Protein AF-A0A376DN26-F1 (afdb_monomer_lite)

Organism: Chryseobacterium carnipullorum (NCBI:txid1124835)

Radius of gyration: 26.76 Å; chains: 1; bounding box: 58×79×80 Å

Structure (mmCIF, N/CA/C/O backbone):
data_AF-A0A376DN26-F1
#
_entry.id   AF-A0A376DN26-F1
#
loop_
_atom_site.group_PDB
_atom_site.id
_atom_site.type_symbol
_atom_site.label_atom_id
_atom_site.label_alt_id
_atom_site.label_comp_id
_atom_site.label_asym_id
_atom_site.label_entity_id
_atom_site.label_seq_id
_atom_site.pdbx_PDB_ins_code
_atom_site.Cartn_x
_atom_site.Cartn_y
_atom_site.Cartn_z
_atom_site.occupancy
_atom_site.B_iso_or_equiv
_atom_site.auth_seq_id
_atom_site.auth_comp_id
_atom_site.auth_asym_id
_atom_site.auth_atom_id
_atom_site.pdbx_PDB_model_num
ATOM 1 N N . MET A 1 1 ? -5.271 2.310 -6.005 1.00 82.31 1 MET A N 1
ATOM 2 C CA . MET A 1 1 ? -4.927 2.704 -4.623 1.00 82.31 1 MET A CA 1
ATOM 3 C C . MET A 1 1 ? -5.065 1.560 -3.636 1.00 82.31 1 MET A C 1
ATOM 5 O O . MET A 1 1 ? -4.024 1.008 -3.362 1.00 82.31 1 MET A O 1
ATOM 9 N N . ILE A 1 2 ? -6.231 1.137 -3.128 1.00 93.06 2 ILE A N 1
ATOM 10 C CA . ILE A 1 2 ? -6.295 -0.056 -2.245 1.00 93.06 2 ILE A CA 1
ATOM 11 C C . ILE A 1 2 ? -6.448 -1.321 -3.086 1.00 93.06 2 ILE A C 1
ATOM 13 O O . ILE A 1 2 ? -7.451 -1.488 -3.771 1.00 93.06 2 ILE A O 1
ATOM 17 N N . ASP A 1 3 ? -5.472 -2.216 -3.025 1.00 90.44 3 ASP A N 1
ATOM 18 C CA . ASP A 1 3 ? -5.519 -3.480 -3.754 1.00 90.44 3 ASP A CA 1
ATOM 19 C C . ASP A 1 3 ? -6.245 -4.558 -2.946 1.00 90.44 3 ASP A C 1
ATOM 21 O O . ASP A 1 3 ? -7.188 -5.188 -3.427 1.00 90.44 3 ASP A O 1
ATOM 25 N N . ASN A 1 4 ? -5.868 -4.698 -1.676 1.00 94.75 4 ASN A N 1
ATOM 26 C CA . ASN A 1 4 ? -6.431 -5.682 -0.763 1.00 94.75 4 ASN A CA 1
ATOM 27 C C . ASN A 1 4 ? -6.571 -5.091 0.641 1.00 94.75 4 ASN A C 1
ATOM 29 O O . ASN A 1 4 ? -5.701 -4.353 1.104 1.00 94.75 4 ASN A O 1
ATOM 33 N N . THR A 1 5 ? -7.627 -5.461 1.358 1.00 96.38 5 THR A N 1
ATOM 34 C CA . THR A 1 5 ? -7.751 -5.169 2.789 1.00 96.38 5 THR A CA 1
ATOM 35 C C . THR A 1 5 ? -8.332 -6.363 3.531 1.00 96.38 5 THR A C 1
ATOM 37 O O . THR A 1 5 ? -9.094 -7.158 2.981 1.00 96.38 5 THR A O 1
ATOM 40 N N . LYS A 1 6 ? -7.932 -6.508 4.792 1.00 97.12 6 LYS A N 1
ATOM 41 C CA . LYS A 1 6 ? -8.454 -7.518 5.705 1.00 97.12 6 LYS A CA 1
ATOM 42 C C . LYS A 1 6 ? -8.988 -6.828 6.948 1.00 97.12 6 LYS A C 1
ATOM 44 O O . LYS A 1 6 ? -8.229 -6.152 7.652 1.00 97.12 6 LYS A O 1
ATOM 49 N N . PHE A 1 7 ? -10.261 -7.058 7.235 1.00 98.06 7 PHE A N 1
ATOM 50 C CA . PHE A 1 7 ? -10.893 -6.638 8.477 1.00 98.06 7 PHE A CA 1
ATOM 51 C C . PHE A 1 7 ? -10.918 -7.784 9.483 1.00 98.06 7 PHE A C 1
ATOM 53 O O . PHE A 1 7 ? -11.068 -8.936 9.095 1.00 98.06 7 PHE A O 1
ATOM 60 N N . LEU A 1 8 ? -10.789 -7.474 10.767 1.00 97.88 8 LEU A N 1
ATOM 61 C CA . LEU A 1 8 ? -10.992 -8.395 11.878 1.00 97.88 8 LEU A CA 1
ATOM 62 C C . LEU A 1 8 ? -12.185 -7.919 12.698 1.00 97.88 8 LEU A C 1
ATOM 64 O O . LEU A 1 8 ? -12.256 -6.745 13.065 1.00 97.88 8 LEU A O 1
ATOM 68 N N . LEU A 1 9 ? -13.086 -8.846 13.005 1.00 97.62 9 LEU A N 1
ATOM 69 C CA . LEU A 1 9 ? -14.333 -8.583 13.707 1.00 97.62 9 LEU A CA 1
ATOM 70 C C . LEU A 1 9 ? -14.577 -9.648 14.781 1.00 97.62 9 LEU A C 1
ATOM 72 O O . LEU A 1 9 ? -14.539 -10.840 14.491 1.00 97.62 9 LEU A O 1
ATOM 76 N N . ASP A 1 10 ? -14.839 -9.218 16.012 1.00 96.94 10 ASP A N 1
ATOM 77 C CA . ASP A 1 10 ? -15.075 -10.065 17.193 1.00 96.94 10 ASP A CA 1
ATOM 78 C C . ASP A 1 10 ? -16.524 -9.983 17.726 1.00 96.94 10 ASP A C 1
ATOM 80 O O . ASP A 1 10 ? -16.862 -10.622 18.723 1.00 96.94 10 ASP A O 1
ATOM 84 N N . ASN A 1 11 ? -17.404 -9.241 17.045 1.00 96.75 11 ASN A N 1
ATOM 85 C CA . ASN A 1 11 ? -18.817 -9.108 17.400 1.00 96.75 11 ASN A CA 1
ATOM 86 C C . ASN A 1 11 ? -19.615 -10.371 17.014 1.00 96.75 11 ASN A C 1
ATOM 88 O O . ASN A 1 11 ? -19.753 -10.681 15.829 1.00 96.75 11 ASN A O 1
ATOM 92 N N . ARG A 1 12 ? -20.159 -11.081 18.013 1.00 93.88 12 ARG A N 1
ATOM 93 C CA . ARG A 1 12 ? -20.841 -12.378 17.829 1.00 93.88 12 ARG A CA 1
ATOM 94 C C . ARG A 1 12 ? -22.064 -12.325 16.897 1.00 93.88 12 ARG A C 1
ATOM 96 O O . ARG A 1 12 ? -22.043 -13.081 15.929 1.00 93.88 12 ARG A O 1
ATOM 103 N N . PRO A 1 13 ? -23.055 -11.429 17.093 1.00 95.44 13 PRO A N 1
ATOM 104 C CA . PRO A 1 13 ? -24.186 -11.317 16.169 1.00 95.44 13 PRO A CA 1
ATOM 105 C C . PRO A 1 13 ? -23.780 -11.166 14.698 1.00 95.44 13 PRO A C 1
ATOM 107 O O . PRO A 1 13 ? -24.377 -11.776 13.816 1.00 95.44 13 PRO A O 1
ATOM 110 N N . ILE A 1 14 ? -22.745 -10.372 14.409 1.00 97.31 14 ILE A N 1
ATOM 111 C CA . ILE A 1 14 ? -22.296 -10.176 13.025 1.00 97.31 14 ILE A CA 1
ATOM 112 C C . ILE A 1 14 ? -21.556 -11.418 12.506 1.00 97.31 14 ILE A C 1
ATOM 114 O O . ILE A 1 14 ? -21.748 -11.803 11.356 1.00 97.31 14 ILE A O 1
ATOM 118 N N . ILE A 1 15 ? -20.743 -12.077 13.341 1.00 96.94 15 ILE A N 1
ATOM 119 C CA . ILE A 1 15 ? -20.076 -13.340 12.984 1.00 96.94 15 ILE A CA 1
ATOM 120 C C . ILE A 1 15 ? -21.100 -14.402 12.568 1.00 96.94 15 ILE A C 1
ATOM 122 O O . ILE A 1 15 ? -20.894 -15.068 11.557 1.00 96.94 15 ILE A O 1
ATOM 126 N N . GLU A 1 16 ? -22.201 -14.539 13.307 1.00 94.31 16 GLU A N 1
ATOM 127 C CA . GLU A 1 16 ? -23.275 -15.490 12.996 1.00 94.31 16 GLU A CA 1
ATOM 128 C C . GLU A 1 16 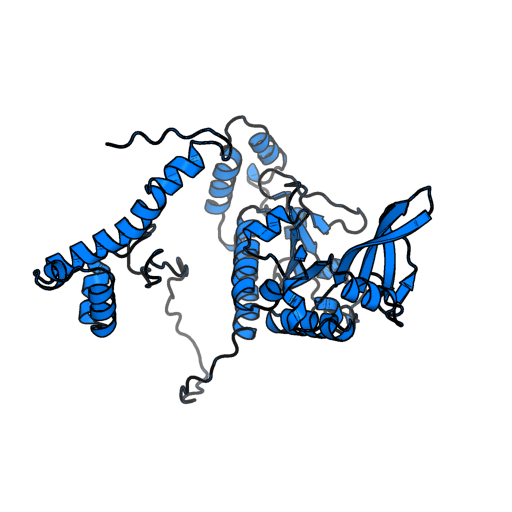? -23.943 -15.169 11.653 1.00 94.31 16 GLU A C 1
ATOM 130 O O . GLU A 1 16 ? -24.083 -16.057 10.812 1.00 94.31 16 GLU A O 1
ATOM 135 N N . ARG A 1 17 ? -24.254 -13.889 11.387 1.00 95.94 17 ARG A N 1
ATOM 136 C CA . ARG A 1 17 ? -24.779 -13.459 10.076 1.00 95.94 17 ARG A CA 1
ATOM 137 C C . ARG A 1 17 ? -23.834 -13.796 8.926 1.00 95.94 17 ARG A C 1
ATOM 139 O O . ARG A 1 17 ? -24.281 -14.258 7.881 1.00 95.94 17 ARG A O 1
ATOM 146 N N . LEU A 1 18 ? -22.535 -13.564 9.115 1.00 97.44 18 LEU A N 1
ATOM 147 C CA . LEU A 1 18 ? -21.516 -13.841 8.102 1.00 97.44 18 LEU A CA 1
ATOM 148 C C . LEU A 1 18 ? -21.331 -15.342 7.866 1.00 97.44 18 LEU A C 1
ATOM 150 O O . LEU A 1 18 ? -21.133 -15.758 6.728 1.00 97.44 18 LEU A O 1
ATOM 154 N N . TYR A 1 19 ? -21.395 -16.153 8.923 1.00 95.25 19 TYR A N 1
ATOM 155 C CA . TYR A 1 19 ? -21.301 -17.610 8.825 1.00 95.25 19 TYR A CA 1
ATOM 156 C C . TYR A 1 19 ? -22.466 -18.201 8.020 1.00 95.25 19 TYR A C 1
ATOM 158 O O . TYR A 1 19 ? -22.255 -19.091 7.200 1.00 95.25 19 TYR A O 1
ATOM 166 N N . CYS A 1 20 ? -23.672 -17.661 8.206 1.00 94.81 20 CYS A N 1
ATOM 167 C CA . CYS A 1 20 ? -24.884 -18.099 7.514 1.00 94.81 20 CYS A CA 1
ATOM 168 C C . CYS A 1 20 ? -25.079 -17.466 6.123 1.00 94.81 20 CYS A C 1
ATOM 170 O O . CYS A 1 20 ? -26.135 -17.649 5.518 1.00 94.81 20 CYS A O 1
ATOM 172 N N . HIS A 1 21 ? -24.110 -16.702 5.603 1.00 96.44 21 HIS A N 1
ATOM 173 C CA . HIS A 1 21 ? -24.278 -16.005 4.329 1.00 96.44 21 HIS A CA 1
ATOM 174 C C . HIS A 1 21 ? -24.379 -17.009 3.156 1.00 96.44 21 HIS A C 1
ATOM 176 O O . HIS A 1 21 ? -23.436 -17.773 2.926 1.00 96.44 21 HIS A O 1
ATOM 182 N N . PRO A 1 22 ? -25.467 -16.997 2.357 1.00 95.94 22 PRO A N 1
ATOM 183 C CA . PRO A 1 22 ? -25.796 -18.086 1.428 1.00 95.94 22 PRO A CA 1
ATOM 184 C C . PRO A 1 22 ? -24.805 -18.237 0.269 1.00 95.94 22 PRO A C 1
ATOM 186 O O . PRO A 1 22 ? -24.649 -19.329 -0.272 1.00 95.94 22 PRO A O 1
ATOM 189 N N . ASP A 1 23 ? -24.111 -17.168 -0.119 1.00 97.25 23 ASP A N 1
ATOM 190 C CA . ASP A 1 23 ? -23.188 -17.170 -1.264 1.00 97.25 23 ASP A CA 1
ATOM 191 C C . ASP A 1 23 ? -21.765 -17.644 -0.962 1.00 97.25 23 ASP A C 1
ATOM 193 O O . ASP A 1 23 ? -20.873 -17.553 -1.810 1.00 97.25 23 ASP A O 1
ATOM 197 N N . PHE A 1 24 ? -21.537 -18.175 0.234 1.00 97.06 24 PHE A N 1
ATOM 198 C CA . PHE A 1 24 ? -20.243 -18.681 0.659 1.00 97.06 24 PHE A CA 1
ATOM 199 C C . PHE A 1 24 ? -20.230 -20.208 0.726 1.00 97.06 24 PHE A C 1
ATOM 201 O O . PHE A 1 24 ? -21.217 -20.849 1.072 1.00 97.06 24 PHE A O 1
ATOM 208 N N . ILE A 1 25 ? -19.090 -20.794 0.365 1.00 96.25 25 ILE A N 1
ATOM 209 C CA . ILE A 1 25 ? -18.834 -22.237 0.440 1.00 96.25 25 ILE A CA 1
ATOM 210 C C . ILE A 1 25 ? -17.539 -22.503 1.192 1.00 96.25 25 ILE A C 1
ATOM 212 O O . ILE A 1 25 ? -16.625 -21.673 1.192 1.00 96.25 25 ILE A O 1
ATOM 216 N N . VAL A 1 26 ? -17.463 -23.674 1.821 1.00 95.75 26 VAL A N 1
ATOM 217 C CA . VAL A 1 26 ? -16.273 -24.122 2.548 1.00 95.75 26 VAL A CA 1
ATOM 218 C C . VAL A 1 26 ? -15.081 -24.207 1.601 1.00 95.75 26 VAL A C 1
ATOM 220 O O . VAL A 1 26 ? -15.184 -24.729 0.493 1.00 95.75 26 VAL A O 1
ATOM 223 N N . CYS A 1 27 ? -13.936 -23.695 2.044 1.00 93.12 27 CYS A N 1
ATOM 224 C CA . CYS A 1 27 ? -12.685 -23.767 1.301 1.00 93.12 27 CYS A CA 1
ATOM 225 C C . CYS A 1 27 ? -11.513 -24.143 2.211 1.00 93.12 27 CYS A C 1
ATOM 227 O O . CYS A 1 27 ? -11.638 -24.210 3.436 1.00 93.12 27 CYS A O 1
ATOM 229 N N . LYS A 1 28 ? -10.347 -24.401 1.604 1.00 92.19 28 LYS A N 1
ATOM 230 C CA . LYS A 1 28 ? -9.147 -24.809 2.343 1.00 92.19 28 LYS A CA 1
ATOM 231 C C . LYS A 1 28 ? -8.785 -23.757 3.405 1.00 92.19 28 LYS A C 1
ATOM 233 O O . LYS A 1 28 ? -8.529 -22.598 3.041 1.00 92.19 28 LYS A O 1
ATOM 238 N N . PRO A 1 29 ? -8.709 -24.134 4.693 1.00 89.00 29 PRO A N 1
ATOM 239 C CA . PRO A 1 29 ? -8.420 -23.186 5.753 1.00 89.00 29 PRO A CA 1
ATOM 240 C C . PRO A 1 29 ? -6.975 -22.691 5.712 1.00 89.00 29 PRO A C 1
ATOM 242 O O . PRO A 1 29 ? -6.093 -23.339 5.149 1.00 89.00 29 PRO A O 1
ATOM 245 N N . GLN A 1 30 ? -6.728 -21.526 6.320 1.00 82.44 30 GLN A N 1
ATOM 246 C CA . GLN A 1 30 ? -5.371 -20.972 6.428 1.00 82.44 30 GLN A CA 1
ATOM 247 C C . GLN A 1 30 ? -4.438 -21.902 7.227 1.00 82.44 30 GLN A C 1
ATOM 249 O O . GLN A 1 30 ? -3.248 -21.993 6.943 1.00 82.44 30 GLN A O 1
ATOM 254 N N . ASN A 1 31 ? -4.980 -22.547 8.261 1.00 90.00 31 ASN A N 1
ATOM 255 C CA . ASN A 1 31 ? -4.342 -23.552 9.110 1.00 90.00 31 ASN A CA 1
ATOM 256 C C . ASN A 1 31 ? -5.425 -24.231 9.970 1.00 90.00 31 ASN A C 1
ATOM 258 O O . ASN A 1 31 ? -6.583 -23.818 9.950 1.00 90.00 31 ASN A O 1
ATOM 262 N N . ASN A 1 32 ? -5.035 -25.206 10.793 1.00 86.94 32 ASN A N 1
ATOM 263 C CA . ASN A 1 32 ? -5.946 -26.025 11.609 1.00 86.94 32 ASN A CA 1
ATOM 264 C C . ASN A 1 32 ? -6.743 -25.247 12.677 1.00 86.94 32 ASN A C 1
ATOM 266 O O . ASN A 1 32 ? -7.573 -25.824 13.369 1.00 86.94 32 ASN A O 1
ATOM 270 N N . ARG A 1 33 ? -6.479 -23.949 12.859 1.00 91.88 33 ARG A N 1
ATOM 271 C CA . ARG A 1 33 ? -7.171 -23.092 13.833 1.00 91.88 33 ARG A CA 1
ATOM 272 C C . ARG A 1 33 ? -8.258 -22.227 13.194 1.00 91.88 33 ARG A C 1
ATOM 274 O O . ARG A 1 33 ? -8.849 -21.397 13.882 1.00 91.88 33 ARG A O 1
ATOM 281 N N . TYR A 1 34 ? -8.464 -22.352 11.888 1.00 94.62 34 TYR A N 1
ATOM 282 C CA . TYR A 1 34 ? -9.451 -21.579 11.150 1.00 94.62 34 TYR A CA 1
ATOM 283 C C . TYR A 1 34 ? -10.419 -22.497 10.420 1.00 94.62 34 TYR A C 1
ATOM 285 O O . TYR A 1 34 ? -10.037 -23.538 9.894 1.00 94.62 34 TYR A O 1
ATOM 293 N N . PHE A 1 35 ? -11.662 -22.047 10.350 1.00 94.06 35 PHE A N 1
ATOM 294 C CA . PHE A 1 35 ? -12.657 -22.507 9.402 1.00 94.06 35 PHE A CA 1
ATOM 295 C C . PHE A 1 35 ? -12.814 -21.419 8.340 1.00 94.06 35 PHE A C 1
ATOM 297 O O . PHE A 1 35 ? -12.941 -20.245 8.683 1.00 94.06 35 PHE A O 1
ATOM 304 N N . SER A 1 36 ? -12.761 -21.774 7.060 1.00 96.69 36 SER A N 1
ATOM 305 C CA . SER A 1 36 ? -12.693 -20.785 5.984 1.00 96.69 36 SER A CA 1
ATOM 306 C C . SER A 1 36 ? -13.808 -20.971 4.977 1.00 96.69 36 SER A C 1
ATOM 308 O O . SER A 1 36 ? -14.072 -22.083 4.521 1.00 96.69 36 SER A O 1
ATOM 310 N N . LEU A 1 37 ? -14.404 -19.850 4.591 1.00 97.00 3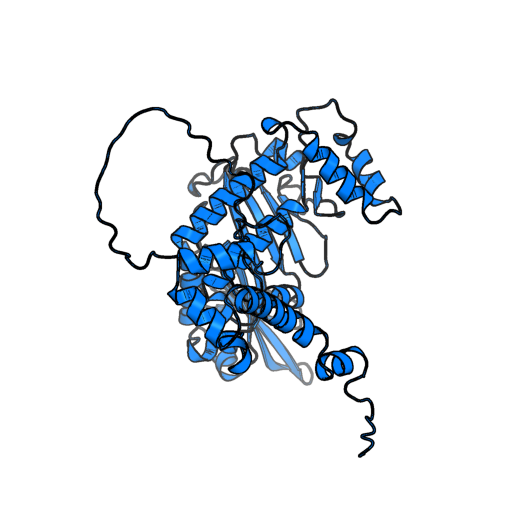7 LEU A N 1
ATOM 311 C CA . LEU A 1 37 ? -15.394 -19.764 3.539 1.00 97.00 37 LEU A CA 1
ATOM 312 C C . LEU A 1 37 ? -14.900 -18.836 2.430 1.00 97.00 37 LEU A C 1
ATOM 314 O O . LEU A 1 37 ? -14.355 -17.765 2.696 1.00 97.00 37 LEU A O 1
ATOM 318 N N . SER A 1 38 ? -15.124 -19.207 1.176 1.00 95.94 38 SER A N 1
ATOM 319 C CA . SER A 1 38 ? -14.914 -18.325 0.024 1.00 95.94 38 SER A CA 1
ATOM 320 C C . SER A 1 38 ? -16.211 -18.115 -0.731 1.00 95.94 38 SER A C 1
ATOM 322 O O . SER A 1 38 ? -17.044 -19.018 -0.802 1.00 95.94 38 SER A O 1
ATOM 324 N N . HIS A 1 39 ? -16.362 -16.940 -1.329 1.00 97.12 39 HIS A N 1
ATOM 325 C CA . HIS A 1 39 ? -17.514 -16.647 -2.165 1.00 97.12 39 HIS A CA 1
ATOM 326 C C . HIS A 1 39 ? -17.603 -17.624 -3.348 1.00 97.12 39 HIS A C 1
ATOM 328 O O . HIS A 1 39 ? -16.618 -17.785 -4.074 1.00 97.12 39 HIS A O 1
ATOM 334 N N . LYS A 1 40 ? -18.779 -18.213 -3.599 1.00 95.38 40 LYS A N 1
ATOM 335 C CA . LYS A 1 40 ? -19.019 -19.225 -4.651 1.00 95.38 40 LYS A CA 1
ATOM 336 C C . LYS A 1 40 ? -18.483 -18.804 -6.021 1.00 95.38 40 LYS A C 1
ATOM 338 O O . LYS A 1 40 ? -17.839 -19.586 -6.706 1.00 95.38 40 LYS A O 1
ATOM 343 N N . ARG A 1 41 ? -18.719 -17.542 -6.397 1.00 94.00 41 ARG A N 1
ATOM 344 C CA . ARG A 1 41 ? -18.317 -16.979 -7.699 1.00 94.00 41 ARG A CA 1
ATOM 345 C C . ARG A 1 41 ? -16.950 -16.288 -7.703 1.00 94.00 41 ARG A C 1
ATOM 347 O O . ARG A 1 41 ? -16.313 -16.206 -8.746 1.00 94.00 41 ARG A O 1
ATOM 354 N N . TYR A 1 42 ? -16.510 -15.743 -6.567 1.00 92.12 42 TYR A N 1
ATOM 355 C CA . TYR A 1 42 ? -15.366 -14.813 -6.521 1.00 92.12 42 TYR A CA 1
ATOM 356 C C . TYR A 1 42 ? -14.143 -15.399 -5.806 1.00 92.12 42 TYR A C 1
ATOM 358 O O . TYR A 1 42 ? -13.060 -14.807 -5.835 1.00 92.12 42 TYR A O 1
ATOM 366 N N . GLY A 1 43 ? -14.294 -16.576 -5.193 1.00 92.06 43 GLY A N 1
ATOM 367 C CA . GLY A 1 43 ? -13.216 -17.322 -4.563 1.00 92.06 43 GLY A CA 1
ATOM 368 C C . GLY A 1 43 ? -12.476 -16.493 -3.517 1.00 92.06 43 GLY A C 1
ATOM 369 O O . GLY A 1 43 ? -13.076 -15.857 -2.654 1.00 92.06 43 GLY A O 1
ATOM 370 N N . VAL A 1 44 ? -11.146 -16.483 -3.605 1.00 89.88 44 VAL A N 1
ATOM 371 C CA . VAL A 1 44 ? -10.264 -15.835 -2.619 1.00 89.88 44 VAL A CA 1
ATOM 372 C C . VAL A 1 44 ? -10.354 -14.305 -2.585 1.00 89.88 44 VAL A C 1
ATOM 374 O O . VAL A 1 44 ? -9.890 -13.711 -1.617 1.00 89.88 44 VAL A O 1
ATOM 377 N N . LYS A 1 45 ? -10.950 -13.670 -3.606 1.00 93.12 45 LYS A N 1
ATOM 378 C CA . LYS A 1 45 ? -11.117 -12.204 -3.694 1.00 93.12 45 LYS A CA 1
ATOM 379 C C . LYS A 1 45 ? -12.157 -11.669 -2.697 1.00 93.12 45 LYS A C 1
ATOM 381 O O . LYS A 1 45 ? -12.202 -10.465 -2.439 1.00 93.12 45 LYS A O 1
ATOM 386 N N . LEU A 1 46 ? -13.001 -12.559 -2.168 1.00 95.81 46 LEU A N 1
ATOM 387 C CA . LEU A 1 46 ? -13.938 -12.305 -1.081 1.00 95.81 46 LEU A CA 1
ATOM 388 C C . LEU A 1 46 ? -14.024 -13.564 -0.206 1.00 95.81 46 LEU A C 1
ATOM 390 O O . LEU A 1 46 ? -14.682 -14.546 -0.557 1.00 95.81 46 LEU A O 1
ATOM 394 N N . ARG A 1 47 ? -13.313 -13.543 0.922 1.00 96.88 47 ARG A N 1
ATOM 395 C CA . ARG A 1 47 ? -13.106 -14.707 1.792 1.00 96.88 47 ARG A CA 1
ATOM 396 C C . ARG A 1 47 ? -13.352 -14.348 3.255 1.00 96.88 47 ARG A C 1
ATOM 398 O O . ARG A 1 47 ? -12.982 -13.263 3.696 1.00 96.88 47 ARG A O 1
ATOM 405 N N . LEU A 1 48 ? -13.934 -15.283 3.996 1.00 98.06 48 LEU A N 1
ATOM 406 C CA . LEU A 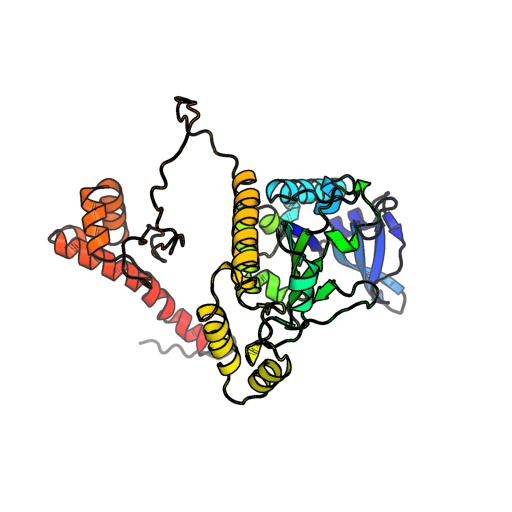1 48 ? -14.184 -15.194 5.431 1.00 98.06 48 LEU A CA 1
ATOM 407 C C . LEU A 1 48 ? -13.379 -16.286 6.139 1.00 98.06 48 LEU A C 1
ATOM 409 O O . LEU A 1 48 ? -13.525 -17.467 5.833 1.00 98.06 48 LEU A O 1
ATOM 413 N N . ASP A 1 49 ? -12.524 -15.904 7.079 1.00 97.69 49 ASP A N 1
ATOM 414 C CA . ASP A 1 49 ? -11.718 -16.834 7.867 1.00 97.69 49 ASP A CA 1
ATOM 415 C C . ASP A 1 49 ? -12.114 -16.740 9.342 1.00 97.69 49 ASP A C 1
ATOM 417 O O . ASP A 1 49 ? -11.770 -15.792 10.046 1.00 97.69 49 ASP A O 1
ATOM 421 N N . PHE A 1 50 ? -12.846 -17.739 9.819 1.00 97.31 50 PHE A N 1
ATOM 422 C CA . PHE A 1 50 ? -13.362 -17.812 11.177 1.00 97.31 50 PHE A CA 1
ATOM 423 C C . PHE A 1 50 ? -12.358 -18.505 12.088 1.00 97.31 50 PHE A C 1
ATOM 425 O O . PHE A 1 50 ? -11.999 -19.666 11.886 1.00 97.31 50 PHE A O 1
ATOM 432 N N . ARG A 1 51 ? -11.911 -17.809 13.130 1.00 96.19 51 ARG A N 1
ATOM 433 C CA . ARG A 1 51 ? -11.008 -18.377 14.127 1.00 96.19 51 ARG A CA 1
ATOM 434 C C . ARG A 1 51 ? -11.787 -19.290 15.070 1.00 96.19 51 ARG A C 1
ATOM 436 O O . ARG A 1 51 ? -12.585 -18.786 15.859 1.00 96.19 51 ARG A O 1
ATOM 443 N N . THR A 1 52 ? -11.525 -20.594 15.044 1.00 93.12 52 THR A N 1
ATOM 444 C CA . THR A 1 52 ? -12.268 -21.568 15.857 1.00 93.12 52 THR A CA 1
ATOM 445 C C . THR A 1 52 ? -11.926 -21.464 17.345 1.00 93.12 52 THR A C 1
ATOM 447 O O . THR A 1 52 ? -10.803 -21.121 17.737 1.00 93.12 52 THR A O 1
ATOM 450 N N . ILE A 1 53 ? -12.921 -21.756 18.184 1.00 90.50 53 ILE A N 1
ATOM 451 C CA . ILE A 1 53 ? -12.774 -22.030 19.614 1.00 90.50 53 ILE A CA 1
ATOM 452 C C . ILE A 1 53 ? -13.012 -23.526 19.800 1.00 90.50 53 ILE A C 1
ATOM 454 O O . ILE A 1 53 ? -14.063 -24.040 19.419 1.00 90.50 53 ILE A O 1
ATOM 458 N N . MET A 1 54 ? -12.026 -24.209 20.378 1.00 88.06 54 MET A N 1
ATOM 459 C CA . MET A 1 54 ? -12.059 -25.652 20.600 1.00 88.06 54 MET A CA 1
ATOM 460 C C . MET A 1 54 ? -12.282 -25.947 22.082 1.00 88.06 54 MET A C 1
ATOM 462 O O . MET A 1 54 ? -11.598 -25.369 22.927 1.00 88.06 54 MET A O 1
ATOM 466 N N . LEU A 1 55 ? -13.174 -26.884 22.392 1.00 86.31 55 LEU A N 1
ATOM 467 C CA . LEU A 1 55 ? -13.342 -27.454 23.727 1.00 86.31 55 LEU A CA 1
ATOM 468 C C . LEU A 1 55 ? -13.412 -28.977 23.602 1.00 86.31 55 LEU A C 1
ATOM 470 O O . LEU A 1 55 ? -14.240 -29.493 22.859 1.00 86.31 55 LEU A O 1
ATOM 474 N N . LYS A 1 56 ? -12.521 -29.693 24.303 1.00 87.94 56 LYS A N 1
ATOM 475 C CA . LYS A 1 56 ? -12.432 -31.170 24.272 1.00 87.94 56 LYS A CA 1
ATOM 476 C C . LYS A 1 56 ? -12.412 -31.764 22.847 1.00 87.94 56 LYS A C 1
ATOM 478 O O . LYS A 1 56 ? -13.028 -32.786 22.585 1.00 87.94 56 LYS A O 1
ATOM 483 N N . GLY A 1 57 ? -11.724 -31.104 21.913 1.00 81.06 57 GLY A N 1
ATOM 484 C CA . GLY A 1 57 ? -11.612 -31.557 20.519 1.00 81.06 57 GLY A CA 1
ATOM 485 C C . GLY A 1 57 ? -12.776 -31.167 19.598 1.00 81.06 57 GLY A C 1
ATOM 486 O O . GLY A 1 57 ? -12.649 -31.344 18.391 1.00 81.06 57 GLY A O 1
ATOM 487 N N . ALA A 1 58 ? -13.851 -30.563 20.112 1.00 82.50 58 ALA A N 1
ATOM 488 C CA . ALA A 1 58 ? -14.974 -30.075 19.312 1.00 82.50 58 ALA A CA 1
ATOM 489 C C . ALA A 1 58 ? -14.907 -28.555 19.087 1.00 82.50 58 ALA A C 1
ATOM 491 O O . ALA A 1 58 ? -14.505 -27.802 19.981 1.00 82.50 58 ALA A O 1
ATOM 492 N N . VAL A 1 59 ? -15.328 -28.094 17.904 1.00 87.12 59 VAL A N 1
ATOM 493 C CA . VAL A 1 59 ? -15.535 -26.664 17.624 1.00 87.12 59 VAL A CA 1
ATOM 494 C C . VAL A 1 59 ? -16.825 -26.228 18.316 1.00 87.12 59 VAL A C 1
ATOM 496 O O . VAL A 1 59 ? -17.897 -26.712 17.973 1.00 87.12 59 VAL A O 1
ATOM 499 N N . ILE A 1 60 ? -16.726 -25.299 19.267 1.00 88.38 60 ILE A N 1
ATOM 500 C CA . ILE A 1 60 ? -17.885 -24.774 20.018 1.00 88.38 60 ILE A CA 1
ATOM 501 C C . ILE A 1 60 ? -18.301 -23.363 19.582 1.00 88.38 60 ILE A C 1
ATOM 503 O O . ILE A 1 60 ? -19.244 -22.794 20.120 1.00 88.38 60 ILE A O 1
ATOM 507 N N . GLY A 1 61 ? -17.571 -22.767 18.639 1.00 90.75 61 GLY A N 1
ATOM 508 C CA . GLY A 1 61 ? -17.868 -21.444 18.102 1.00 90.75 61 GLY A CA 1
ATOM 509 C C . GLY A 1 61 ? -16.640 -20.755 17.524 1.00 90.75 61 GLY A C 1
ATOM 510 O O . GLY A 1 61 ? -15.594 -21.375 17.299 1.00 90.75 61 GLY A O 1
ATOM 511 N N . TYR A 1 62 ? -16.761 -19.444 17.313 1.00 95.19 62 TYR A N 1
ATOM 512 C CA . TYR A 1 62 ? -15.731 -18.628 16.677 1.00 95.19 62 TYR A CA 1
ATOM 513 C C . TYR A 1 62 ? -15.339 -17.434 17.549 1.00 95.19 62 TYR A C 1
ATOM 515 O O . TYR A 1 62 ? -16.187 -16.733 18.096 1.00 95.19 62 TYR A O 1
ATOM 523 N N . ARG A 1 63 ? -14.031 -17.192 17.676 1.00 94.75 63 ARG A N 1
ATOM 524 C CA . ARG A 1 63 ? -13.480 -16.077 18.463 1.00 94.75 63 ARG A CA 1
ATOM 525 C C . ARG A 1 63 ? -13.589 -14.746 17.726 1.00 94.75 63 ARG A C 1
ATOM 527 O O . ARG A 1 63 ? -13.820 -13.719 18.350 1.00 94.75 63 ARG A O 1
ATOM 534 N N . HIS A 1 64 ? -13.313 -14.768 16.430 1.00 97.38 64 HIS A N 1
ATOM 535 C CA . HIS A 1 64 ? -13.411 -13.633 15.520 1.00 97.38 64 HIS A CA 1
ATOM 536 C C . HIS A 1 64 ? -13.483 -14.155 14.085 1.00 97.38 64 HIS A C 1
ATOM 538 O O . HIS A 1 64 ? -13.151 -15.317 13.826 1.00 97.38 64 HIS A O 1
ATOM 544 N N . VAL A 1 65 ? -13.857 -13.283 13.157 1.00 98.06 65 VAL A N 1
ATOM 545 C CA . VAL A 1 65 ? -13.767 -13.515 11.716 1.00 98.06 65 VAL A CA 1
ATOM 546 C C . VAL A 1 65 ? -12.808 -12.510 11.089 1.00 98.06 65 VAL A C 1
ATOM 548 O O . VAL A 1 65 ? -12.800 -11.328 11.442 1.00 98.06 65 VAL A O 1
ATOM 551 N N . GLU A 1 66 ? -11.974 -12.988 10.172 1.00 98.06 66 GLU A N 1
ATOM 552 C CA . GLU A 1 66 ? -11.198 -12.151 9.267 1.00 98.06 66 GLU A CA 1
ATOM 553 C C . GLU A 1 66 ? -11.916 -12.076 7.915 1.00 98.06 66 GLU A C 1
ATOM 555 O O . GLU A 1 66 ? -12.126 -13.093 7.258 1.00 98.06 66 GLU A O 1
ATOM 560 N N . ILE A 1 67 ? -12.284 -10.871 7.492 1.00 98.19 67 ILE A N 1
ATOM 561 C CA . ILE A 1 67 ? -12.966 -10.600 6.225 1.00 98.19 67 ILE A CA 1
ATOM 562 C C . ILE A 1 67 ? -11.915 -10.081 5.249 1.00 98.19 67 ILE A C 1
ATOM 564 O O . ILE A 1 67 ? -11.416 -8.966 5.409 1.00 98.19 67 ILE A O 1
ATOM 568 N N . ASN A 1 68 ? -11.543 -10.894 4.267 1.00 97.38 68 ASN A N 1
ATOM 569 C CA . ASN A 1 68 ? -10.554 -10.549 3.254 1.00 97.38 68 ASN A CA 1
ATOM 570 C C . ASN A 1 68 ? -11.255 -10.134 1.962 1.00 97.38 68 ASN A C 1
ATOM 572 O O . ASN A 1 68 ? -12.029 -10.912 1.398 1.00 97.38 68 ASN A O 1
ATOM 576 N N . ILE A 1 69 ? -10.987 -8.909 1.514 1.00 96.44 69 ILE A N 1
ATOM 577 C CA . ILE A 1 69 ? -11.625 -8.326 0.339 1.00 96.44 69 ILE A CA 1
ATOM 578 C C . ILE A 1 69 ? -10.576 -7.701 -0.578 1.00 96.44 69 ILE A C 1
ATOM 580 O O . ILE A 1 69 ? -9.601 -7.095 -0.121 1.00 96.44 69 ILE A O 1
ATOM 584 N N . SER A 1 70 ? -10.824 -7.787 -1.881 1.00 95.12 70 SER A N 1
ATOM 585 C CA . SER A 1 70 ? -10.034 -7.107 -2.909 1.00 95.12 70 SER A CA 1
ATOM 586 C C . SER A 1 70 ? -10.897 -6.056 -3.627 1.00 95.12 70 SER A C 1
ATOM 588 O O . SER A 1 70 ? -11.536 -6.368 -4.636 1.00 95.12 70 SER A O 1
ATOM 590 N N . PRO A 1 71 ? -10.963 -4.806 -3.121 1.00 94.75 71 PRO A N 1
ATOM 591 C CA . PRO A 1 71 ? -11.905 -3.797 -3.615 1.00 94.75 71 PRO A CA 1
ATOM 592 C C . PRO A 1 71 ? -11.716 -3.454 -5.098 1.00 94.75 71 PRO A C 1
ATOM 594 O O . PRO A 1 71 ? -12.692 -3.218 -5.804 1.00 94.75 71 PRO A O 1
ATOM 597 N N . HIS A 1 72 ? -10.475 -3.476 -5.590 1.00 90.81 72 HIS A N 1
ATOM 598 C CA . HIS A 1 72 ? -10.180 -3.179 -6.993 1.00 90.81 72 HIS A CA 1
ATOM 599 C C . HIS A 1 72 ? -10.795 -4.208 -7.957 1.00 90.81 72 HIS A C 1
ATOM 601 O O . HIS A 1 72 ? -11.264 -3.840 -9.031 1.00 90.81 72 HIS A O 1
ATOM 607 N N . TYR A 1 73 ? -10.852 -5.486 -7.560 1.00 91.75 73 TYR A N 1
ATOM 608 C CA . TYR A 1 73 ? -11.573 -6.508 -8.315 1.00 91.75 73 TYR A CA 1
ATOM 609 C C . TYR A 1 73 ? -13.073 -6.260 -8.259 1.00 91.75 73 TYR A C 1
ATOM 611 O O . TYR A 1 73 ? -13.729 -6.345 -9.290 1.00 91.75 73 TYR A O 1
ATOM 619 N N . HIS A 1 74 ? -13.616 -5.919 -7.088 1.00 93.06 74 HIS A N 1
ATOM 620 C CA . HIS A 1 74 ? -15.050 -5.675 -6.933 1.00 93.06 74 HIS A CA 1
ATOM 621 C C . HIS A 1 74 ? -15.561 -4.581 -7.888 1.00 93.06 74 HIS A C 1
ATOM 623 O O . HIS A 1 74 ? -16.538 -4.811 -8.596 1.00 93.06 74 HIS A O 1
ATOM 629 N N . LYS A 1 75 ? -14.842 -3.453 -8.014 1.00 91.94 75 LYS A N 1
ATOM 630 C CA . LYS A 1 75 ? -15.172 -2.366 -8.964 1.00 91.94 75 LYS A CA 1
ATOM 631 C C . LYS A 1 75 ? -15.300 -2.832 -10.417 1.00 91.94 75 LYS A C 1
ATOM 633 O O . LYS A 1 75 ? -16.037 -2.226 -11.186 1.00 91.94 75 LYS A O 1
ATOM 638 N N . ASN A 1 76 ? -14.584 -3.887 -10.794 1.00 86.12 76 ASN A N 1
ATOM 639 C CA . ASN A 1 76 ? -14.566 -4.440 -12.147 1.00 86.12 76 ASN A CA 1
ATOM 640 C C . ASN A 1 76 ? -15.351 -5.756 -12.252 1.00 86.12 76 ASN A C 1
ATOM 642 O O . ASN A 1 76 ? -14.990 -6.622 -13.047 1.00 86.12 76 ASN A O 1
ATOM 646 N N . ASN A 1 77 ? -16.383 -5.967 -11.426 1.00 85.94 77 ASN A N 1
ATOM 647 C CA . ASN A 1 77 ? -17.163 -7.213 -11.411 1.00 85.94 77 ASN A CA 1
ATOM 648 C C . ASN A 1 77 ? -16.280 -8.468 -11.270 1.00 85.94 77 ASN A C 1
ATOM 650 O O . ASN A 1 77 ? -16.530 -9.516 -11.866 1.00 85.94 77 ASN A O 1
ATOM 654 N N . TYR A 1 78 ? -15.209 -8.340 -10.487 1.00 85.50 78 TYR A N 1
ATOM 655 C CA . TYR A 1 78 ? -14.176 -9.342 -10.232 1.00 85.50 78 TYR A CA 1
ATOM 656 C C . TYR A 1 78 ? -13.347 -9.782 -11.449 1.00 85.50 78 TYR A C 1
ATOM 658 O O . TYR A 1 78 ? -12.561 -10.734 -11.341 1.00 85.50 78 TYR A O 1
ATOM 666 N N . GLN A 1 79 ? -13.440 -9.048 -12.559 1.00 82.25 79 GLN A N 1
ATOM 667 C CA . GLN A 1 79 ? -12.588 -9.196 -13.736 1.00 82.25 79 GLN A CA 1
ATOM 668 C C . GLN A 1 79 ? -11.262 -8.440 -13.560 1.00 82.25 79 GLN A C 1
ATOM 670 O O . GLN A 1 79 ? -11.156 -7.488 -12.784 1.00 82.25 79 GLN A O 1
ATOM 675 N N . HIS A 1 80 ? -10.223 -8.896 -14.260 1.00 77.81 80 HIS A N 1
ATOM 676 C CA . HIS A 1 80 ? -8.936 -8.204 -14.310 1.00 77.81 80 HIS A CA 1
ATOM 677 C C . HIS A 1 80 ? -8.975 -7.104 -15.370 1.00 77.81 80 HIS A C 1
ATOM 679 O O . HIS A 1 80 ? -9.450 -7.341 -16.477 1.00 77.81 80 HIS A O 1
ATOM 685 N N . ASN A 1 81 ? -8.420 -5.934 -15.057 1.00 77.50 81 ASN A N 1
ATOM 686 C CA . ASN A 1 81 ? -8.085 -4.926 -16.057 1.00 77.50 81 ASN A CA 1
ATOM 687 C C . ASN A 1 81 ? -6.914 -4.037 -15.601 1.00 77.50 81 ASN A C 1
ATOM 689 O O . ASN A 1 81 ? -6.423 -4.157 -14.471 1.00 77.50 81 ASN A O 1
ATOM 693 N N . GLY A 1 82 ? -6.438 -3.195 -16.518 1.00 73.88 82 GLY A N 1
ATOM 694 C CA . GLY A 1 82 ? -5.380 -2.211 -16.292 1.00 73.88 82 GLY A CA 1
ATOM 695 C C . GLY A 1 82 ? -5.842 -0.864 -15.755 1.00 73.88 82 GLY A C 1
ATOM 696 O O . GLY A 1 82 ? -4.989 -0.009 -15.513 1.00 73.88 82 GLY A O 1
ATOM 697 N N . ASP A 1 83 ? -7.148 -0.679 -15.560 1.00 82.75 83 ASP A N 1
ATOM 698 C CA . ASP A 1 83 ? -7.726 0.618 -15.231 1.00 82.75 83 ASP A CA 1
ATOM 699 C C . ASP A 1 83 ? -7.194 1.167 -13.909 1.00 82.75 83 ASP A C 1
ATOM 701 O O . ASP A 1 83 ? -6.905 0.447 -12.943 1.00 82.75 83 ASP A O 1
ATOM 705 N N . ASP A 1 84 ? -7.153 2.491 -13.844 1.00 87.62 84 ASP A N 1
ATOM 706 C CA . ASP A 1 84 ? -6.924 3.188 -12.596 1.00 87.62 84 ASP A CA 1
ATOM 707 C C . ASP A 1 84 ? -8.035 2.888 -11.581 1.00 87.62 84 ASP A C 1
ATOM 709 O O . ASP A 1 84 ? -9.223 2.810 -11.903 1.00 87.62 84 ASP A O 1
ATOM 713 N N . PHE A 1 85 ? -7.621 2.747 -10.320 1.00 91.06 85 PHE A N 1
ATOM 714 C CA . PHE A 1 85 ? -8.513 2.529 -9.187 1.00 91.06 85 PHE A CA 1
ATOM 715 C C . PHE A 1 85 ? -8.365 3.668 -8.174 1.00 91.06 85 PHE A C 1
ATOM 717 O O . PHE A 1 85 ? -7.411 3.683 -7.377 1.00 91.06 85 PHE A O 1
ATOM 724 N N . THR A 1 86 ? -9.287 4.632 -8.252 1.00 93.88 86 THR A N 1
ATOM 725 C CA . THR A 1 86 ? -9.270 5.900 -7.499 1.00 93.88 86 THR A CA 1
ATOM 726 C C . THR A 1 86 ? -9.694 5.719 -6.031 1.00 93.88 86 THR A C 1
ATOM 728 O O . THR A 1 86 ? -10.322 4.712 -5.691 1.00 93.88 86 THR A O 1
ATOM 731 N N . PRO A 1 87 ? -9.394 6.679 -5.129 1.00 94.94 87 PRO A N 1
ATOM 732 C CA . PRO A 1 87 ? -9.906 6.670 -3.756 1.00 94.94 87 PRO A CA 1
ATOM 733 C C . PRO A 1 87 ? -11.424 6.518 -3.656 1.00 94.94 87 PRO A C 1
ATOM 735 O O . PRO A 1 87 ? -11.899 5.685 -2.892 1.00 94.94 87 PRO A O 1
ATOM 738 N N . LEU A 1 88 ? -12.198 7.281 -4.438 1.00 94.75 88 LEU A N 1
ATOM 739 C CA . LEU A 1 88 ? -13.663 7.215 -4.385 1.00 94.75 88 LEU A CA 1
ATOM 740 C C . LEU A 1 88 ? -14.183 5.851 -4.836 1.00 94.75 88 LEU A C 1
ATOM 742 O O . LEU A 1 88 ? -15.090 5.302 -4.215 1.00 94.75 88 LEU A O 1
ATOM 746 N N . GLN A 1 89 ? -13.571 5.268 -5.869 1.00 95.12 89 GLN A N 1
ATOM 747 C CA . GLN A 1 89 ? -13.891 3.910 -6.302 1.00 95.12 89 GLN A CA 1
ATOM 748 C C . GLN A 1 89 ? -13.540 2.875 -5.226 1.00 95.12 89 GLN A C 1
ATOM 750 O O . GLN A 1 89 ? -14.307 1.935 -5.020 1.00 95.12 89 GLN A O 1
ATOM 755 N N . ALA A 1 90 ? -12.428 3.054 -4.505 1.00 95.88 90 ALA A N 1
ATOM 756 C CA . ALA A 1 90 ? -12.062 2.204 -3.374 1.00 95.88 90 ALA A CA 1
ATOM 757 C C . ALA A 1 90 ? -13.073 2.300 -2.228 1.00 95.88 90 ALA A C 1
ATOM 759 O O . ALA A 1 90 ? -13.551 1.269 -1.760 1.00 95.88 90 ALA A O 1
ATOM 760 N N . ILE A 1 91 ? -13.455 3.516 -1.833 1.00 96.81 91 ILE A N 1
ATOM 761 C CA . ILE A 1 91 ? -14.465 3.772 -0.799 1.00 96.81 91 ILE A CA 1
ATOM 762 C C . ILE A 1 91 ? -15.799 3.134 -1.191 1.00 96.81 91 ILE A C 1
ATOM 764 O O . ILE A 1 91 ? -16.361 2.376 -0.402 1.00 96.81 91 ILE A O 1
ATOM 768 N N . LYS A 1 92 ? -16.273 3.387 -2.418 1.00 96.88 92 LYS A N 1
ATOM 769 C CA . LYS A 1 92 ? -17.508 2.797 -2.946 1.00 96.88 92 LYS A CA 1
ATOM 770 C C . LYS A 1 92 ? -17.447 1.272 -2.917 1.00 96.88 92 LYS A C 1
ATOM 772 O O . LYS A 1 92 ? -18.326 0.648 -2.349 1.00 96.88 92 LYS A O 1
ATOM 777 N N . SER A 1 93 ? -16.373 0.675 -3.429 1.00 97.06 93 SER A N 1
ATOM 778 C CA . SER A 1 93 ? -16.228 -0.787 -3.470 1.00 97.06 93 SER A CA 1
ATOM 779 C C . SER A 1 93 ? -16.188 -1.418 -2.080 1.00 97.06 93 SER A C 1
ATOM 781 O O . SER A 1 93 ? -16.733 -2.497 -1.879 1.00 97.06 93 SER A O 1
ATOM 783 N N . ILE A 1 94 ? -15.550 -0.764 -1.103 1.00 98.06 94 ILE A N 1
ATOM 784 C CA . ILE A 1 94 ? -15.557 -1.239 0.285 1.00 98.06 94 ILE A CA 1
ATOM 785 C C . ILE A 1 94 ? -16.978 -1.162 0.853 1.00 98.06 94 ILE A C 1
ATOM 787 O O . ILE A 1 94 ? -17.431 -2.143 1.436 1.00 98.06 94 ILE A O 1
ATOM 791 N N . LYS A 1 95 ? -17.696 -0.045 0.663 1.00 98.12 95 LYS A N 1
ATOM 792 C CA . LYS A 1 95 ? -19.096 0.089 1.102 1.00 98.12 95 LYS A CA 1
ATOM 793 C C . LYS A 1 95 ? -20.000 -0.960 0.460 1.00 98.12 95 LYS A C 1
ATOM 795 O O . LYS A 1 95 ? -20.737 -1.622 1.181 1.00 98.12 95 LYS A O 1
ATOM 800 N N . ASP A 1 96 ? -19.893 -1.147 -0.853 1.00 97.94 96 ASP A N 1
ATOM 801 C CA . ASP A 1 96 ? -20.691 -2.107 -1.617 1.00 97.94 96 ASP A CA 1
ATOM 802 C C . ASP A 1 96 ? -20.470 -3.536 -1.085 1.00 97.94 96 ASP A C 1
ATOM 804 O O . ASP A 1 96 ? -21.430 -4.252 -0.807 1.00 97.94 96 ASP A O 1
ATOM 808 N N . VAL A 1 97 ? -19.215 -3.931 -0.830 1.00 98.00 97 VAL A N 1
ATOM 809 C CA . VAL A 1 97 ? -18.897 -5.247 -0.245 1.00 98.00 97 VAL A CA 1
ATOM 810 C C . VAL A 1 97 ? -19.413 -5.385 1.190 1.00 98.00 97 VAL A C 1
ATOM 812 O O . VAL A 1 97 ? -19.936 -6.437 1.545 1.00 98.00 97 VAL A O 1
ATOM 815 N N . LEU A 1 98 ? -19.280 -4.361 2.037 1.00 98.12 98 LEU A N 1
ATOM 816 C CA . LEU A 1 98 ? -19.789 -4.423 3.415 1.00 98.12 98 LEU A CA 1
ATOM 817 C C . LEU A 1 98 ? -21.323 -4.483 3.451 1.00 98.12 98 LEU A C 1
ATOM 819 O O . LEU A 1 98 ? -21.884 -5.246 4.235 1.00 98.12 98 LEU A O 1
ATOM 823 N N . CYS A 1 99 ? -21.990 -3.729 2.576 1.00 97.25 99 CYS A N 1
ATOM 824 C CA . CYS A 1 99 ? -23.437 -3.773 2.398 1.00 97.25 99 CYS A CA 1
ATOM 825 C C . CYS A 1 99 ? -23.892 -5.163 1.940 1.00 97.25 99 CYS A C 1
ATOM 827 O O . CYS A 1 99 ? -24.778 -5.742 2.563 1.00 97.25 99 CYS A O 1
ATOM 829 N N . TYR A 1 100 ? -23.218 -5.736 0.938 1.00 97.31 100 TYR A N 1
ATOM 830 C CA . TYR A 1 100 ? -23.463 -7.100 0.468 1.00 97.31 100 TYR A CA 1
ATOM 831 C C . TYR A 1 100 ? -23.367 -8.136 1.597 1.00 97.31 100 TYR A C 1
ATOM 833 O O . TYR A 1 100 ? -24.209 -9.017 1.708 1.00 97.31 100 TYR A O 1
ATOM 841 N N . LEU A 1 101 ? -22.388 -7.985 2.491 1.00 97.50 101 LEU A N 1
ATOM 842 C CA . LEU A 1 101 ? -22.207 -8.849 3.660 1.00 97.50 101 LEU A CA 1
ATOM 843 C C . LEU A 1 101 ? -23.209 -8.589 4.806 1.00 97.50 101 LEU A C 1
ATOM 845 O O . LEU A 1 101 ? -23.037 -9.140 5.896 1.00 97.50 101 LEU A O 1
ATOM 849 N N . ASN A 1 102 ? -24.235 -7.755 4.601 1.00 96.31 102 ASN A N 1
ATOM 850 C CA . ASN A 1 102 ? -25.209 -7.343 5.619 1.00 96.31 102 ASN A CA 1
ATOM 851 C C . ASN A 1 102 ? -24.561 -6.719 6.873 1.00 96.31 102 ASN A C 1
ATOM 853 O O . ASN A 1 102 ? -24.994 -6.942 8.012 1.00 96.31 102 ASN A O 1
ATOM 857 N N . ILE A 1 103 ? -23.506 -5.928 6.664 1.00 97.88 103 ILE A N 1
ATOM 858 C CA . ILE A 1 103 ? -22.850 -5.125 7.699 1.00 97.88 103 ILE A CA 1
ATOM 859 C C . ILE A 1 103 ? -23.354 -3.687 7.579 1.00 97.88 103 ILE A C 1
ATOM 861 O O . ILE A 1 103 ? -23.150 -3.018 6.564 1.00 97.88 103 ILE A O 1
ATOM 865 N N . LYS A 1 104 ? -24.002 -3.201 8.637 1.00 97.00 104 LYS A N 1
ATOM 866 C CA . LYS A 1 104 ? -24.606 -1.866 8.687 1.00 97.00 104 LYS A CA 1
ATOM 867 C C . LYS A 1 104 ? -23.538 -0.796 8.903 1.00 97.00 104 LYS A C 1
ATOM 869 O O . LYS A 1 104 ? -22.532 -1.046 9.562 1.00 97.00 104 LYS A O 1
ATOM 874 N N . GLU A 1 105 ? -23.783 0.429 8.436 1.00 96.94 105 GLU A N 1
ATOM 875 C CA . GLU A 1 105 ? -22.832 1.539 8.622 1.00 96.94 105 GLU A CA 1
ATOM 876 C C . GLU A 1 105 ? -22.519 1.814 10.103 1.00 96.94 105 GLU A C 1
ATOM 878 O O . GLU A 1 105 ? -21.367 2.059 10.463 1.00 96.94 105 GLU A O 1
ATOM 883 N N . SER A 1 106 ? -23.513 1.670 10.989 1.00 96.75 106 SER A N 1
ATOM 884 C CA . SER A 1 106 ? -23.340 1.785 12.446 1.00 96.75 106 SER A CA 1
ATOM 885 C C . SER A 1 106 ? -22.367 0.753 13.036 1.00 96.75 106 SER A C 1
ATOM 887 O O . SER A 1 106 ? -21.882 0.928 14.149 1.00 96.75 106 SER A O 1
ATOM 889 N N . GLU A 1 107 ? -22.073 -0.325 12.305 1.00 97.94 107 GLU A N 1
ATOM 890 C CA . GLU A 1 107 ? -21.194 -1.420 12.721 1.00 97.94 107 GLU A CA 1
ATOM 891 C C . GLU A 1 107 ? -19.764 -1.267 12.169 1.00 97.94 107 GLU A C 1
ATOM 893 O O . GLU A 1 107 ? -18.871 -2.025 12.550 1.00 97.94 107 GLU A O 1
ATOM 898 N N . TYR A 1 108 ? -19.501 -0.273 11.309 1.00 98.00 108 TYR A N 1
ATOM 899 C CA . TYR A 1 108 ? -18.198 -0.086 10.652 1.00 98.00 108 TYR A CA 1
ATOM 900 C C . TYR A 1 108 ? -17.041 0.164 11.628 1.00 98.00 108 TYR A C 1
ATOM 902 O O . TYR A 1 108 ? -15.892 -0.181 11.339 1.00 98.00 108 TYR A O 1
ATOM 910 N N . SER A 1 109 ? -17.332 0.715 12.806 1.00 97.19 109 SER A N 1
ATOM 911 C CA . SER A 1 109 ? -16.355 0.913 13.882 1.00 97.19 109 SER A CA 1
ATOM 912 C C . SER A 1 109 ? -15.842 -0.404 14.486 1.00 97.19 109 SER A C 1
ATOM 914 O O . SER A 1 109 ? -14.744 -0.428 15.043 1.00 97.19 109 SER A O 1
ATOM 916 N N . TYR A 1 110 ? -16.576 -1.514 14.341 1.00 97.62 110 TYR A N 1
ATOM 917 C CA . TYR A 1 110 ? -16.158 -2.830 14.836 1.00 97.62 110 TYR A CA 1
ATOM 918 C C . TYR A 1 110 ? -15.165 -3.541 13.906 1.00 97.62 110 TYR A C 1
ATOM 920 O O . TYR A 1 110 ? -14.448 -4.442 14.342 1.00 97.62 110 TYR A O 1
ATOM 928 N N . LEU A 1 111 ? -15.087 -3.136 12.634 1.00 98.06 111 LEU A N 1
ATOM 929 C CA . LEU A 1 111 ? -14.210 -3.751 11.637 1.00 98.06 111 LEU A CA 1
ATOM 930 C C . LEU A 1 111 ? -12.791 -3.203 11.737 1.00 98.06 111 LEU A C 1
ATOM 932 O O . LEU A 1 111 ? -12.455 -2.198 11.113 1.00 98.06 111 LEU A O 1
ATOM 936 N N . LYS A 1 112 ? -11.934 -3.885 12.497 1.00 97.56 112 LYS A N 1
ATOM 937 C CA . LYS A 1 112 ? -10.529 -3.499 12.689 1.00 97.56 112 LYS A CA 1
ATOM 938 C C . LYS A 1 112 ? -9.719 -3.808 11.431 1.00 97.56 112 LYS A C 1
ATOM 940 O O . LYS A 1 112 ? -9.706 -4.945 10.977 1.00 97.56 112 LYS A O 1
ATOM 945 N N . VAL A 1 113 ? -8.983 -2.843 10.888 1.00 96.56 113 VAL A N 1
ATOM 946 C CA . VAL A 1 113 ? -8.100 -3.069 9.731 1.00 96.56 113 VAL A CA 1
ATOM 947 C C . VAL A 1 113 ? -6.822 -3.757 10.203 1.00 96.56 113 VAL A C 1
ATOM 949 O O . VAL A 1 113 ? -6.032 -3.180 10.953 1.00 96.56 113 VAL A O 1
ATOM 952 N N . VAL A 1 114 ? -6.606 -4.999 9.770 1.00 95.12 114 VAL A N 1
ATOM 953 C CA . VAL A 1 114 ? -5.460 -5.822 10.200 1.00 95.12 114 VAL A CA 1
ATOM 954 C C . VAL A 1 114 ? -4.472 -6.132 9.082 1.00 95.12 114 VAL A C 1
ATOM 956 O O . VAL A 1 114 ? -3.310 -6.415 9.373 1.00 95.12 114 VAL A O 1
ATOM 959 N N . ASN A 1 115 ? -4.900 -6.031 7.822 1.00 94.75 115 ASN A N 1
ATOM 960 C CA . ASN A 1 115 ? -4.018 -6.036 6.659 1.00 94.75 115 ASN A CA 1
ATOM 961 C C . ASN A 1 115 ? -4.495 -4.992 5.643 1.00 94.75 115 ASN A C 1
ATOM 963 O O . ASN A 1 115 ? -5.695 -4.845 5.434 1.00 94.75 115 ASN A O 1
ATOM 967 N N . LEU A 1 116 ? -3.557 -4.299 5.013 1.00 95.25 116 LEU A N 1
ATOM 968 C CA . LEU A 1 116 ? -3.769 -3.350 3.936 1.00 95.25 116 LEU A CA 1
ATOM 969 C C . LEU A 1 116 ? -2.656 -3.503 2.892 1.00 95.25 116 LEU A C 1
ATOM 971 O O . LEU A 1 116 ? -1.471 -3.542 3.230 1.00 95.25 116 LEU A O 1
ATOM 975 N N . GLU A 1 117 ? -3.042 -3.547 1.626 1.00 95.75 117 GLU A N 1
ATOM 976 C CA . GLU A 1 117 ? -2.156 -3.487 0.470 1.00 95.75 117 GLU A CA 1
ATOM 977 C C . GLU A 1 117 ? -2.636 -2.363 -0.439 1.00 95.75 117 GLU A C 1
ATOM 979 O O . GLU A 1 117 ? -3.820 -2.298 -0.776 1.00 95.75 117 GLU A O 1
ATOM 984 N N . PHE A 1 118 ? -1.733 -1.458 -0.803 1.00 95.50 118 PHE A N 1
ATOM 985 C CA . PHE A 1 118 ? -2.052 -0.333 -1.667 1.00 95.50 118 PHE A CA 1
ATOM 986 C C . PHE A 1 118 ? -0.931 -0.042 -2.657 1.00 95.50 118 PHE A C 1
ATOM 988 O O . PHE A 1 118 ? 0.242 -0.232 -2.356 1.00 95.50 118 PHE A O 1
ATOM 995 N N . GLY A 1 119 ? -1.294 0.429 -3.843 1.00 95.50 119 GLY A N 1
ATOM 996 C CA . GLY A 1 119 ? -0.354 0.697 -4.919 1.00 95.50 119 GLY A CA 1
ATOM 997 C C . GLY A 1 119 ? -0.963 1.435 -6.100 1.00 95.50 119 GLY A C 1
ATOM 998 O O . GLY A 1 119 ? -2.175 1.701 -6.152 1.00 95.50 119 GLY A O 1
ATOM 999 N N . VAL A 1 120 ? -0.085 1.764 -7.042 1.00 95.69 120 VAL A N 1
ATOM 1000 C CA . VAL A 1 120 ? -0.385 2.502 -8.273 1.00 95.69 120 VAL A CA 1
ATOM 1001 C C . VAL A 1 120 ? 0.265 1.826 -9.477 1.00 95.69 120 VAL A C 1
ATOM 1003 O O . VAL A 1 120 ? 1.325 1.206 -9.360 1.00 95.69 120 VAL A O 1
ATOM 1006 N N . ASN A 1 121 ? -0.399 1.942 -10.625 1.00 95.06 121 ASN A N 1
ATOM 1007 C CA . ASN A 1 121 ? 0.140 1.572 -11.931 1.00 95.06 121 ASN A CA 1
ATOM 1008 C C . ASN A 1 121 ? 0.689 2.845 -12.580 1.00 95.06 121 ASN A C 1
ATOM 1010 O O . ASN A 1 121 ? -0.000 3.858 -12.562 1.00 95.06 121 ASN A O 1
ATOM 1014 N N . ILE A 1 122 ? 1.872 2.808 -13.179 1.00 95.75 122 ILE A N 1
ATOM 1015 C CA . ILE A 1 122 ? 2.385 3.895 -14.023 1.00 95.75 122 ILE A CA 1
ATOM 1016 C C . ILE A 1 122 ? 2.843 3.322 -15.357 1.00 95.75 122 ILE A C 1
ATOM 1018 O O . ILE A 1 122 ? 3.314 2.189 -15.403 1.00 95.75 122 ILE A O 1
ATOM 1022 N N . ILE A 1 123 ? 2.716 4.106 -16.422 1.00 94.81 123 ILE A N 1
ATOM 1023 C CA . ILE A 1 123 ? 3.225 3.748 -17.747 1.00 94.81 123 ILE A CA 1
ATOM 1024 C C . ILE A 1 123 ? 4.553 4.474 -17.936 1.00 94.81 123 ILE A C 1
ATOM 1026 O O . ILE A 1 123 ? 4.637 5.692 -17.742 1.00 94.81 123 ILE A O 1
ATOM 1030 N N . LEU A 1 124 ? 5.593 3.711 -18.255 1.00 92.69 124 LEU A N 1
ATOM 1031 C CA . LEU A 1 124 ? 6.950 4.209 -18.448 1.00 92.69 124 LEU A CA 1
ATOM 1032 C C . LEU A 1 124 ? 7.242 4.363 -19.943 1.00 92.69 124 LEU A C 1
ATOM 1034 O O . LEU A 1 124 ? 6.719 3.612 -20.762 1.00 92.69 124 LEU A O 1
ATOM 1038 N N . HIS A 1 125 ? 8.053 5.362 -20.294 1.00 86.25 125 HIS A N 1
ATOM 1039 C CA . HIS A 1 125 ? 8.482 5.566 -21.681 1.00 86.25 125 HIS A CA 1
ATOM 1040 C C . HIS A 1 125 ? 9.594 4.586 -22.068 1.00 86.25 125 HIS A C 1
ATOM 1042 O O . HIS A 1 125 ? 9.560 4.022 -23.158 1.00 86.25 125 HIS A O 1
ATOM 1048 N N . ASP A 1 126 ? 10.540 4.362 -21.156 1.00 82.38 126 ASP A N 1
ATOM 1049 C CA . ASP A 1 126 ? 11.641 3.423 -21.349 1.00 82.38 126 ASP A CA 1
ATOM 1050 C C . ASP A 1 126 ? 11.171 1.967 -21.234 1.00 82.38 126 ASP A C 1
ATOM 1052 O O . ASP A 1 126 ? 10.183 1.670 -20.554 1.00 82.38 126 ASP A O 1
ATOM 1056 N N . ASP A 1 127 ? 11.930 1.046 -21.841 1.00 88.44 127 ASP A N 1
ATOM 1057 C CA . ASP A 1 127 ? 11.704 -0.393 -21.682 1.00 88.44 127 ASP A CA 1
ATOM 1058 C C . ASP A 1 127 ? 11.744 -0.768 -20.195 1.00 88.44 127 ASP A C 1
ATOM 1060 O O . ASP A 1 127 ? 12.781 -0.700 -19.521 1.00 88.44 127 ASP A O 1
ATOM 1064 N N . ILE A 1 128 ? 10.590 -1.207 -19.691 1.00 92.38 128 ILE A N 1
ATOM 1065 C CA . ILE A 1 128 ? 10.411 -1.587 -18.295 1.00 92.38 128 ILE A CA 1
ATOM 1066 C C . ILE A 1 128 ? 11.395 -2.678 -17.860 1.00 92.38 128 ILE A C 1
ATOM 1068 O O . ILE A 1 128 ? 11.775 -2.718 -16.689 1.00 92.38 128 ILE A O 1
ATOM 1072 N N . LYS A 1 129 ? 11.874 -3.534 -18.773 1.00 93.38 129 LYS A N 1
ATOM 1073 C CA . LYS A 1 129 ? 12.871 -4.569 -18.460 1.00 93.38 129 LYS A CA 1
ATOM 1074 C C . LYS A 1 129 ? 14.176 -3.961 -17.958 1.00 93.38 129 LYS A C 1
ATOM 1076 O O . LYS A 1 129 ? 14.739 -4.477 -16.994 1.00 93.38 129 LYS A O 1
ATOM 1081 N N . ASN A 1 130 ? 14.628 -2.850 -18.540 1.00 89.81 130 ASN A N 1
ATOM 1082 C CA . ASN A 1 130 ? 15.856 -2.168 -18.117 1.00 89.81 130 ASN A CA 1
ATOM 1083 C C . ASN A 1 130 ? 15.732 -1.655 -16.680 1.00 89.81 130 ASN A C 1
ATOM 1085 O O . ASN A 1 130 ? 16.622 -1.861 -15.853 1.00 89.81 130 ASN A O 1
ATOM 1089 N N . ILE A 1 131 ? 14.578 -1.073 -16.361 1.00 92.50 131 ILE A N 1
ATOM 1090 C CA . ILE A 1 131 ? 14.258 -0.558 -15.027 1.00 92.50 131 ILE A CA 1
ATOM 1091 C C . ILE A 1 131 ? 14.174 -1.708 -14.022 1.00 92.50 131 ILE A C 1
ATOM 1093 O O . ILE A 1 131 ? 14.767 -1.646 -12.944 1.00 92.50 131 ILE A O 1
ATOM 1097 N N . MET A 1 132 ? 13.481 -2.788 -14.384 1.00 95.00 132 MET A N 1
ATOM 1098 C CA . MET A 1 132 ? 13.342 -3.959 -13.525 1.00 95.00 132 MET A CA 1
ATOM 1099 C C . MET A 1 132 ? 14.680 -4.654 -13.281 1.00 95.00 132 MET A C 1
ATOM 1101 O O . MET A 1 132 ? 14.932 -5.065 -12.150 1.00 95.00 132 MET A O 1
ATOM 1105 N N . ASN A 1 133 ? 15.555 -4.755 -14.283 1.00 92.56 133 ASN A N 1
ATOM 1106 C CA . ASN A 1 133 ? 16.898 -5.318 -14.130 1.00 92.56 133 ASN A CA 1
ATOM 1107 C C . ASN A 1 133 ? 17.767 -4.455 -13.206 1.00 92.56 133 ASN A C 1
ATOM 1109 O O . ASN A 1 133 ? 18.442 -4.994 -12.333 1.00 92.56 133 ASN A O 1
ATOM 1113 N N . GLY A 1 134 ? 17.673 -3.128 -13.326 1.00 92.12 134 GLY A N 1
ATOM 1114 C CA . GLY A 1 134 ? 18.386 -2.172 -12.477 1.00 92.12 134 GLY A CA 1
ATOM 1115 C C . GLY A 1 134 ? 17.862 -2.046 -11.042 1.00 92.12 134 GLY A C 1
ATOM 1116 O O . GLY A 1 134 ? 18.499 -1.394 -10.217 1.00 92.12 134 GLY A O 1
ATOM 1117 N N . LEU A 1 135 ? 16.701 -2.627 -10.723 1.00 94.44 135 LEU A N 1
ATOM 1118 C CA . LEU A 1 135 ? 16.071 -2.536 -9.405 1.00 94.44 135 LEU A CA 1
ATOM 1119 C C . LEU A 1 135 ? 16.725 -3.503 -8.403 1.00 94.44 135 LEU A C 1
ATOM 1121 O O . LEU A 1 135 ? 16.385 -4.691 -8.374 1.00 94.44 135 LEU A O 1
ATOM 1125 N N . TYR A 1 136 ? 17.636 -3.002 -7.566 1.00 93.31 136 TYR A N 1
ATOM 1126 C CA . TYR A 1 136 ? 18.444 -3.855 -6.686 1.00 93.31 136 TYR A CA 1
ATOM 1127 C C . TYR A 1 136 ? 17.996 -3.871 -5.227 1.00 93.31 136 TYR A C 1
ATOM 1129 O O . TYR A 1 136 ? 17.802 -4.951 -4.672 1.00 93.31 136 TYR A O 1
ATOM 1137 N N . TYR A 1 137 ? 17.806 -2.705 -4.602 1.00 94.12 137 TYR A N 1
ATOM 1138 C CA . TYR A 1 137 ? 17.573 -2.624 -3.154 1.00 94.12 137 TYR A CA 1
ATOM 1139 C C . TYR A 1 137 ? 16.392 -1.727 -2.793 1.00 94.12 137 TYR A C 1
ATOM 1141 O O . TYR A 1 137 ? 16.103 -0.736 -3.462 1.00 94.12 137 TYR A O 1
ATOM 1149 N N . HIS A 1 138 ? 15.752 -2.035 -1.669 1.00 94.12 138 HIS A N 1
ATOM 1150 C CA . HIS A 1 138 ? 14.898 -1.116 -0.928 1.00 94.12 138 HIS A CA 1
ATOM 1151 C C . HIS A 1 138 ? 15.490 -0.924 0.474 1.00 94.12 138 HIS A C 1
ATOM 1153 O O . HIS A 1 138 ? 15.594 -1.874 1.249 1.00 94.12 138 HIS A O 1
ATOM 1159 N N . ASN A 1 139 ? 15.875 0.310 0.816 1.00 90.81 139 ASN A N 1
ATOM 1160 C CA . ASN A 1 139 ? 16.840 0.567 1.891 1.00 90.81 139 ASN A CA 1
ATOM 1161 C C . ASN A 1 139 ? 18.095 -0.300 1.693 1.00 90.81 139 ASN A C 1
ATOM 1163 O O . ASN A 1 139 ? 18.736 -0.182 0.659 1.00 90.81 139 ASN A O 1
ATOM 1167 N N . LYS A 1 140 ? 18.437 -1.148 2.669 1.00 89.94 140 LYS A N 1
ATOM 1168 C CA . LYS A 1 140 ? 19.593 -2.053 2.634 1.00 89.94 140 LYS A CA 1
ATOM 1169 C C . LYS A 1 140 ? 19.214 -3.483 2.238 1.00 89.94 140 LYS A C 1
ATOM 1171 O O . LYS A 1 140 ? 20.078 -4.346 2.205 1.00 89.94 140 LYS A O 1
ATOM 1176 N N . ASP A 1 141 ? 17.940 -3.742 1.958 1.00 90.44 141 ASP A N 1
ATOM 1177 C CA . ASP A 1 141 ? 17.454 -5.088 1.678 1.00 90.44 141 ASP A CA 1
ATOM 1178 C C . ASP A 1 141 ? 17.333 -5.289 0.180 1.00 90.44 141 ASP A C 1
ATOM 1180 O O . ASP A 1 141 ? 16.695 -4.492 -0.518 1.00 90.44 141 ASP A O 1
ATOM 1184 N N . GLN A 1 142 ? 17.949 -6.358 -0.308 1.00 92.62 142 GLN A N 1
ATOM 1185 C CA . GLN A 1 142 ? 17.878 -6.708 -1.713 1.00 92.62 142 GLN A CA 1
ATOM 1186 C C . GLN A 1 142 ? 16.446 -7.109 -2.077 1.00 92.62 142 GLN A C 1
ATOM 1188 O O . GLN A 1 142 ? 15.735 -7.768 -1.311 1.00 92.62 142 GLN A O 1
ATOM 1193 N N . PHE A 1 143 ? 16.006 -6.695 -3.259 1.00 94.81 143 PHE A N 1
ATOM 1194 C CA . PHE A 1 143 ? 14.772 -7.203 -3.830 1.00 94.81 143 PHE A CA 1
ATOM 1195 C C . PHE A 1 143 ? 14.924 -8.685 -4.179 1.00 94.81 143 PHE A C 1
ATOM 1197 O O . PHE A 1 143 ? 15.887 -9.082 -4.829 1.00 94.81 143 PHE A O 1
ATOM 1204 N N . ILE A 1 144 ? 13.932 -9.486 -3.796 1.00 94.44 144 ILE A N 1
ATOM 1205 C CA . ILE A 1 144 ? 13.858 -10.913 -4.111 1.00 94.44 144 ILE A CA 1
ATOM 1206 C C . ILE A 1 144 ? 12.823 -11.171 -5.208 1.00 94.44 144 ILE A C 1
ATOM 1208 O O . ILE A 1 144 ? 11.783 -10.503 -5.265 1.00 94.44 144 ILE A O 1
ATOM 1212 N N . ILE A 1 145 ? 13.096 -12.170 -6.044 1.00 94.56 145 ILE A N 1
ATOM 1213 C CA . ILE A 1 145 ? 12.160 -12.702 -7.038 1.00 94.56 145 ILE A CA 1
ATOM 1214 C C . ILE A 1 145 ? 11.442 -13.890 -6.379 1.00 94.56 145 ILE A C 1
ATOM 1216 O O . ILE A 1 145 ? 12.100 -14.858 -6.008 1.00 94.56 145 ILE A O 1
ATOM 1220 N N . PRO A 1 146 ? 10.119 -13.821 -6.140 1.00 87.94 146 PRO A N 1
ATOM 1221 C CA . PRO A 1 146 ? 9.402 -14.853 -5.400 1.00 87.94 146 PRO A CA 1
ATOM 1222 C C . PRO A 1 146 ? 9.062 -16.089 -6.242 1.00 87.94 146 PRO A C 1
ATOM 1224 O O . PRO A 1 146 ? 8.770 -17.131 -5.666 1.00 87.94 146 PRO A O 1
ATOM 1227 N N . ASP A 1 147 ? 9.026 -15.951 -7.567 1.00 88.56 147 ASP A N 1
ATOM 1228 C CA . ASP A 1 147 ? 8.687 -17.004 -8.523 1.00 88.56 147 ASP A CA 1
ATOM 1229 C C . ASP A 1 147 ? 9.466 -16.736 -9.813 1.00 88.56 147 ASP A C 1
ATOM 1231 O O . ASP A 1 147 ? 9.310 -15.676 -10.423 1.00 88.56 147 ASP A O 1
ATOM 1235 N N . GLU A 1 148 ? 10.315 -17.680 -10.214 1.00 87.94 148 GLU A N 1
ATOM 1236 C CA . GLU A 1 148 ? 11.192 -17.557 -11.384 1.00 87.94 148 GLU A CA 1
ATOM 1237 C C . GLU A 1 148 ? 10.416 -17.413 -12.698 1.00 87.94 148 GLU A C 1
ATOM 1239 O O . GLU A 1 148 ? 10.924 -16.834 -13.651 1.00 87.94 148 GLU A O 1
ATOM 1244 N N . ARG A 1 149 ? 9.145 -17.835 -12.749 1.00 87.44 149 ARG A N 1
ATOM 1245 C CA . ARG A 1 149 ? 8.272 -17.606 -13.916 1.00 87.44 149 ARG A CA 1
ATOM 1246 C C . ARG A 1 149 ? 7.917 -16.130 -14.101 1.00 87.44 149 ARG A C 1
ATOM 1248 O O . ARG A 1 149 ? 7.520 -15.717 -15.186 1.00 87.44 149 ARG A O 1
ATOM 1255 N N . TYR A 1 150 ? 8.070 -15.330 -13.048 1.00 88.31 150 TYR A N 1
ATOM 1256 C CA . TYR A 1 150 ? 7.806 -13.897 -13.034 1.00 88.31 150 TYR A CA 1
ATOM 1257 C C . TYR A 1 150 ? 9.077 -13.137 -12.633 1.00 88.31 150 TYR A C 1
ATOM 1259 O O . TYR A 1 150 ? 9.086 -12.410 -11.641 1.00 88.31 150 TYR A O 1
ATOM 1267 N N . ILE A 1 151 ? 10.152 -13.269 -13.424 1.00 92.06 151 ILE A N 1
ATOM 1268 C CA . ILE A 1 151 ? 11.465 -12.634 -13.168 1.00 92.06 151 ILE A CA 1
ATOM 1269 C C . ILE A 1 151 ? 11.397 -11.113 -12.946 1.00 92.06 151 ILE A C 1
ATOM 1271 O O . ILE A 1 151 ? 12.200 -10.541 -12.209 1.00 92.06 151 ILE A O 1
ATOM 1275 N N . TYR A 1 152 ? 10.402 -10.450 -13.540 1.00 94.81 152 TYR A N 1
ATOM 1276 C CA . TYR A 1 152 ? 10.139 -9.020 -13.373 1.00 94.81 152 TYR A CA 1
ATOM 1277 C C . TYR A 1 152 ? 9.108 -8.724 -12.281 1.00 94.81 152 TYR A C 1
ATOM 1279 O O . TYR A 1 152 ? 8.475 -7.672 -12.298 1.00 94.81 152 TYR A O 1
ATOM 1287 N N . SER A 1 153 ? 8.922 -9.638 -11.332 1.00 95.25 153 SER A N 1
ATOM 1288 C CA . SER A 1 153 ? 8.156 -9.422 -10.113 1.00 95.25 153 SER A CA 1
ATOM 1289 C C . SER A 1 153 ? 9.092 -9.465 -8.921 1.00 95.25 153 SER A C 1
ATOM 1291 O O . SER A 1 153 ? 9.539 -10.524 -8.494 1.00 95.25 153 SER A O 1
ATOM 1293 N N . LYS A 1 154 ? 9.380 -8.296 -8.358 1.00 96.25 154 LYS A N 1
ATOM 1294 C CA . LYS A 1 154 ? 10.312 -8.125 -7.250 1.00 96.25 154 LYS A CA 1
ATOM 1295 C C . LYS A 1 154 ? 9.562 -7.715 -5.991 1.00 96.25 154 LYS A C 1
ATOM 1297 O O . LYS A 1 154 ? 8.627 -6.915 -6.027 1.00 96.25 154 LYS A O 1
ATOM 1302 N N . ARG A 1 155 ? 9.975 -8.243 -4.842 1.00 95.31 155 ARG A N 1
ATOM 1303 C CA . ARG A 1 155 ? 9.462 -7.810 -3.536 1.00 95.31 155 ARG A CA 1
ATOM 1304 C C . ARG A 1 155 ? 10.594 -7.619 -2.549 1.00 95.31 155 ARG A C 1
ATOM 1306 O O . ARG A 1 155 ? 11.605 -8.303 -2.630 1.00 95.31 155 ARG A O 1
ATOM 1313 N N . SER A 1 156 ? 10.429 -6.698 -1.617 1.00 93.25 156 SER A N 1
ATOM 1314 C CA . SER A 1 156 ? 11.354 -6.554 -0.509 1.00 93.25 156 SER A CA 1
ATOM 1315 C C . SER A 1 156 ? 10.961 -7.488 0.634 1.00 93.25 156 SER A C 1
ATOM 1317 O O . SER A 1 156 ? 9.775 -7.772 0.852 1.00 93.25 156 SER A O 1
ATOM 1319 N N . ASP A 1 157 ? 11.958 -7.937 1.393 1.00 82.56 157 ASP A N 1
ATOM 1320 C CA . ASP A 1 157 ? 11.733 -8.584 2.690 1.00 82.56 157 ASP A CA 1
ATOM 1321 C C . ASP A 1 157 ? 12.132 -7.688 3.876 1.00 82.56 157 ASP A C 1
ATOM 1323 O O . ASP A 1 157 ? 12.250 -8.135 5.011 1.00 82.56 157 ASP A O 1
ATOM 1327 N N . THR A 1 158 ? 12.247 -6.380 3.606 1.00 66.25 158 THR A N 1
ATOM 1328 C CA . THR A 1 158 ? 12.847 -5.341 4.461 1.00 66.25 158 THR A CA 1
ATOM 1329 C C . THR A 1 158 ? 12.415 -5.356 5.920 1.00 66.25 158 THR A C 1
ATOM 1331 O O . THR A 1 158 ? 13.191 -5.025 6.811 1.00 66.25 158 THR A O 1
ATOM 1334 N N . THR A 1 159 ? 11.153 -5.669 6.212 1.00 78.00 159 THR A N 1
ATOM 1335 C CA . THR A 1 159 ? 10.701 -5.712 7.603 1.00 78.00 159 THR A CA 1
ATOM 1336 C C . THR A 1 159 ? 9.679 -6.814 7.828 1.00 78.00 159 THR A C 1
ATOM 1338 O O . THR A 1 159 ? 8.912 -7.184 6.934 1.00 78.00 159 THR A O 1
ATOM 1341 N N . LYS A 1 160 ? 9.566 -7.244 9.088 1.00 82.94 160 LYS A N 1
ATOM 1342 C CA . LYS A 1 160 ? 8.428 -8.044 9.557 1.00 82.94 160 LYS A CA 1
ATOM 1343 C C . LYS A 1 160 ? 7.084 -7.309 9.487 1.00 82.94 160 LYS A C 1
ATOM 1345 O O . LYS A 1 160 ? 6.046 -7.947 9.537 1.00 82.94 160 LYS A O 1
ATOM 1350 N N . TYR A 1 161 ? 7.091 -5.983 9.330 1.00 86.25 161 TYR A N 1
ATOM 1351 C CA . TYR A 1 161 ? 5.894 -5.146 9.431 1.00 86.25 161 TYR A CA 1
ATOM 1352 C C . TYR A 1 161 ? 5.261 -4.777 8.084 1.00 86.25 161 TYR A C 1
ATOM 1354 O O . TYR A 1 161 ? 4.046 -4.582 8.018 1.00 86.25 161 TYR A O 1
ATOM 1362 N N . LYS A 1 162 ? 6.063 -4.665 7.020 1.00 91.19 162 LYS A N 1
ATOM 1363 C CA . LYS A 1 162 ? 5.634 -4.296 5.665 1.00 91.19 162 LYS A CA 1
ATOM 1364 C C . LYS A 1 162 ? 6.544 -4.900 4.591 1.00 91.19 162 LYS A C 1
ATOM 1366 O O . LYS A 1 162 ? 7.700 -5.220 4.862 1.00 91.19 162 LYS A O 1
ATOM 1371 N N . GLN A 1 163 ? 6.022 -4.980 3.376 1.00 93.62 163 GLN A N 1
ATOM 1372 C CA . GLN A 1 163 ? 6.685 -5.438 2.161 1.00 93.62 163 GLN A CA 1
ATOM 1373 C C . GLN A 1 163 ? 6.438 -4.432 1.040 1.00 93.62 163 GLN A C 1
ATOM 1375 O O . GLN A 1 163 ? 5.317 -3.954 0.878 1.00 93.62 163 GLN A O 1
ATOM 1380 N N . ILE A 1 164 ? 7.477 -4.141 0.266 1.00 96.12 164 ILE A N 1
ATOM 1381 C CA . ILE A 1 164 ? 7.366 -3.372 -0.974 1.00 96.12 164 ILE A CA 1
ATOM 1382 C C . ILE A 1 164 ? 7.312 -4.363 -2.124 1.00 96.12 164 ILE A C 1
ATOM 1384 O O . ILE A 1 164 ? 8.081 -5.321 -2.122 1.00 96.12 164 ILE A O 1
ATOM 1388 N N . LYS A 1 165 ? 6.426 -4.163 -3.092 1.00 96.19 165 LYS A N 1
ATOM 1389 C CA . LYS A 1 165 ? 6.406 -4.956 -4.322 1.00 96.19 165 LYS A CA 1
ATOM 1390 C C . LYS A 1 165 ? 6.521 -4.028 -5.513 1.00 96.19 165 LYS A C 1
ATOM 1392 O O . LYS A 1 165 ? 5.879 -2.980 -5.556 1.00 96.19 165 LYS A O 1
ATOM 1397 N N . VAL A 1 166 ? 7.333 -4.437 -6.470 1.00 97.06 166 VAL A N 1
ATOM 1398 C CA . VAL A 1 166 ? 7.537 -3.732 -7.726 1.00 97.06 166 VAL A CA 1
ATOM 1399 C C . VAL A 1 166 ? 7.516 -4.773 -8.825 1.00 97.06 166 VAL A C 1
ATOM 1401 O O . VAL A 1 166 ? 8.292 -5.726 -8.768 1.00 97.06 166 VAL A O 1
ATOM 1404 N N . TYR A 1 167 ? 6.622 -4.639 -9.797 1.00 96.19 167 TYR A N 1
ATOM 1405 C CA . TYR A 1 167 ? 6.559 -5.614 -10.879 1.00 96.19 167 TYR A CA 1
ATOM 1406 C C . TYR A 1 167 ? 6.132 -5.015 -12.212 1.00 96.19 167 TYR A C 1
ATOM 1408 O O . TYR A 1 167 ? 5.342 -4.069 -12.264 1.00 96.19 167 TYR A O 1
ATOM 1416 N N . ALA A 1 168 ? 6.644 -5.596 -13.297 1.00 96.00 168 ALA A N 1
ATOM 1417 C CA . ALA A 1 168 ? 6.235 -5.271 -14.658 1.00 96.00 168 ALA A CA 1
ATOM 1418 C C . ALA A 1 168 ? 4.867 -5.898 -14.954 1.00 96.00 168 ALA A C 1
ATOM 1420 O O . ALA A 1 168 ? 4.763 -7.005 -15.486 1.00 96.00 168 ALA A O 1
ATOM 1421 N N . LYS A 1 169 ? 3.801 -5.187 -14.574 1.00 92.38 169 LYS A N 1
ATOM 1422 C CA . LYS A 1 169 ? 2.411 -5.628 -14.741 1.00 92.38 169 LYS A CA 1
ATOM 1423 C C . LYS A 1 169 ? 2.056 -5.819 -16.216 1.00 92.38 169 LYS A C 1
ATOM 1425 O O . LYS A 1 169 ? 1.340 -6.761 -16.533 1.00 92.38 169 LYS A O 1
ATOM 1430 N N . GLY A 1 170 ? 2.585 -4.973 -17.101 1.00 91.44 170 GLY A N 1
ATOM 1431 C CA . GLY A 1 170 ? 2.400 -5.117 -18.548 1.00 91.44 170 GLY A CA 1
ATOM 1432 C C . GLY A 1 170 ? 2.936 -6.445 -19.076 1.00 91.44 170 GLY A C 1
ATOM 1433 O O . GLY A 1 170 ? 2.198 -7.207 -19.692 1.00 91.44 170 GLY A O 1
ATOM 1434 N N . ILE A 1 171 ? 4.180 -6.787 -18.729 1.00 92.50 171 ILE A N 1
ATOM 1435 C CA . ILE A 1 171 ? 4.793 -8.068 -19.112 1.00 92.50 171 ILE A CA 1
ATOM 1436 C C . ILE A 1 171 ? 4.041 -9.255 -18.498 1.00 92.50 171 ILE A C 1
ATOM 1438 O O . ILE A 1 171 ? 3.775 -10.234 -19.191 1.00 92.50 171 ILE A O 1
ATOM 1442 N N . GLN A 1 172 ? 3.653 -9.167 -17.221 1.00 88.94 172 GLN A N 1
ATOM 1443 C CA . GLN A 1 172 ? 2.937 -10.242 -16.522 1.00 88.94 172 GLN A CA 1
ATOM 1444 C C . GLN A 1 172 ? 1.637 -10.654 -17.231 1.00 88.94 172 GLN A C 1
ATOM 1446 O O . GLN A 1 172 ? 1.248 -11.819 -17.177 1.00 88.94 172 GLN A O 1
ATOM 1451 N N . PHE A 1 173 ? 0.966 -9.704 -17.882 1.00 87.75 173 PHE A N 1
ATOM 1452 C CA . PHE A 1 173 ? -0.316 -9.921 -18.546 1.00 87.75 173 PHE A CA 1
ATOM 1453 C C . PHE A 1 173 ? -0.243 -9.762 -20.070 1.00 87.75 173 PHE A C 1
ATOM 1455 O O . PHE A 1 173 ? -1.288 -9.660 -20.707 1.00 87.75 173 PHE A O 1
ATOM 1462 N N . ALA A 1 174 ? 0.952 -9.805 -20.667 1.00 86.69 174 ALA A N 1
ATOM 1463 C CA . ALA A 1 174 ? 1.141 -9.604 -22.107 1.00 86.69 174 ALA A CA 1
ATOM 1464 C C . ALA A 1 174 ? 0.348 -10.605 -22.970 1.00 86.69 174 ALA A C 1
ATOM 1466 O O . ALA A 1 174 ? -0.122 -10.262 -24.050 1.00 86.69 174 ALA A O 1
ATOM 1467 N N . THR A 1 175 ? 0.129 -11.826 -22.473 1.00 86.62 175 THR A N 1
ATOM 1468 C CA . THR A 1 175 ? -0.678 -12.862 -23.142 1.00 86.62 175 THR A CA 1
ATOM 1469 C C . THR A 1 175 ? -2.191 -12.656 -23.009 1.00 86.62 175 THR A C 1
ATOM 1471 O O . THR A 1 175 ? -2.965 -13.435 -23.556 1.00 86.62 175 THR A O 1
ATOM 1474 N N . ASN A 1 176 ? -2.634 -11.616 -22.295 1.00 85.12 176 ASN A N 1
ATOM 1475 C CA . ASN A 1 176 ? -4.041 -11.304 -22.042 1.00 85.12 176 ASN A CA 1
ATOM 1476 C C . ASN A 1 176 ? -4.382 -9.877 -22.521 1.00 85.12 176 ASN A C 1
ATOM 1478 O O . ASN A 1 176 ? -4.688 -9.005 -21.700 1.00 85.12 176 ASN A O 1
ATOM 1482 N N . PRO A 1 177 ? -4.372 -9.612 -23.842 1.00 77.31 177 PRO A N 1
ATOM 1483 C CA . PRO A 1 177 ? -4.588 -8.267 -24.386 1.00 77.31 177 PRO A CA 1
ATOM 1484 C C . PRO A 1 177 ? -5.956 -7.674 -24.005 1.00 77.31 177 PRO A C 1
ATOM 1486 O O . PRO A 1 177 ? -6.090 -6.459 -23.860 1.00 77.31 177 PRO A O 1
ATOM 1489 N N . GLY A 1 178 ? -6.960 -8.523 -23.743 1.00 81.44 178 GLY A N 1
ATOM 1490 C CA . GLY A 1 178 ? -8.285 -8.106 -23.271 1.00 81.44 178 GLY A CA 1
ATOM 1491 C C . GLY A 1 178 ? -8.281 -7.327 -21.948 1.00 81.44 178 GLY A C 1
ATOM 1492 O O . GLY A 1 178 ? -9.239 -6.609 -21.672 1.00 81.44 178 GLY A O 1
ATOM 1493 N N . TYR A 1 179 ? -7.205 -7.398 -21.155 1.00 84.25 179 TYR A N 1
ATOM 1494 C CA . TYR A 1 179 ? -7.068 -6.625 -19.914 1.00 84.25 179 TYR A CA 1
ATOM 1495 C C . TYR A 1 179 ? -6.657 -5.165 -20.131 1.00 84.25 179 TYR A C 1
ATOM 1497 O O . TYR A 1 179 ? -6.715 -4.393 -19.171 1.00 84.25 179 TYR A O 1
ATOM 1505 N N . ARG A 1 180 ? -6.279 -4.776 -21.362 1.00 85.19 180 ARG A N 1
ATOM 1506 C CA . ARG A 1 180 ? -5.908 -3.397 -21.738 1.00 85.19 180 ARG A CA 1
ATOM 1507 C C . ARG A 1 180 ? -4.816 -2.807 -20.833 1.00 85.19 180 ARG A C 1
ATOM 1509 O O . ARG A 1 180 ? -4.927 -1.683 -20.353 1.00 85.19 180 ARG A O 1
ATOM 1516 N N . ILE A 1 181 ? -3.779 -3.597 -20.559 1.00 89.00 181 ILE A N 1
ATOM 1517 C CA . ILE A 1 181 ? -2.620 -3.180 -19.761 1.00 89.00 181 ILE A CA 1
ATOM 1518 C C . ILE A 1 181 ? -1.482 -2.853 -20.724 1.00 89.00 181 ILE A C 1
ATOM 1520 O O . ILE A 1 181 ? -1.089 -3.705 -21.516 1.00 89.00 181 ILE A O 1
ATOM 1524 N N . ASP A 1 182 ? -0.941 -1.640 -20.635 1.00 91.88 182 ASP A N 1
ATOM 1525 C CA . ASP A 1 182 ? 0.216 -1.238 -21.435 1.00 91.88 182 ASP A CA 1
ATOM 1526 C C . ASP A 1 182 ? 1.444 -2.116 -21.090 1.00 91.88 182 ASP A C 1
ATOM 1528 O O . ASP A 1 182 ? 1.702 -2.328 -19.895 1.00 91.88 182 ASP A O 1
ATOM 1532 N N . PRO A 1 183 ? 2.213 -2.627 -22.073 1.00 92.12 183 PRO A N 1
ATOM 1533 C CA . PRO A 1 183 ? 3.391 -3.468 -21.830 1.00 92.12 183 PRO A CA 1
ATOM 1534 C C . PRO A 1 183 ? 4.434 -2.860 -20.879 1.00 92.12 183 PRO A C 1
ATOM 1536 O O . PRO A 1 183 ? 5.059 -3.597 -20.111 1.00 92.12 183 PRO A O 1
ATOM 1539 N N . ASN A 1 184 ? 4.563 -1.530 -20.856 1.00 94.25 184 ASN A N 1
ATOM 1540 C CA . ASN A 1 184 ? 5.458 -0.776 -19.977 1.00 94.25 184 ASN A CA 1
ATOM 1541 C C . ASN A 1 184 ? 4.786 -0.328 -18.668 1.00 94.25 184 ASN A C 1
ATOM 1543 O O . ASN A 1 184 ? 5.269 0.576 -17.979 1.00 94.25 184 ASN A O 1
ATOM 1547 N N . THR A 1 185 ? 3.679 -0.969 -18.276 1.00 95.38 185 THR A N 1
ATOM 1548 C CA . THR A 1 185 ? 3.041 -0.711 -16.982 1.00 95.38 185 THR A CA 1
ATOM 1549 C C . THR A 1 185 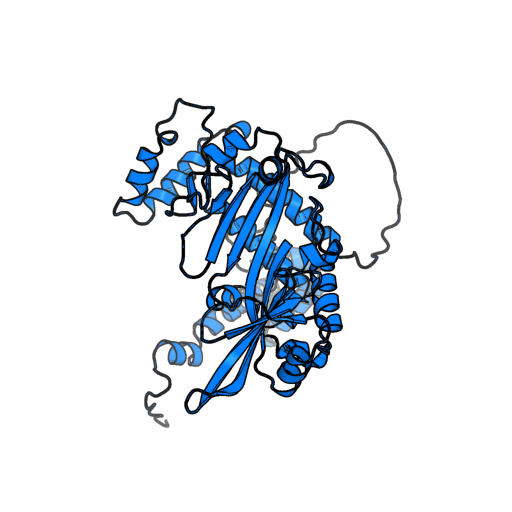? 3.883 -1.270 -15.835 1.00 95.38 185 THR A C 1
ATOM 1551 O O . THR A 1 185 ? 3.962 -2.489 -15.642 1.00 95.38 185 THR A O 1
ATOM 1554 N N . LEU A 1 186 ? 4.430 -0.380 -15.007 1.00 96.50 186 LEU A N 1
ATOM 1555 C CA . LEU A 1 186 ? 5.045 -0.702 -13.722 1.00 96.50 186 LEU A CA 1
ATOM 1556 C C . LEU A 1 186 ? 4.006 -0.597 -12.608 1.00 96.50 186 LEU A C 1
ATOM 1558 O O . LEU A 1 186 ? 3.329 0.421 -12.458 1.00 96.50 186 LEU A O 1
ATOM 1562 N N . ARG A 1 187 ? 3.916 -1.633 -11.778 1.00 95.94 187 ARG A N 1
ATOM 1563 C CA . ARG A 1 187 ? 3.187 -1.579 -10.514 1.00 95.94 187 ARG A CA 1
ATOM 1564 C C . ARG A 1 187 ? 4.153 -1.319 -9.370 1.00 95.94 187 ARG A C 1
ATOM 1566 O O . ARG A 1 187 ? 5.126 -2.053 -9.218 1.00 95.94 187 ARG A O 1
ATOM 1573 N N . PHE A 1 188 ? 3.812 -0.358 -8.516 1.00 97.44 188 PHE A N 1
ATOM 1574 C CA . PHE A 1 188 ? 4.468 -0.140 -7.229 1.00 97.44 188 PHE A CA 1
ATOM 1575 C C . PHE A 1 188 ? 3.456 -0.267 -6.082 1.00 97.44 188 PHE A C 1
ATOM 1577 O O . PHE A 1 188 ? 2.439 0.428 -6.070 1.00 97.44 188 PHE A O 1
ATOM 1584 N N . GLU A 1 189 ? 3.719 -1.162 -5.126 1.00 96.62 189 GLU A N 1
ATOM 1585 C CA . GLU A 1 189 ? 2.817 -1.490 -4.014 1.00 96.62 189 GLU A CA 1
ATOM 1586 C C . GLU A 1 189 ? 3.528 -1.508 -2.658 1.00 96.62 189 GLU A C 1
ATOM 1588 O O . GLU A 1 189 ? 4.663 -1.968 -2.511 1.00 96.62 189 GLU A O 1
ATOM 1593 N N . VAL A 1 190 ? 2.783 -1.103 -1.634 1.00 95.62 190 VAL A N 1
ATOM 1594 C CA . VAL A 1 190 ? 3.109 -1.260 -0.221 1.00 95.62 190 VAL A CA 1
ATOM 1595 C C . VAL A 1 190 ? 2.089 -2.205 0.404 1.00 95.62 190 VAL A C 1
ATOM 1597 O O . VAL A 1 190 ? 0.888 -1.936 0.427 1.00 95.62 190 VAL A O 1
ATOM 1600 N N . LYS A 1 191 ? 2.577 -3.313 0.958 1.00 94.69 191 LYS A N 1
ATOM 1601 C CA . LYS A 1 191 ? 1.784 -4.312 1.676 1.00 94.69 191 LYS A CA 1
ATOM 1602 C C . LYS A 1 191 ? 2.135 -4.305 3.155 1.00 94.69 191 LYS A C 1
ATOM 1604 O O . LYS A 1 191 ? 3.293 -4.484 3.522 1.00 94.69 191 LYS A O 1
ATOM 1609 N N . SER A 1 192 ? 1.145 -4.196 4.031 1.00 93.44 192 SER A N 1
ATOM 1610 C CA . SER A 1 192 ? 1.335 -4.454 5.460 1.00 93.44 192 SER A CA 1
ATOM 1611 C C . SER A 1 192 ? 1.445 -5.960 5.744 1.00 93.44 192 SER A C 1
ATOM 1613 O O . SER A 1 192 ? 0.684 -6.767 5.206 1.00 93.44 192 SER A O 1
ATOM 1615 N N . LYS A 1 193 ? 2.364 -6.344 6.629 1.00 86.94 193 LYS A N 1
ATOM 1616 C CA . LYS A 1 193 ? 2.454 -7.699 7.198 1.00 86.94 193 LYS A CA 1
ATOM 1617 C C . LYS A 1 193 ? 1.851 -7.765 8.605 1.00 86.94 193 LYS A C 1
ATOM 1619 O O . LYS A 1 193 ? 1.282 -8.785 8.973 1.00 86.94 193 LYS A O 1
ATOM 1624 N N . GLU A 1 194 ? 1.915 -6.666 9.360 1.00 85.94 194 GLU A N 1
ATOM 1625 C CA . GLU A 1 194 ? 1.351 -6.564 10.709 1.00 85.94 194 GLU A CA 1
ATOM 1626 C C . GLU A 1 194 ? 0.475 -5.315 10.876 1.00 85.94 194 GLU A C 1
ATOM 1628 O O . GLU A 1 194 ? 0.808 -4.224 10.400 1.00 85.94 194 GLU A O 1
ATOM 1633 N N . SER A 1 195 ? -0.585 -5.434 11.682 1.00 82.88 195 SER A N 1
ATOM 1634 C CA . SER A 1 195 ? -1.480 -4.318 12.031 1.00 82.88 195 SER A CA 1
ATOM 1635 C C . SER A 1 195 ? -0.760 -3.151 12.717 1.00 82.88 195 SER A C 1
ATOM 1637 O O . SER A 1 195 ? -1.202 -2.005 12.634 1.00 82.88 195 SER A O 1
ATOM 1639 N N . LYS A 1 196 ? 0.392 -3.401 13.360 1.00 85.31 196 LYS A N 1
ATOM 1640 C CA . LYS A 1 196 ? 1.216 -2.354 13.979 1.00 85.31 196 LYS A CA 1
ATOM 1641 C C . LYS A 1 196 ? 1.645 -1.286 12.973 1.00 85.31 196 LYS A C 1
ATOM 1643 O O . LYS A 1 196 ? 1.624 -0.112 13.330 1.00 85.31 196 LYS A O 1
ATOM 1648 N N . TYR A 1 197 ? 1.985 -1.674 11.744 1.00 87.19 197 TYR A N 1
ATOM 1649 C CA . TYR A 1 197 ? 2.335 -0.730 10.681 1.00 87.19 197 TYR A CA 1
ATOM 1650 C C . TYR A 1 197 ? 1.125 0.084 10.217 1.00 87.19 197 TYR A C 1
ATOM 1652 O O . TYR A 1 197 ? 1.209 1.294 10.060 1.00 87.19 197 TYR A O 1
ATOM 1660 N N . ILE A 1 198 ? -0.037 -0.549 10.080 1.00 86.94 198 ILE A N 1
ATOM 1661 C CA . ILE A 1 198 ? -1.275 0.127 9.664 1.00 86.94 198 ILE A CA 1
ATOM 1662 C C . ILE A 1 198 ? -1.636 1.243 10.656 1.00 86.94 198 ILE A C 1
ATOM 1664 O O . ILE A 1 198 ? -1.947 2.370 10.266 1.00 86.94 198 ILE A O 1
ATOM 1668 N N . ARG A 1 199 ? -1.471 0.974 11.956 1.00 88.25 199 ARG A N 1
ATOM 1669 C CA . ARG A 1 199 ? -1.698 1.968 13.012 1.00 88.25 199 ARG A CA 1
ATOM 1670 C C . ARG A 1 199 ? -0.775 3.184 12.912 1.00 88.25 199 ARG A C 1
ATOM 1672 O O . ARG A 1 199 ? -1.199 4.270 13.298 1.00 88.25 199 ARG A O 1
ATOM 1679 N N . THR A 1 200 ? 0.444 3.064 12.367 1.00 86.31 200 THR A N 1
ATOM 1680 C CA . THR A 1 200 ? 1.311 4.244 12.162 1.00 86.31 200 THR A CA 1
ATOM 1681 C C . THR A 1 200 ? 0.746 5.199 11.113 1.00 86.31 200 THR A C 1
ATOM 1683 O O . THR A 1 200 ? 1.006 6.395 11.182 1.00 86.31 200 THR A O 1
ATOM 1686 N N . GLN A 1 201 ? -0.090 4.699 10.196 1.00 84.69 201 GLN A N 1
ATOM 1687 C CA . GLN A 1 201 ? -0.826 5.502 9.211 1.00 84.69 201 GLN A CA 1
ATOM 1688 C C . GLN A 1 201 ? -2.102 6.143 9.791 1.00 84.69 201 GLN A C 1
ATOM 1690 O O . GLN A 1 201 ? -2.808 6.889 9.108 1.00 84.69 201 GLN A O 1
ATOM 1695 N N . LYS A 1 202 ? -2.388 5.910 11.082 1.00 89.94 202 LYS A N 1
ATOM 1696 C CA . LYS A 1 202 ? -3.638 6.286 11.762 1.00 89.94 202 LYS A CA 1
ATOM 1697 C C . LYS A 1 202 ? -4.869 5.685 11.071 1.00 89.94 202 LYS A C 1
ATOM 1699 O O . LYS A 1 202 ? -5.861 6.387 10.880 1.00 89.94 202 LYS A O 1
ATOM 1704 N N . ILE A 1 203 ? -4.763 4.424 10.659 1.00 93.06 203 ILE A N 1
ATOM 1705 C CA . ILE A 1 203 ? -5.867 3.602 10.160 1.00 93.06 203 ILE A CA 1
ATOM 1706 C C . ILE A 1 203 ? -6.118 2.513 11.200 1.00 93.06 203 ILE A C 1
ATOM 1708 O O . ILE A 1 203 ? -5.191 1.786 11.565 1.00 93.06 203 ILE A O 1
ATOM 1712 N N . TYR A 1 204 ? -7.347 2.424 11.698 1.00 94.94 204 TYR A N 1
ATOM 1713 C CA . TYR A 1 204 ? -7.721 1.474 12.743 1.00 94.94 204 TYR A CA 1
ATOM 1714 C C . TYR A 1 204 ? -8.934 0.654 12.343 1.00 94.94 204 TYR A C 1
ATOM 1716 O O . TYR A 1 204 ? -8.942 -0.554 12.573 1.00 94.94 204 TYR A O 1
ATOM 1724 N N . THR A 1 205 ? -9.938 1.292 11.742 1.00 97.38 205 THR A N 1
ATOM 1725 C CA . THR A 1 205 ? -11.225 0.660 11.429 1.00 97.38 205 THR A CA 1
ATOM 1726 C C . THR A 1 205 ? -11.646 0.895 9.981 1.00 97.38 205 THR A C 1
ATOM 1728 O O . THR A 1 205 ? -11.014 1.678 9.266 1.00 97.38 205 THR A O 1
ATOM 1731 N N . ALA A 1 206 ? -12.719 0.236 9.536 1.00 97.56 206 ALA A N 1
ATOM 1732 C CA . ALA A 1 206 ? -13.304 0.490 8.223 1.00 97.56 206 ALA A CA 1
ATOM 1733 C C . ALA A 1 206 ? -13.661 1.973 8.030 1.00 97.56 206 ALA A C 1
ATOM 1735 O O . ALA A 1 206 ? -13.391 2.506 6.959 1.00 97.56 206 ALA A O 1
ATOM 1736 N N . LEU A 1 207 ? -14.140 2.670 9.070 1.00 97.25 207 LEU A N 1
ATOM 1737 C CA . LEU A 1 207 ? -14.433 4.111 9.007 1.00 97.25 207 LEU A CA 1
ATOM 1738 C C . LEU A 1 207 ? -13.228 4.946 8.549 1.00 97.25 207 LEU A C 1
ATOM 1740 O O . LEU A 1 207 ? -13.394 5.906 7.801 1.00 97.25 207 LEU A O 1
ATOM 1744 N N . ASP A 1 208 ? -12.007 4.566 8.940 1.00 96.00 208 ASP A N 1
ATOM 1745 C CA . ASP A 1 208 ? -10.804 5.252 8.468 1.00 96.00 208 ASP A CA 1
ATOM 1746 C C . ASP A 1 208 ? -10.567 5.023 6.968 1.00 96.00 208 ASP A C 1
ATOM 1748 O O . ASP A 1 208 ? -10.196 5.957 6.265 1.00 96.00 208 ASP A O 1
ATOM 1752 N N . LEU A 1 209 ? -10.790 3.809 6.453 1.00 95.56 209 LEU A N 1
ATOM 1753 C CA . LEU A 1 209 ? -10.636 3.514 5.018 1.00 95.56 209 LEU A CA 1
ATOM 1754 C C . LEU A 1 209 ? -11.729 4.148 4.149 1.00 95.56 209 LEU A C 1
ATOM 1756 O O . LEU A 1 209 ? -11.535 4.297 2.942 1.00 95.56 209 LEU A O 1
ATOM 1760 N N . LEU A 1 210 ? -12.858 4.519 4.755 1.00 96.00 210 LEU A N 1
ATOM 1761 C CA . LEU A 1 210 ? -13.949 5.241 4.100 1.00 96.00 210 LEU A CA 1
ATOM 1762 C C . LEU A 1 210 ? -13.746 6.764 4.099 1.00 96.00 210 LEU A C 1
ATOM 1764 O O . LEU A 1 210 ? -14.530 7.484 3.485 1.00 96.00 210 LEU A O 1
ATOM 1768 N N . ASN A 1 211 ? -12.693 7.264 4.749 1.00 94.31 211 ASN A N 1
ATOM 1769 C CA . ASN A 1 211 ? -12.343 8.677 4.750 1.00 94.31 211 ASN A CA 1
ATOM 1770 C C . ASN A 1 211 ? -11.347 8.987 3.620 1.00 94.31 211 ASN A C 1
ATOM 1772 O O . ASN A 1 211 ? -10.184 8.578 3.669 1.00 94.31 211 ASN A O 1
ATOM 1776 N N . VAL A 1 212 ? -11.791 9.765 2.630 1.00 93.00 212 VAL A N 1
ATOM 1777 C CA . VAL A 1 212 ? -10.996 10.130 1.445 1.00 93.00 212 VAL A CA 1
ATOM 1778 C C . VAL A 1 212 ? -9.676 10.828 1.792 1.00 93.00 212 VAL A C 1
ATOM 1780 O O . VAL A 1 212 ? -8.649 10.510 1.197 1.00 93.00 212 VAL A O 1
ATOM 1783 N N . PHE A 1 213 ? -9.644 11.665 2.833 1.00 90.25 213 PHE A N 1
ATOM 1784 C CA . PHE A 1 213 ? -8.438 12.393 3.253 1.00 90.25 213 PHE A CA 1
ATOM 1785 C C . PHE A 1 213 ? -7.331 11.469 3.780 1.00 90.25 213 PHE A C 1
ATOM 1787 O O . PHE A 1 213 ? -6.171 11.858 3.898 1.00 90.25 213 PHE A O 1
ATOM 1794 N N . LYS A 1 214 ? -7.645 10.210 4.112 1.00 91.50 214 LYS A N 1
ATOM 1795 C CA . LYS A 1 214 ? -6.618 9.235 4.501 1.00 91.50 214 LYS A CA 1
ATOM 1796 C C . LYS A 1 214 ? -5.802 8.733 3.309 1.00 91.50 214 LYS A C 1
ATOM 1798 O O . LYS A 1 214 ? -4.687 8.263 3.525 1.00 91.50 214 LYS A O 1
ATOM 1803 N N . TYR A 1 215 ? -6.316 8.842 2.083 1.00 93.50 215 TYR A N 1
ATOM 1804 C CA . TYR A 1 215 ? -5.636 8.344 0.885 1.00 93.50 215 TYR A CA 1
ATOM 1805 C C . TYR A 1 215 ? -4.435 9.207 0.488 1.00 93.50 215 TYR A C 1
ATOM 1807 O O . TYR A 1 215 ? -3.479 8.672 -0.071 1.00 93.50 215 TYR A O 1
ATOM 1815 N N . GLU A 1 216 ? -4.411 10.486 0.874 1.00 91.44 216 GLU A N 1
ATOM 1816 C CA . GLU A 1 216 ? -3.218 11.340 0.768 1.00 91.44 216 GLU A CA 1
ATOM 1817 C C . GLU A 1 216 ? -2.026 10.724 1.513 1.00 91.44 216 GLU A C 1
ATOM 1819 O O . GLU A 1 216 ? -0.918 10.663 0.994 1.00 91.44 216 GLU A O 1
ATOM 1824 N N . LYS A 1 217 ? -2.256 10.112 2.681 1.00 91.81 217 LYS A N 1
ATOM 1825 C CA . LYS A 1 217 ? -1.181 9.430 3.422 1.00 91.81 217 LYS A CA 1
ATOM 1826 C C . LYS A 1 217 ? -0.673 8.177 2.721 1.00 91.81 217 LYS A C 1
ATOM 1828 O O . LYS A 1 217 ? 0.488 7.803 2.894 1.00 91.81 217 LYS A O 1
ATOM 1833 N N . PHE A 1 218 ? -1.532 7.490 1.969 1.00 93.50 218 PHE A N 1
ATOM 1834 C CA . PHE A 1 218 ? -1.108 6.350 1.156 1.00 93.50 218 PHE A CA 1
ATOM 1835 C C . PHE A 1 218 ? -0.232 6.824 -0.001 1.00 93.50 218 PHE A C 1
ATOM 1837 O O . PHE A 1 218 ? 0.805 6.216 -0.255 1.00 93.50 218 PHE A O 1
ATOM 1844 N N . ALA A 1 219 ? -0.602 7.937 -0.637 1.00 94.06 219 ALA A N 1
ATOM 1845 C CA . ALA A 1 219 ? 0.215 8.605 -1.641 1.00 94.06 219 ALA A CA 1
ATOM 1846 C C . ALA A 1 219 ? 1.585 9.030 -1.085 1.00 94.06 219 ALA A C 1
ATOM 1848 O O . ALA A 1 219 ? 2.611 8.616 -1.627 1.00 94.06 219 ALA A O 1
ATOM 1849 N N . ASP A 1 220 ? 1.615 9.736 0.049 1.00 93.75 220 ASP A N 1
ATOM 1850 C CA . ASP A 1 220 ? 2.858 10.115 0.733 1.00 93.75 220 ASP A CA 1
ATOM 1851 C C . ASP A 1 220 ? 3.720 8.892 1.045 1.00 93.75 220 ASP A C 1
ATOM 1853 O O . ASP A 1 220 ? 4.934 8.889 0.840 1.00 93.75 220 ASP A O 1
ATOM 1857 N N . THR A 1 221 ? 3.087 7.818 1.524 1.00 94.50 221 THR A N 1
ATOM 1858 C CA . THR A 1 221 ? 3.790 6.576 1.836 1.00 94.50 221 THR A CA 1
ATOM 1859 C C . THR A 1 221 ? 4.402 5.959 0.582 1.00 94.50 221 THR A C 1
ATOM 1861 O O . THR A 1 221 ? 5.565 5.573 0.630 1.00 94.50 221 THR A O 1
ATOM 1864 N N . LEU A 1 222 ? 3.684 5.894 -0.545 1.00 96.38 222 LEU A N 1
ATOM 1865 C CA . LEU A 1 222 ? 4.232 5.372 -1.804 1.00 96.38 222 LEU A CA 1
ATOM 1866 C C . LEU A 1 222 ? 5.476 6.159 -2.239 1.00 96.38 222 LEU A C 1
ATOM 1868 O O . LEU A 1 222 ? 6.505 5.555 -2.533 1.00 96.38 222 LEU A O 1
ATOM 1872 N N . LEU A 1 223 ? 5.421 7.493 -2.204 1.00 97.00 223 LEU A N 1
ATOM 1873 C CA . LEU A 1 223 ? 6.565 8.337 -2.563 1.00 97.00 223 LEU A CA 1
ATOM 1874 C C . LEU A 1 223 ? 7.745 8.135 -1.602 1.00 97.00 223 LEU A C 1
ATOM 1876 O O . LEU A 1 223 ? 8.874 7.936 -2.043 1.00 97.00 223 LEU A O 1
ATOM 1880 N N . LEU A 1 224 ? 7.488 8.097 -0.291 1.00 95.56 224 LEU A N 1
ATOM 1881 C CA . LEU A 1 224 ? 8.519 7.861 0.725 1.00 95.56 224 LEU A CA 1
ATOM 1882 C C . LEU A 1 224 ? 9.173 6.479 0.617 1.00 95.56 224 LEU A C 1
ATOM 1884 O O . LEU A 1 224 ? 10.358 6.339 0.923 1.00 95.56 224 LEU A O 1
ATOM 1888 N N . GLU A 1 225 ? 8.422 5.443 0.238 1.00 95.38 225 GLU A N 1
ATOM 1889 C CA . GLU A 1 225 ? 9.003 4.123 -0.012 1.00 95.38 225 GLU A CA 1
ATOM 1890 C C . GLU A 1 225 ? 9.771 4.086 -1.342 1.00 95.38 225 GLU A C 1
ATOM 1892 O O . GLU A 1 225 ? 10.820 3.445 -1.405 1.00 95.38 225 GLU A O 1
ATOM 1897 N N . TRP A 1 226 ? 9.339 4.822 -2.373 1.00 96.94 226 TRP A N 1
ATOM 1898 C CA . TRP A 1 226 ? 10.107 4.957 -3.616 1.00 96.94 226 TRP A CA 1
ATOM 1899 C C . TRP A 1 226 ? 11.452 5.665 -3.394 1.00 96.94 226 TRP A C 1
ATOM 1901 O O . TRP A 1 226 ? 12.482 5.209 -3.886 1.00 96.94 226 TRP A O 1
ATOM 1911 N N . GLU A 1 227 ? 11.506 6.705 -2.557 1.00 95.81 227 GLU A N 1
ATOM 1912 C CA . GLU A 1 227 ? 12.766 7.362 -2.161 1.00 95.81 227 GLU A CA 1
ATOM 1913 C C . GLU A 1 227 ? 13.793 6.399 -1.557 1.00 95.81 227 GLU A C 1
ATOM 1915 O O . GLU A 1 227 ? 14.996 6.660 -1.561 1.00 95.81 227 GLU A O 1
ATOM 1920 N N . ARG A 1 228 ? 13.343 5.269 -1.010 1.00 94.75 228 ARG A N 1
ATOM 1921 C CA . ARG A 1 228 ? 14.208 4.260 -0.388 1.00 94.75 228 ARG A CA 1
ATOM 1922 C C . ARG A 1 228 ? 14.727 3.233 -1.378 1.00 94.75 228 ARG A C 1
ATOM 1924 O O . ARG A 1 228 ? 15.691 2.545 -1.050 1.00 94.75 228 ARG A O 1
ATOM 1931 N N . VAL A 1 229 ? 14.169 3.184 -2.581 1.00 95.81 229 VAL A N 1
ATOM 1932 C CA . VAL A 1 229 ? 14.619 2.313 -3.663 1.00 95.81 229 VAL A CA 1
ATOM 1933 C C . VAL A 1 229 ? 15.989 2.756 -4.190 1.00 95.81 229 VAL A C 1
ATOM 1935 O O . VAL A 1 229 ? 16.303 3.950 -4.267 1.00 95.81 229 VAL A O 1
ATOM 1938 N N . LEU A 1 230 ? 16.822 1.772 -4.514 1.00 95.25 230 LEU A N 1
ATOM 1939 C CA . LEU A 1 230 ? 17.999 1.901 -5.360 1.00 95.25 230 LEU A CA 1
ATOM 1940 C C . LEU A 1 230 ? 17.696 1.229 -6.701 1.00 95.25 230 LEU A C 1
ATOM 1942 O O . LEU A 1 230 ? 17.481 0.014 -6.757 1.00 95.25 230 LEU A O 1
ATOM 1946 N N . VAL A 1 231 ? 17.683 2.037 -7.756 1.00 93.75 231 VAL A N 1
ATOM 1947 C CA . VAL A 1 231 ? 17.592 1.598 -9.145 1.00 93.75 231 VAL A CA 1
ATOM 1948 C C . VAL A 1 231 ? 18.774 2.174 -9.909 1.00 93.75 231 VAL A C 1
ATOM 1950 O O . VAL A 1 231 ? 19.122 3.341 -9.742 1.00 93.75 231 VAL A O 1
ATOM 1953 N N . ILE A 1 232 ? 19.408 1.331 -10.710 1.00 89.81 232 ILE A N 1
ATOM 1954 C CA . ILE A 1 232 ? 20.638 1.648 -11.426 1.00 89.81 232 ILE A CA 1
ATOM 1955 C C . ILE A 1 232 ? 20.357 1.596 -12.917 1.00 89.81 232 ILE A C 1
ATOM 1957 O O . ILE A 1 232 ? 19.774 0.630 -13.408 1.00 89.81 232 ILE A O 1
ATOM 1961 N N . ASN A 1 233 ? 20.794 2.618 -13.643 1.00 84.81 233 ASN A N 1
ATOM 1962 C CA . ASN A 1 233 ? 20.684 2.621 -15.092 1.00 84.81 233 ASN A CA 1
ATOM 1963 C C . ASN A 1 233 ? 21.770 1.741 -15.724 1.00 84.81 233 ASN A C 1
ATOM 1965 O O . ASN A 1 233 ? 22.889 2.182 -15.952 1.00 84.81 233 ASN A O 1
ATOM 1969 N N . LEU A 1 234 ? 21.432 0.490 -16.037 1.00 82.19 234 LEU A N 1
ATOM 1970 C CA . LEU A 1 234 ? 22.378 -0.486 -16.595 1.00 82.19 234 LEU A CA 1
ATOM 1971 C C . LEU A 1 234 ? 22.823 -0.189 -18.041 1.00 82.19 234 LEU A C 1
ATOM 1973 O O . LEU A 1 234 ? 23.693 -0.890 -18.560 1.00 82.19 234 LEU A O 1
ATOM 1977 N N . ILE A 1 235 ? 22.249 0.826 -18.694 1.00 74.94 235 ILE A N 1
ATOM 1978 C CA . ILE A 1 235 ? 22.632 1.235 -20.052 1.00 74.94 235 ILE A CA 1
ATOM 1979 C C . ILE A 1 235 ? 23.984 1.973 -20.024 1.00 74.94 235 ILE A C 1
ATOM 1981 O O . ILE A 1 235 ? 24.822 1.770 -20.901 1.00 74.94 235 ILE A O 1
ATOM 1985 N N . SER A 1 236 ? 24.246 2.765 -18.979 1.00 67.00 236 SER A N 1
ATOM 1986 C CA . SER A 1 236 ? 25.474 3.555 -18.817 1.00 67.00 236 SER A CA 1
ATOM 1987 C C . SER A 1 236 ? 26.547 2.754 -18.065 1.00 67.00 236 SER A C 1
ATOM 1989 O O . SER A 1 236 ? 26.690 2.834 -16.851 1.00 67.00 236 SER A O 1
ATOM 1991 N N . LYS A 1 237 ? 27.313 1.913 -18.767 1.00 61.66 237 LYS A N 1
ATOM 1992 C CA . LYS A 1 237 ? 28.192 0.899 -18.137 1.00 61.66 237 LYS A CA 1
ATOM 1993 C C . LYS A 1 237 ? 29.512 1.413 -17.532 1.00 61.66 237 LYS A C 1
ATOM 1995 O O . LYS A 1 237 ? 30.387 0.613 -17.221 1.00 61.66 237 LYS A O 1
ATOM 2000 N N . THR A 1 238 ? 29.703 2.719 -17.361 1.00 68.62 238 THR A N 1
ATOM 2001 C CA . THR A 1 238 ? 31.050 3.284 -17.135 1.00 68.62 238 THR A CA 1
ATOM 2002 C C . THR A 1 238 ? 31.393 3.615 -15.683 1.00 68.62 238 THR A C 1
ATOM 2004 O O . THR A 1 238 ? 32.533 3.980 -15.407 1.00 68.62 238 THR A O 1
ATOM 2007 N N . ARG A 1 239 ? 30.459 3.484 -14.728 1.00 77.88 239 ARG A N 1
ATOM 2008 C CA . ARG A 1 239 ? 30.711 3.852 -13.315 1.00 77.88 239 ARG A CA 1
ATOM 2009 C C . ARG A 1 239 ? 30.766 2.641 -12.387 1.00 77.88 239 ARG A C 1
ATOM 2011 O O . ARG A 1 239 ? 29.972 1.720 -12.554 1.00 77.88 239 ARG A O 1
ATOM 2018 N N . LYS A 1 240 ? 31.626 2.684 -11.361 1.00 83.12 240 LYS A N 1
ATOM 2019 C CA . LYS A 1 240 ? 31.762 1.632 -10.328 1.00 83.12 240 LYS A CA 1
ATOM 2020 C C . LYS A 1 240 ? 30.437 1.292 -9.638 1.00 83.12 240 LYS A C 1
ATOM 2022 O O . LYS A 1 240 ? 30.214 0.148 -9.264 1.00 83.12 240 LYS A O 1
ATOM 2027 N N . GLU A 1 241 ? 29.543 2.273 -9.521 1.00 85.12 241 GLU A N 1
ATOM 2028 C CA . GLU A 1 241 ? 28.209 2.124 -8.949 1.00 85.12 241 GLU A CA 1
ATOM 2029 C C . GLU A 1 241 ? 27.319 1.192 -9.784 1.00 85.12 241 GLU A C 1
ATOM 2031 O O . GLU A 1 241 ? 26.333 0.696 -9.263 1.00 85.12 241 GLU A O 1
ATOM 2036 N N . HIS A 1 242 ? 27.648 0.902 -11.048 1.00 83.94 242 HIS A N 1
ATOM 2037 C CA . HIS A 1 242 ? 26.900 -0.059 -11.869 1.00 83.94 242 HIS A CA 1
ATOM 2038 C C . HIS A 1 242 ? 27.209 -1.521 -11.523 1.00 83.94 242 HIS A C 1
ATOM 2040 O O . HIS A 1 242 ? 26.487 -2.416 -11.961 1.00 83.94 242 HIS A O 1
ATOM 2046 N N . ASN A 1 243 ? 28.241 -1.768 -10.711 1.00 84.00 243 ASN A N 1
ATOM 2047 C CA . ASN A 1 243 ? 28.520 -3.082 -10.153 1.00 84.00 243 ASN A CA 1
ATOM 2048 C C . ASN A 1 243 ? 27.659 -3.301 -8.893 1.00 84.00 243 ASN A C 1
ATOM 2050 O O . ASN A 1 243 ? 27.708 -2.515 -7.946 1.00 84.00 243 ASN A O 1
ATOM 2054 N N . SER A 1 244 ? 26.888 -4.390 -8.848 1.00 83.12 244 SER A N 1
ATOM 2055 C CA . SER A 1 244 ? 26.093 -4.758 -7.669 1.00 83.12 244 SER A CA 1
ATOM 2056 C C . SER A 1 244 ? 26.946 -4.968 -6.412 1.00 83.12 244 SER A C 1
ATOM 2058 O O . SER A 1 244 ? 26.478 -4.679 -5.309 1.00 83.12 244 SER A O 1
ATOM 2060 N N . GLU A 1 245 ? 28.194 -5.417 -6.578 1.00 87.38 245 GLU A N 1
ATOM 2061 C CA . GLU A 1 245 ? 29.149 -5.668 -5.494 1.00 87.38 245 GLU A CA 1
ATOM 2062 C C . GLU A 1 245 ? 29.565 -4.377 -4.770 1.00 87.38 245 GLU A C 1
ATOM 2064 O O . GLU A 1 245 ? 29.751 -4.356 -3.553 1.00 87.38 245 GLU A O 1
ATOM 2069 N N . TYR A 1 246 ? 29.623 -3.250 -5.492 1.00 91.19 246 TYR A N 1
ATOM 2070 C CA . TYR A 1 246 ? 29.871 -1.943 -4.882 1.00 91.19 246 TYR A CA 1
ATOM 2071 C C . TYR A 1 246 ? 28.824 -1.641 -3.799 1.00 91.19 246 TYR A C 1
ATOM 2073 O O . TYR A 1 246 ? 29.165 -1.247 -2.684 1.00 91.19 246 TYR A O 1
ATOM 2081 N N . TRP A 1 247 ? 27.545 -1.880 -4.094 1.00 92.38 247 TRP A N 1
ATOM 2082 C CA . TRP A 1 247 ? 26.455 -1.603 -3.160 1.00 92.38 247 TRP A CA 1
ATOM 2083 C C . TRP A 1 247 ? 26.371 -2.611 -2.018 1.00 92.38 247 TRP A C 1
ATOM 2085 O O . TRP A 1 247 ? 26.093 -2.198 -0.891 1.00 92.38 247 TRP A O 1
ATOM 2095 N N . SER A 1 248 ? 26.644 -3.897 -2.265 1.00 89.88 248 SER A N 1
ATOM 2096 C CA . SER A 1 248 ? 26.695 -4.893 -1.186 1.00 89.88 248 SER A CA 1
ATOM 2097 C C . SER A 1 248 ? 27.792 -4.559 -0.176 1.00 89.88 248 SER A C 1
ATOM 2099 O O . SER A 1 248 ? 27.542 -4.604 1.028 1.00 89.88 248 SER A O 1
ATOM 2101 N N . ASN A 1 249 ? 28.957 -4.102 -0.645 1.00 90.81 249 ASN A N 1
ATOM 2102 C CA . ASN A 1 249 ? 30.069 -3.692 0.218 1.00 90.81 249 ASN A CA 1
ATOM 2103 C C . ASN A 1 249 ? 29.729 -2.465 1.081 1.00 90.81 249 ASN A C 1
ATOM 2105 O O . ASN A 1 249 ? 30.196 -2.330 2.211 1.00 90.81 249 ASN A O 1
ATOM 2109 N N . LEU A 1 250 ? 28.872 -1.565 0.590 1.00 91.56 250 LEU A N 1
ATOM 2110 C CA . LEU A 1 250 ? 28.374 -0.440 1.388 1.00 91.56 250 LEU A CA 1
ATOM 2111 C C . LEU A 1 250 ? 27.345 -0.859 2.446 1.00 91.56 250 LEU A C 1
ATOM 2113 O O . LEU A 1 250 ? 27.169 -0.151 3.440 1.00 91.56 250 LEU A O 1
ATOM 2117 N N . ILE A 1 251 ? 26.637 -1.969 2.237 1.00 88.19 251 ILE A N 1
ATOM 2118 C CA . ILE A 1 251 ? 25.649 -2.487 3.191 1.00 88.19 251 ILE A CA 1
ATOM 2119 C C . ILE A 1 251 ? 26.341 -3.165 4.374 1.00 88.19 251 ILE A C 1
ATOM 2121 O O . ILE A 1 251 ? 25.899 -2.966 5.507 1.00 88.19 251 ILE A O 1
ATOM 2125 N N . THR A 1 252 ? 27.417 -3.915 4.116 1.00 84.81 252 THR A N 1
ATOM 2126 C CA . THR A 1 252 ? 28.211 -4.631 5.131 1.00 84.81 252 THR A CA 1
ATOM 2127 C C . THR A 1 252 ? 29.120 -3.715 5.950 1.00 84.81 252 THR A C 1
ATOM 2129 O O . THR A 1 252 ? 29.608 -4.108 7.005 1.00 84.81 252 THR A O 1
ATOM 2132 N N . ASN A 1 253 ? 29.326 -2.478 5.500 1.00 85.94 253 ASN A N 1
ATOM 2133 C CA . ASN A 1 253 ? 30.142 -1.494 6.194 1.00 85.94 253 ASN A CA 1
ATOM 2134 C C . ASN A 1 253 ? 29.533 -1.063 7.548 1.00 85.94 253 ASN A C 1
ATOM 2136 O O . ASN A 1 253 ? 28.331 -0.802 7.660 1.00 85.94 253 ASN A O 1
ATOM 2140 N N . GLU A 1 254 ? 30.386 -0.896 8.563 1.00 77.75 254 GLU A N 1
ATOM 2141 C CA . GLU A 1 254 ? 29.995 -0.522 9.932 1.00 77.75 254 GLU A CA 1
ATOM 2142 C C . GLU A 1 254 ? 29.304 0.849 10.025 1.00 77.75 254 GLU A C 1
ATOM 2144 O O . GLU A 1 254 ? 28.455 1.091 10.892 1.00 77.75 254 GLU A O 1
ATOM 2149 N N . LYS A 1 255 ? 29.630 1.779 9.117 1.00 87.31 255 LYS A N 1
ATOM 2150 C CA . LYS A 1 255 ? 29.062 3.130 9.127 1.00 87.31 255 LYS A CA 1
ATOM 2151 C C . LYS A 1 255 ? 27.589 3.086 8.727 1.00 87.31 255 LYS A C 1
ATOM 2153 O O . LYS A 1 255 ? 27.237 3.005 7.552 1.00 87.31 255 LYS A O 1
ATOM 2158 N N . ARG A 1 256 ? 26.703 3.261 9.714 1.00 79.06 256 ARG A N 1
ATOM 2159 C CA . ARG A 1 256 ? 25.235 3.166 9.571 1.00 79.06 256 ARG A CA 1
ATOM 2160 C C . ARG A 1 256 ? 24.662 3.843 8.316 1.00 79.06 256 ARG A C 1
ATOM 2162 O O . ARG A 1 256 ? 23.799 3.242 7.668 1.00 79.06 256 ARG A O 1
ATOM 2169 N N . ASN A 1 257 ? 25.124 5.053 7.989 1.00 88.75 257 ASN A N 1
ATOM 2170 C CA . ASN A 1 257 ? 24.561 5.904 6.932 1.00 88.75 257 ASN A CA 1
ATOM 2171 C C . ASN A 1 257 ? 25.273 5.802 5.572 1.00 88.75 257 ASN A C 1
ATOM 2173 O O . ASN A 1 257 ? 24.763 6.345 4.597 1.00 88.75 257 ASN A O 1
ATOM 2177 N N . ILE A 1 258 ? 26.382 5.065 5.463 1.00 92.62 258 ILE A N 1
ATOM 2178 C CA . ILE A 1 258 ? 27.245 5.101 4.271 1.00 92.62 258 ILE A CA 1
ATOM 2179 C C . ILE A 1 258 ? 26.518 4.701 2.982 1.00 92.62 258 ILE A C 1
ATOM 2181 O O . ILE A 1 258 ? 26.687 5.350 1.953 1.00 92.62 258 ILE A O 1
ATOM 2185 N N . PHE A 1 259 ? 25.646 3.693 3.046 1.00 92.50 259 PHE A N 1
ATOM 2186 C CA . PHE A 1 259 ? 24.813 3.289 1.916 1.00 92.50 259 PHE A CA 1
ATOM 2187 C C . PHE A 1 259 ? 23.900 4.429 1.444 1.00 92.50 259 PHE A C 1
ATOM 2189 O O . PHE A 1 259 ? 23.815 4.715 0.253 1.00 92.50 259 PHE A O 1
ATOM 2196 N N . ARG A 1 260 ? 23.235 5.113 2.386 1.00 92.06 260 ARG A N 1
ATOM 2197 C CA . ARG A 1 260 ? 22.335 6.229 2.076 1.00 92.06 260 ARG A CA 1
ATOM 2198 C C . ARG A 1 260 ? 23.106 7.385 1.448 1.00 92.06 260 ARG A C 1
ATOM 2200 O O . ARG A 1 260 ? 22.650 7.927 0.448 1.00 92.06 260 ARG A O 1
ATOM 2207 N N . ASP A 1 261 ? 24.245 7.741 2.026 1.00 92.44 261 ASP A N 1
ATOM 2208 C CA . ASP A 1 261 ? 25.022 8.897 1.587 1.00 92.44 261 ASP A CA 1
ATOM 2209 C C . ASP A 1 261 ? 25.604 8.672 0.184 1.00 92.44 261 ASP A C 1
ATOM 2211 O O . ASP A 1 261 ? 25.549 9.566 -0.656 1.00 92.44 261 ASP A O 1
ATOM 2215 N N . ASN A 1 262 ? 26.088 7.460 -0.115 1.00 93.25 262 ASN A N 1
ATOM 2216 C CA . ASN A 1 262 ? 26.541 7.112 -1.467 1.00 93.25 262 ASN A CA 1
ATOM 2217 C C . ASN A 1 262 ? 25.380 7.006 -2.461 1.00 93.25 262 ASN A C 1
ATOM 2219 O O . ASN A 1 262 ? 25.549 7.390 -3.612 1.00 93.25 262 ASN A O 1
ATOM 2223 N N . LYS A 1 263 ? 24.189 6.564 -2.034 1.00 93.62 263 LYS A N 1
ATOM 2224 C CA . LYS A 1 263 ? 22.996 6.584 -2.893 1.00 93.62 263 LYS A CA 1
ATOM 2225 C C . LYS A 1 263 ? 22.611 8.000 -3.311 1.00 93.62 263 LYS A C 1
ATOM 2227 O O . LYS A 1 263 ? 22.307 8.224 -4.477 1.00 93.62 263 LYS A O 1
ATOM 2232 N N . ILE A 1 264 ? 22.636 8.940 -2.366 1.00 91.69 264 ILE A N 1
ATOM 2233 C CA . ILE A 1 264 ? 22.378 10.357 -2.650 1.00 91.69 264 ILE A CA 1
ATOM 2234 C C . ILE A 1 264 ? 23.418 10.872 -3.651 1.00 91.69 264 ILE A C 1
ATOM 2236 O O . ILE A 1 264 ? 23.042 11.323 -4.724 1.00 91.69 264 ILE A O 1
ATOM 2240 N N . LYS A 1 265 ? 24.714 10.676 -3.371 1.00 91.50 265 LYS A N 1
ATOM 2241 C CA . LYS A 1 265 ? 25.802 11.081 -4.280 1.00 91.50 265 LYS A CA 1
ATOM 2242 C C . LYS A 1 265 ? 25.683 10.476 -5.678 1.00 91.50 265 LYS A C 1
ATOM 2244 O O . LYS A 1 265 ? 25.959 11.160 -6.657 1.00 91.50 265 LYS A O 1
ATOM 2249 N N . TYR A 1 266 ? 25.294 9.203 -5.770 1.00 91.31 266 TYR A N 1
ATOM 2250 C CA . TYR A 1 266 ? 25.081 8.532 -7.048 1.00 91.31 266 TYR A CA 1
ATOM 2251 C C . TYR A 1 266 ? 24.023 9.268 -7.866 1.00 91.31 266 TYR A C 1
ATOM 2253 O O . TYR A 1 266 ? 24.319 9.674 -8.984 1.00 91.31 266 TYR A O 1
ATOM 2261 N N . TYR A 1 267 ? 22.835 9.494 -7.300 1.00 91.00 267 TYR A N 1
ATOM 2262 C CA . TYR A 1 267 ? 21.748 10.164 -8.012 1.00 91.00 267 TYR A CA 1
ATOM 2263 C C . TYR A 1 267 ? 22.024 11.644 -8.296 1.00 91.00 267 TYR A C 1
ATOM 2265 O O . TYR A 1 267 ? 21.656 12.108 -9.374 1.00 91.00 267 TYR A O 1
ATOM 2273 N N . ASP A 1 268 ? 22.696 12.358 -7.389 1.00 88.38 268 ASP A N 1
ATOM 2274 C CA . ASP A 1 268 ? 23.101 13.758 -7.589 1.00 88.38 268 ASP A CA 1
ATOM 2275 C C . ASP A 1 268 ? 24.093 13.901 -8.756 1.00 88.38 268 ASP A C 1
ATOM 2277 O O . ASP A 1 268 ? 24.126 14.924 -9.434 1.00 88.38 268 ASP A O 1
ATOM 2281 N N . GLY A 1 269 ? 24.897 12.864 -9.015 1.00 85.75 269 GLY A N 1
ATOM 2282 C CA . GLY A 1 269 ? 25.849 12.819 -10.122 1.00 85.75 269 GLY A CA 1
ATOM 2283 C C . GLY A 1 269 ? 25.276 12.318 -11.454 1.00 85.75 269 GLY A C 1
ATOM 2284 O O . GLY A 1 269 ? 26.056 12.114 -12.392 1.00 85.75 269 GLY A O 1
ATOM 2285 N N . LEU A 1 270 ? 23.971 12.037 -11.550 1.00 85.88 270 LEU A N 1
ATOM 2286 C CA . LEU A 1 270 ? 23.313 11.623 -12.795 1.00 85.88 270 LEU A CA 1
ATOM 2287 C C . LEU A 1 270 ? 22.620 12.809 -13.467 1.00 85.88 270 LEU A C 1
ATOM 2289 O O . LEU A 1 270 ? 21.946 13.606 -12.819 1.00 85.88 270 LEU A O 1
ATOM 2293 N N . ILE A 1 271 ? 22.710 12.872 -14.795 1.00 79.19 271 ILE A N 1
ATOM 2294 C CA . ILE A 1 271 ? 21.881 13.783 -15.588 1.00 79.19 271 ILE A CA 1
ATOM 2295 C C . ILE A 1 271 ? 20.434 13.263 -15.553 1.00 79.19 271 ILE A C 1
ATOM 2297 O O . ILE A 1 271 ? 20.196 12.063 -15.416 1.00 79.19 271 ILE A O 1
ATOM 2301 N N . ARG A 1 272 ? 19.441 14.152 -15.683 1.00 71.25 272 ARG A N 1
ATOM 2302 C CA . ARG A 1 272 ? 18.008 13.818 -15.568 1.00 71.25 272 ARG A CA 1
ATOM 2303 C C . ARG A 1 272 ? 17.569 12.601 -16.399 1.00 71.25 272 ARG A C 1
ATOM 2305 O O . ARG A 1 272 ? 16.777 11.811 -15.896 1.00 71.25 272 ARG A O 1
ATOM 2312 N N . HIS A 1 273 ? 18.070 12.441 -17.628 1.00 70.75 273 HIS A N 1
ATOM 2313 C CA . HIS A 1 273 ? 17.730 11.298 -18.491 1.00 70.75 273 HIS A CA 1
ATOM 2314 C C . HIS A 1 273 ? 18.354 9.981 -18.002 1.00 70.75 273 HIS A C 1
ATOM 2316 O O . HIS A 1 273 ? 17.728 8.934 -18.098 1.00 70.75 273 HIS A O 1
ATOM 2322 N N . ASP A 1 274 ? 19.530 10.025 -17.379 1.00 79.50 274 ASP A N 1
ATOM 2323 C CA . ASP A 1 274 ? 20.161 8.837 -16.796 1.00 79.50 274 ASP A CA 1
ATOM 2324 C C . ASP A 1 274 ? 19.561 8.450 -15.439 1.00 79.50 274 ASP A C 1
ATOM 2326 O O . ASP A 1 274 ? 19.712 7.315 -14.979 1.00 79.50 274 ASP A O 1
ATOM 2330 N N . ASN A 1 275 ? 18.867 9.382 -14.784 1.00 87.44 275 ASN A N 1
ATOM 2331 C CA . ASN A 1 275 ? 18.292 9.192 -13.461 1.00 87.44 275 ASN A CA 1
ATOM 2332 C C . ASN A 1 275 ? 16.907 8.521 -13.526 1.00 87.44 275 ASN A C 1
ATOM 2334 O O . ASN A 1 275 ? 15.870 9.148 -13.295 1.00 87.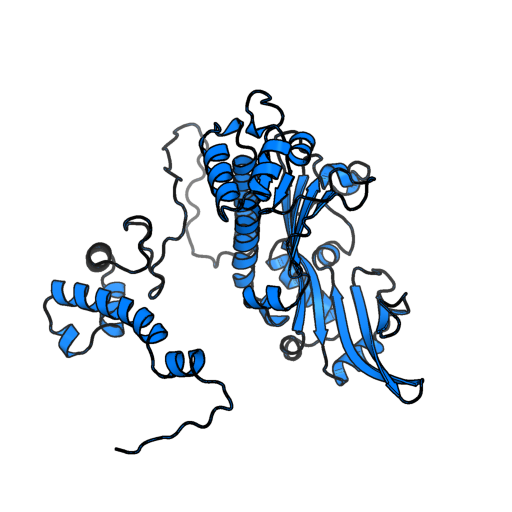44 275 ASN A O 1
ATOM 2338 N N . ILE A 1 276 ? 16.895 7.212 -13.797 1.00 89.81 276 ILE A N 1
ATOM 2339 C CA . ILE A 1 276 ? 15.681 6.370 -13.818 1.00 89.81 276 ILE A CA 1
ATOM 2340 C C . ILE A 1 276 ? 14.865 6.516 -12.524 1.00 89.81 276 ILE A C 1
ATOM 2342 O O . ILE A 1 276 ? 13.633 6.529 -12.560 1.00 89.81 276 ILE A O 1
ATOM 2346 N N . HIS A 1 277 ? 15.532 6.650 -11.371 1.00 93.56 277 HIS A N 1
ATOM 2347 C CA . HIS A 1 277 ? 14.861 6.834 -10.080 1.00 93.56 277 HIS A CA 1
ATOM 2348 C C . HIS A 1 277 ? 13.969 8.077 -10.081 1.00 93.56 277 HIS A C 1
ATOM 2350 O O . HIS A 1 277 ? 12.790 7.987 -9.725 1.00 93.56 277 HIS A O 1
ATOM 2356 N N . LEU A 1 278 ? 14.513 9.205 -10.544 1.00 92.94 278 LEU A N 1
ATOM 2357 C CA . LEU A 1 278 ? 13.788 10.462 -10.685 1.00 92.94 278 LEU A CA 1
ATOM 2358 C C . LEU A 1 278 ? 12.681 10.360 -11.738 1.00 92.94 278 LEU A C 1
ATOM 2360 O O . LEU A 1 278 ? 11.573 10.830 -11.492 1.00 92.94 278 LEU A O 1
ATOM 2364 N N . GLN A 1 279 ? 12.940 9.725 -12.883 1.00 91.31 279 GLN A N 1
ATOM 2365 C CA . GLN A 1 279 ? 11.930 9.564 -13.932 1.00 91.31 279 GLN A CA 1
ATOM 2366 C C . GLN A 1 279 ? 10.695 8.800 -13.435 1.00 91.31 279 GLN A C 1
ATOM 2368 O O . GLN A 1 279 ? 9.563 9.273 -13.571 1.00 91.31 279 GLN A O 1
ATOM 2373 N N . VAL A 1 280 ? 10.906 7.650 -12.788 1.00 94.75 280 VAL A N 1
ATOM 2374 C CA . VAL A 1 280 ? 9.822 6.859 -12.191 1.00 94.75 280 VAL A CA 1
ATOM 2375 C C . VAL A 1 280 ? 9.123 7.649 -11.085 1.00 94.75 280 VAL A C 1
ATOM 2377 O O . VAL A 1 280 ? 7.895 7.642 -11.013 1.00 94.75 280 VAL A O 1
ATOM 2380 N N . LYS A 1 281 ? 9.878 8.378 -10.253 1.00 96.00 281 LYS A N 1
ATOM 2381 C CA . LYS A 1 281 ? 9.311 9.233 -9.203 1.00 96.00 281 LYS A CA 1
ATOM 2382 C C . LYS A 1 281 ? 8.358 10.280 -9.776 1.00 96.00 281 LYS A C 1
ATOM 2384 O O . LYS A 1 281 ? 7.266 10.441 -9.242 1.00 96.00 281 LYS A O 1
ATOM 2389 N N . LEU A 1 282 ? 8.743 10.970 -10.850 1.00 94.25 282 LEU A N 1
ATOM 2390 C CA . LEU A 1 282 ? 7.888 11.969 -11.498 1.00 94.25 282 LEU A CA 1
ATOM 2391 C C . LEU A 1 282 ? 6.594 11.329 -12.018 1.00 94.25 282 LEU A C 1
ATOM 2393 O O . LEU A 1 282 ? 5.513 11.825 -11.722 1.00 94.25 282 LEU A O 1
ATOM 2397 N N . LYS A 1 283 ? 6.678 10.159 -12.663 1.00 95.81 283 LYS A N 1
ATOM 2398 C CA . LYS A 1 283 ? 5.488 9.414 -13.110 1.00 95.81 283 LYS A CA 1
ATOM 2399 C C . LYS A 1 283 ? 4.595 8.949 -11.956 1.00 95.81 283 LYS A C 1
ATOM 2401 O O . LYS A 1 283 ? 3.372 8.957 -12.092 1.00 95.81 283 LYS A O 1
ATOM 2406 N N . LEU A 1 284 ? 5.178 8.558 -10.818 1.00 96.44 284 LEU A N 1
ATOM 2407 C CA . LEU A 1 284 ? 4.421 8.249 -9.601 1.00 96.44 284 LEU A CA 1
ATOM 2408 C C . LEU A 1 284 ? 3.686 9.484 -9.079 1.00 96.44 284 LEU A C 1
ATOM 2410 O O . LEU A 1 284 ? 2.510 9.376 -8.742 1.00 96.44 284 LEU A O 1
ATOM 2414 N N . ILE A 1 285 ? 4.358 10.637 -9.032 1.00 95.94 285 ILE A N 1
ATOM 2415 C CA . ILE A 1 285 ? 3.771 11.911 -8.604 1.00 95.94 285 ILE A CA 1
ATOM 2416 C C . ILE A 1 285 ? 2.596 12.282 -9.515 1.00 95.94 285 ILE A C 1
ATOM 2418 O O . ILE A 1 285 ? 1.493 12.491 -9.010 1.00 95.94 285 ILE A O 1
ATOM 2422 N N . ASP A 1 286 ? 2.795 12.277 -10.834 1.00 94.38 286 ASP A N 1
ATOM 2423 C CA . ASP A 1 286 ? 1.750 12.598 -11.813 1.00 94.38 286 ASP A CA 1
ATOM 2424 C C . ASP A 1 286 ? 0.531 11.686 -11.641 1.00 94.38 286 ASP A C 1
ATOM 2426 O O . ASP A 1 286 ? -0.604 12.154 -11.531 1.00 94.38 286 ASP A O 1
ATOM 2430 N N . LYS A 1 287 ? 0.759 10.368 -11.544 1.00 94.88 287 LYS A N 1
ATOM 2431 C CA . LYS A 1 287 ? -0.323 9.399 -11.349 1.00 94.88 287 LYS A CA 1
ATOM 2432 C C . LYS A 1 287 ? -1.040 9.606 -10.016 1.00 94.88 287 LYS A C 1
ATOM 2434 O O . LYS A 1 287 ? -2.263 9.506 -9.957 1.00 94.88 287 LYS A O 1
ATOM 2439 N N . ILE A 1 288 ? -0.312 9.886 -8.938 1.00 95.25 288 ILE A N 1
ATOM 2440 C CA . ILE A 1 288 ? -0.902 10.162 -7.624 1.00 95.25 288 ILE A CA 1
ATOM 2441 C C . ILE A 1 288 ? -1.795 11.404 -7.686 1.00 95.25 288 ILE A C 1
ATOM 2443 O O . ILE A 1 288 ? -2.935 11.332 -7.227 1.00 95.25 288 ILE A O 1
ATOM 2447 N N . TYR A 1 289 ? -1.325 12.499 -8.290 1.00 93.44 289 TYR A N 1
ATOM 2448 C CA . TYR A 1 289 ? -2.126 13.712 -8.460 1.00 93.44 289 TYR A CA 1
ATOM 2449 C C . TYR A 1 289 ? -3.383 13.447 -9.288 1.00 93.44 289 TYR A C 1
ATOM 2451 O O . TYR A 1 289 ? -4.470 13.844 -8.878 1.00 93.44 289 TYR A O 1
ATOM 2459 N N . GLN A 1 290 ? -3.273 12.706 -10.395 1.00 92.69 290 GLN A N 1
ATOM 2460 C CA . GLN A 1 290 ? -4.434 12.297 -11.193 1.00 92.69 290 GLN A CA 1
ATOM 2461 C C . GLN A 1 290 ? -5.463 11.523 -10.352 1.00 92.69 290 GLN A C 1
ATOM 2463 O O . GLN A 1 290 ? -6.658 11.810 -10.398 1.00 92.69 290 GLN A O 1
ATOM 2468 N N . LEU A 1 291 ? -5.013 10.553 -9.551 1.00 92.44 291 LEU A N 1
ATOM 2469 C CA . LEU A 1 291 ? -5.898 9.728 -8.726 1.00 92.44 291 LEU A CA 1
ATOM 2470 C C . LEU A 1 291 ? -6.555 10.516 -7.583 1.00 92.44 291 LEU A C 1
ATOM 2472 O O . LEU A 1 291 ? -7.717 10.253 -7.272 1.00 92.44 291 LEU A O 1
ATOM 2476 N N . LEU A 1 292 ? -5.832 11.448 -6.954 1.00 90.06 292 LEU A N 1
ATOM 2477 C CA . LEU A 1 292 ? -6.343 12.266 -5.848 1.00 90.06 292 LEU A CA 1
ATOM 2478 C C . LEU A 1 292 ? -7.263 13.396 -6.332 1.00 90.06 292 LEU A C 1
ATOM 2480 O O . LEU A 1 292 ? -8.305 13.618 -5.721 1.00 90.06 292 LEU A O 1
ATOM 2484 N N . ASN A 1 293 ? -6.951 14.053 -7.453 1.00 83.31 293 ASN A N 1
ATOM 2485 C CA . ASN A 1 293 ? -7.804 15.101 -8.026 1.00 83.31 293 ASN A CA 1
ATOM 2486 C C . ASN A 1 293 ? -9.151 14.541 -8.495 1.00 83.31 293 ASN A C 1
ATOM 2488 O O . ASN A 1 293 ? -10.185 15.162 -8.286 1.00 83.31 293 ASN A O 1
ATOM 2492 N N . ASN A 1 294 ? -9.168 13.315 -9.025 1.00 64.19 294 ASN A N 1
ATOM 2493 C CA . ASN A 1 294 ? -10.414 12.606 -9.329 1.00 64.19 294 ASN A CA 1
ATOM 2494 C C . ASN A 1 294 ? -11.206 12.192 -8.074 1.00 64.19 294 ASN A C 1
ATOM 2496 O O . ASN A 1 294 ? -12.341 11.733 -8.193 1.00 64.19 294 ASN A O 1
ATOM 2500 N N . ALA A 1 295 ? -10.613 12.285 -6.879 1.00 56.09 295 ALA A N 1
ATOM 2501 C CA . ALA A 1 295 ? -11.260 11.927 -5.622 1.00 56.09 295 ALA A CA 1
ATOM 2502 C C . ALA A 1 295 ? -11.793 13.118 -4.828 1.00 56.09 295 ALA A C 1
ATOM 2504 O O . ALA A 1 295 ? -12.750 12.971 -4.067 1.00 56.09 295 ALA A O 1
ATOM 2505 N N . ILE A 1 296 ? -11.194 14.289 -5.015 1.00 51.44 296 ILE A N 1
ATOM 2506 C CA . ILE A 1 296 ? -11.724 15.551 -4.523 1.00 51.44 296 ILE A CA 1
ATOM 2507 C C . ILE A 1 296 ? -12.624 16.067 -5.640 1.00 51.44 296 ILE A C 1
ATOM 2509 O O . ILE A 1 296 ? -12.195 16.851 -6.480 1.00 51.44 296 ILE A O 1
ATOM 2513 N N . SER A 1 297 ? -13.875 15.587 -5.685 1.00 36.88 297 SER A N 1
ATOM 2514 C CA . SER A 1 297 ? -14.902 16.273 -6.472 1.00 36.88 297 SER A CA 1
ATOM 2515 C C . SER A 1 297 ? -14.869 17.720 -6.014 1.00 36.88 297 SER A C 1
ATOM 2517 O O . SER A 1 297 ? -15.166 17.996 -4.850 1.00 36.88 297 SER A O 1
ATOM 2519 N N . THR A 1 298 ? -14.460 18.626 -6.896 1.00 33.75 298 THR A N 1
ATOM 2520 C CA . THR A 1 298 ? -14.566 20.056 -6.661 1.00 33.75 298 THR A CA 1
ATOM 2521 C C . THR A 1 298 ? -15.987 20.311 -6.175 1.00 33.75 298 THR A C 1
ATOM 2523 O O . THR A 1 298 ? -16.961 20.047 -6.883 1.00 33.75 298 THR A O 1
ATOM 2526 N N . GLN A 1 299 ? -16.135 20.787 -4.935 1.00 35.06 299 GLN A N 1
ATOM 2527 C CA . GLN A 1 299 ? -17.296 21.618 -4.661 1.00 35.06 299 GLN A CA 1
ATOM 2528 C C . GLN A 1 299 ? -17.244 22.699 -5.734 1.00 35.06 299 GLN A C 1
ATOM 2530 O O . GLN A 1 299 ? -16.185 23.293 -5.937 1.00 35.06 299 GLN A O 1
ATOM 2535 N N . LYS A 1 300 ? -18.334 22.852 -6.492 1.00 34.09 300 LYS A N 1
ATOM 2536 C CA . LYS A 1 300 ? -18.474 23.895 -7.504 1.00 34.09 300 LYS A CA 1
ATOM 2537 C C . LYS A 1 300 ? -18.213 25.244 -6.834 1.00 34.09 300 LYS A C 1
ATOM 2539 O O . LYS A 1 300 ? -19.133 25.863 -6.316 1.00 34.09 300 LYS A O 1
ATOM 2544 N N . THR A 1 301 ? -16.976 25.713 -6.855 1.00 29.61 301 THR A N 1
ATOM 2545 C CA . THR A 1 301 ? -16.715 27.138 -6.903 1.00 29.61 301 THR A CA 1
ATOM 2546 C C . THR A 1 301 ? -17.082 27.553 -8.316 1.00 29.61 301 THR A C 1
ATOM 2548 O O . THR A 1 301 ? -16.502 27.088 -9.296 1.00 29.61 301 THR A O 1
ATOM 2551 N N . THR A 1 302 ? -18.131 28.360 -8.417 1.00 31.20 302 THR A N 1
ATOM 2552 C CA . THR A 1 302 ? -18.487 29.121 -9.610 1.00 31.20 302 THR A CA 1
ATOM 2553 C C . THR A 1 302 ? -17.275 29.937 -10.039 1.00 31.20 302 THR A C 1
ATOM 2555 O O . THR A 1 302 ? -17.030 31.022 -9.525 1.00 31.20 302 THR A O 1
ATOM 2558 N N . ILE A 1 303 ? -16.493 29.390 -10.963 1.00 31.95 303 ILE A N 1
ATOM 2559 C CA . ILE A 1 303 ? -15.531 30.144 -11.751 1.00 31.95 303 ILE A CA 1
ATOM 2560 C C . ILE A 1 303 ? -16.065 30.089 -13.176 1.00 31.95 303 ILE A C 1
ATOM 2562 O O . ILE A 1 303 ? -16.255 29.012 -13.743 1.00 31.95 303 ILE A O 1
ATOM 2566 N N . ASN A 1 304 ? -16.406 31.267 -13.689 1.00 30.62 304 ASN A N 1
ATOM 2567 C CA . ASN A 1 304 ? -16.991 31.470 -15.006 1.00 30.62 304 ASN A CA 1
ATOM 2568 C C . ASN A 1 304 ? -16.148 30.782 -16.097 1.00 30.62 304 ASN A C 1
ATOM 2570 O O . ASN A 1 304 ? -14.931 30.980 -16.125 1.00 30.62 304 ASN A O 1
ATOM 2574 N N . PRO A 1 305 ? -16.761 30.012 -17.016 1.00 32.44 305 PRO A N 1
ATOM 2575 C CA . PRO A 1 305 ? -16.059 29.433 -18.149 1.00 32.44 305 PRO A CA 1
ATOM 2576 C C . PRO A 1 305 ? -15.868 30.526 -19.205 1.00 32.44 305 PRO A C 1
ATOM 2578 O O . PRO A 1 305 ? -16.712 30.733 -20.072 1.00 32.44 305 PRO A O 1
ATOM 2581 N N . GLY A 1 306 ? -14.768 31.265 -19.096 1.00 28.36 306 GLY A N 1
ATOM 2582 C CA . GLY A 1 306 ? -14.334 32.234 -20.093 1.00 28.36 306 GLY A CA 1
ATOM 2583 C C . GLY A 1 306 ? -12.946 31.877 -20.606 1.00 28.36 306 GLY A C 1
ATOM 2584 O O . GLY A 1 306 ? -11.988 31.965 -19.848 1.00 28.36 306 GLY A O 1
ATOM 2585 N N . PHE A 1 307 ? -12.884 31.546 -21.898 1.00 25.89 307 PHE A N 1
ATOM 2586 C CA . PHE A 1 307 ? -11.710 31.391 -22.773 1.00 25.89 307 PHE A CA 1
ATOM 2587 C C . PHE A 1 307 ? -11.142 29.980 -22.993 1.00 25.89 307 PHE A C 1
ATOM 2589 O O . PHE A 1 307 ? -10.157 29.546 -22.406 1.00 25.89 307 PHE A O 1
ATOM 2596 N N . LEU A 1 308 ? -11.743 29.325 -23.991 1.00 31.70 308 LEU A N 1
ATOM 2597 C CA . LEU A 1 308 ? -11.029 28.574 -25.024 1.00 31.70 308 LEU A CA 1
ATOM 2598 C C . LEU A 1 308 ? -10.166 29.542 -25.846 1.00 31.70 308 LEU A C 1
ATOM 2600 O O . LEU A 1 308 ? -10.736 30.403 -26.510 1.00 31.70 308 LEU A O 1
ATOM 2604 N N . ILE A 1 309 ? -8.842 29.360 -25.860 1.00 27.17 309 ILE A N 1
ATOM 2605 C CA . ILE A 1 309 ? -7.973 29.741 -26.986 1.00 27.17 309 ILE A CA 1
ATOM 2606 C C . ILE A 1 309 ? -6.879 28.670 -27.122 1.00 27.17 309 ILE A C 1
ATOM 2608 O O . ILE A 1 309 ? -6.086 28.458 -26.205 1.00 27.17 309 ILE A O 1
ATOM 2612 N N . ASN A 1 310 ? -6.867 27.994 -28.272 1.00 32.44 310 ASN A N 1
ATOM 2613 C CA . ASN A 1 310 ? -5.697 27.298 -28.804 1.00 32.44 310 ASN A CA 1
ATOM 2614 C C . ASN A 1 310 ? -4.701 28.353 -29.306 1.00 32.44 310 ASN A C 1
ATOM 2616 O O . ASN A 1 310 ? -5.119 29.238 -30.044 1.00 32.44 310 ASN A O 1
ATOM 2620 N N . ASP A 1 311 ? -3.431 28.272 -28.903 1.00 27.62 311 ASP A N 1
ATOM 2621 C CA . ASP A 1 311 ? -2.268 28.123 -29.800 1.00 27.62 311 ASP A CA 1
ATOM 2622 C C . ASP A 1 311 ? -0.936 28.552 -29.152 1.00 27.62 311 ASP A C 1
ATOM 2624 O O . ASP A 1 311 ? -0.835 29.539 -28.431 1.00 27.62 311 ASP A O 1
ATOM 2628 N N . THR A 1 312 ? 0.080 27.735 -29.450 1.00 31.22 312 THR A N 1
ATOM 2629 C CA . THR A 1 312 ? 1.538 27.969 -29.505 1.00 31.22 312 THR A CA 1
ATOM 2630 C C . THR A 1 312 ? 2.265 28.869 -28.489 1.00 31.22 312 THR A C 1
ATOM 2632 O O . THR A 1 312 ? 2.118 30.083 -28.433 1.00 31.22 312 THR A O 1
ATOM 2635 N N . THR A 1 313 ? 3.248 28.229 -27.838 1.00 34.06 313 THR A N 1
ATOM 2636 C CA . THR A 1 313 ? 4.558 28.767 -27.412 1.00 34.06 313 THR A CA 1
ATOM 2637 C C . THR A 1 313 ? 4.590 30.032 -26.550 1.00 34.06 313 THR A C 1
ATOM 2639 O O . THR A 1 313 ? 4.688 31.147 -27.045 1.00 34.06 313 THR A O 1
ATOM 2642 N N . SER A 1 314 ? 4.757 29.832 -25.242 1.00 29.47 314 SER A N 1
ATOM 2643 C CA . SER A 1 314 ? 5.776 30.548 -24.463 1.00 29.47 314 SER A CA 1
ATOM 2644 C C . SER A 1 314 ? 6.042 29.773 -23.175 1.00 29.47 314 SER A C 1
ATOM 2646 O O . SER A 1 314 ? 5.217 29.729 -22.262 1.00 29.47 314 SER A O 1
ATOM 2648 N N . THR A 1 315 ? 7.195 29.113 -23.116 1.00 37.25 315 THR A N 1
ATOM 2649 C CA . THR A 1 315 ? 7.776 28.592 -21.881 1.00 37.25 315 THR A CA 1
ATOM 2650 C C . THR A 1 315 ? 8.072 29.766 -20.953 1.00 37.25 315 THR A C 1
ATOM 2652 O O . THR A 1 315 ? 9.142 30.364 -21.018 1.00 37.25 315 THR A O 1
ATOM 2655 N N . LYS A 1 316 ? 7.131 30.091 -20.065 1.00 31.80 316 LYS A N 1
ATOM 2656 C CA . LYS A 1 316 ? 7.485 30.720 -18.796 1.00 31.80 316 LYS A CA 1
ATOM 2657 C C . LYS A 1 316 ? 7.861 29.604 -17.841 1.00 31.80 316 LYS A C 1
ATOM 2659 O O . LYS A 1 316 ? 7.017 28.814 -17.425 1.00 31.80 316 LYS A O 1
ATOM 2664 N N . GLU A 1 317 ? 9.157 29.523 -17.577 1.00 31.48 317 GLU A N 1
ATOM 2665 C CA . GLU A 1 317 ? 9.772 28.668 -16.575 1.00 31.48 317 GLU A CA 1
ATOM 2666 C C . GLU A 1 317 ? 9.018 28.803 -15.248 1.00 31.48 317 GLU A C 1
ATOM 2668 O O . GLU A 1 317 ? 9.172 29.771 -14.504 1.00 31.48 317 GLU A O 1
ATOM 2673 N N . ILE A 1 318 ? 8.175 27.819 -14.941 1.00 31.44 318 ILE A N 1
ATOM 2674 C CA . ILE A 1 318 ? 7.741 27.614 -13.569 1.00 31.44 318 ILE A CA 1
ATOM 2675 C C . ILE A 1 318 ? 8.936 26.958 -12.894 1.00 31.44 318 ILE A C 1
ATOM 2677 O O . ILE A 1 318 ? 9.314 25.836 -13.222 1.00 31.44 318 ILE A O 1
ATOM 2681 N N . ASN A 1 319 ? 9.563 27.678 -11.975 1.00 35.47 319 ASN A N 1
ATOM 2682 C CA . ASN A 1 319 ? 10.647 27.156 -11.159 1.00 35.47 319 ASN A CA 1
ATOM 2683 C C . ASN A 1 319 ? 10.047 26.143 -10.153 1.00 35.47 319 ASN A C 1
ATOM 2685 O O . ASN A 1 319 ? 9.714 26.488 -9.021 1.00 35.47 319 ASN A O 1
ATOM 2689 N N . VAL A 1 320 ? 9.804 24.897 -10.592 1.00 34.31 320 VAL A N 1
ATOM 2690 C CA . VAL A 1 320 ? 9.088 23.841 -9.829 1.00 34.31 320 VAL A CA 1
ATOM 2691 C C . VAL A 1 320 ? 9.986 23.124 -8.806 1.00 34.31 320 VAL A C 1
ATOM 2693 O O . VAL A 1 320 ? 9.670 22.027 -8.350 1.00 34.31 320 VAL A O 1
ATOM 2696 N N . GLU A 1 321 ? 11.117 23.701 -8.398 1.00 30.45 321 GLU A N 1
ATOM 2697 C CA . GLU A 1 321 ? 12.048 22.987 -7.515 1.00 30.45 321 GLU A CA 1
ATOM 2698 C C . GLU A 1 321 ? 11.525 22.730 -6.090 1.00 30.45 321 GLU A C 1
ATOM 2700 O O . GLU A 1 321 ? 12.130 21.931 -5.380 1.00 30.45 321 GLU A O 1
ATOM 2705 N N . ASN A 1 322 ? 10.402 23.309 -5.638 1.00 39.88 322 ASN A N 1
ATOM 2706 C CA . ASN A 1 322 ? 9.855 23.016 -4.301 1.00 39.88 322 ASN A CA 1
ATOM 2707 C C . ASN A 1 322 ? 8.326 23.184 -4.182 1.00 39.88 322 ASN A C 1
ATOM 2709 O O . ASN A 1 322 ? 7.854 23.984 -3.381 1.00 39.88 322 ASN A O 1
ATOM 2713 N N . ALA A 1 323 ? 7.528 22.373 -4.879 1.00 34.72 323 ALA A N 1
ATOM 2714 C CA . ALA A 1 323 ? 6.098 22.238 -4.561 1.00 34.72 323 ALA A CA 1
ATOM 2715 C C . ALA A 1 323 ? 5.866 21.266 -3.379 1.00 34.72 323 ALA A C 1
ATOM 2717 O O . ALA A 1 323 ? 5.166 20.263 -3.498 1.00 34.72 323 ALA A O 1
ATOM 2718 N N . TYR A 1 324 ? 6.485 21.538 -2.227 1.00 45.31 324 TYR A N 1
ATOM 2719 C CA . TYR A 1 324 ? 5.987 21.031 -0.947 1.00 45.31 324 TYR A CA 1
ATOM 2720 C C . TYR A 1 324 ? 5.051 22.101 -0.390 1.00 45.31 324 TYR A C 1
ATOM 2722 O O . TYR A 1 324 ? 5.442 23.262 -0.341 1.00 45.31 324 TYR A O 1
ATOM 2730 N N . LEU A 1 325 ? 3.854 21.729 0.074 1.00 52.97 325 LEU A N 1
ATOM 2731 C CA . LEU A 1 325 ? 3.013 22.610 0.894 1.00 52.97 325 LEU A CA 1
ATOM 2732 C C . LEU A 1 325 ? 3.741 22.862 2.221 1.00 52.97 325 LEU A C 1
ATOM 2734 O O . LEU A 1 325 ? 3.540 22.162 3.216 1.00 52.97 325 LEU A O 1
ATOM 2738 N N . HIS A 1 326 ? 4.663 23.818 2.215 1.00 74.00 326 HIS A N 1
ATOM 2739 C CA . HIS A 1 326 ? 5.502 24.159 3.346 1.00 74.00 326 HIS A CA 1
ATOM 2740 C C . HIS A 1 326 ? 4.645 24.974 4.308 1.00 74.00 326 HIS A C 1
ATOM 2742 O O . HIS A 1 326 ? 4.555 26.184 4.185 1.00 74.00 326 HIS A O 1
ATOM 2748 N N . ARG A 1 327 ? 3.953 24.303 5.236 1.00 85.00 327 ARG A N 1
ATOM 2749 C CA . ARG A 1 327 ? 3.003 24.921 6.176 1.00 85.00 327 ARG A CA 1
ATOM 2750 C C . ARG A 1 327 ? 3.536 24.943 7.607 1.00 85.00 327 ARG A C 1
ATOM 2752 O O . ARG A 1 327 ? 4.263 24.046 8.035 1.00 85.00 327 ARG A O 1
ATOM 2759 N N . CYS A 1 328 ? 3.141 25.959 8.372 1.00 86.12 328 CYS A N 1
ATOM 2760 C CA . CYS A 1 328 ? 3.424 26.056 9.800 1.00 86.12 328 CYS A CA 1
ATOM 2761 C C . CYS A 1 328 ? 2.774 24.878 10.538 1.00 86.12 328 CYS A C 1
ATOM 2763 O O . CYS A 1 328 ? 1.567 24.669 10.432 1.00 86.12 328 CYS A O 1
ATOM 2765 N N . ILE A 1 329 ? 3.543 24.135 11.339 1.00 85.31 329 ILE A N 1
ATOM 2766 C CA . ILE A 1 329 ? 3.050 22.901 11.977 1.00 85.31 329 ILE A CA 1
ATOM 2767 C C . ILE A 1 329 ? 1.946 23.125 13.024 1.00 85.31 329 ILE A C 1
ATOM 2769 O O . ILE A 1 329 ? 1.277 22.171 13.414 1.00 85.31 329 ILE A O 1
ATOM 2773 N N . ILE A 1 330 ? 1.781 24.363 13.502 1.00 88.31 330 ILE A N 1
ATOM 2774 C CA . ILE A 1 330 ? 0.794 24.730 14.528 1.00 88.31 330 ILE A CA 1
ATOM 2775 C C . ILE A 1 330 ? -0.427 25.408 13.917 1.00 88.31 330 ILE A C 1
ATOM 2777 O O . ILE A 1 330 ? -1.549 25.044 14.254 1.00 88.31 330 ILE A O 1
ATOM 2781 N N . THR A 1 331 ? -0.223 26.374 13.020 1.00 86.19 331 THR A N 1
ATOM 2782 C CA . THR A 1 331 ? -1.326 27.158 12.444 1.00 86.19 331 THR A CA 1
ATOM 2783 C C . THR A 1 331 ? -1.832 26.605 11.116 1.00 86.19 331 THR A C 1
ATOM 2785 O O . THR A 1 331 ? -2.929 26.952 10.708 1.00 86.19 331 THR A O 1
ATOM 2788 N N . GLY A 1 332 ? -1.061 25.763 10.420 1.00 81.19 332 GLY A N 1
ATOM 2789 C CA . GLY A 1 332 ? -1.414 25.249 9.091 1.00 81.19 332 GLY A CA 1
ATOM 2790 C C . GLY A 1 332 ? -1.307 26.277 7.955 1.00 81.19 332 GLY A C 1
ATOM 2791 O O . GLY A 1 332 ? -1.581 25.927 6.804 1.00 81.19 332 GLY A O 1
ATOM 2792 N N . ILE A 1 333 ? -0.887 27.507 8.272 1.00 86.50 333 ILE A N 1
ATOM 2793 C CA . ILE A 1 333 ? -0.666 28.607 7.325 1.00 86.50 333 ILE A CA 1
ATOM 2794 C C . ILE A 1 333 ? 0.510 28.276 6.412 1.00 86.50 333 ILE A C 1
ATOM 2796 O O . ILE A 1 333 ? 1.511 27.717 6.873 1.00 86.50 333 ILE A O 1
ATOM 2800 N N . ASP A 1 334 ? 0.384 28.629 5.134 1.00 82.56 334 ASP A N 1
ATOM 2801 C CA . ASP A 1 334 ? 1.461 28.494 4.162 1.00 82.56 334 ASP A CA 1
ATOM 2802 C C . ASP A 1 334 ? 2.653 29.389 4.534 1.00 82.56 334 ASP A C 1
ATOM 2804 O O . ASP A 1 334 ? 2.533 30.592 4.743 1.00 82.56 334 ASP A O 1
ATOM 2808 N N . ILE A 1 335 ? 3.817 28.768 4.655 1.00 85.94 335 ILE A N 1
ATOM 2809 C CA . ILE A 1 335 ? 5.105 29.392 4.942 1.00 85.94 335 ILE A CA 1
ATOM 2810 C C . ILE A 1 335 ? 6.114 29.082 3.832 1.00 85.94 335 ILE A C 1
ATOM 2812 O O . ILE A 1 335 ? 7.323 29.116 4.072 1.00 85.94 335 ILE A O 1
ATOM 2816 N N . SER A 1 336 ? 5.646 28.766 2.622 1.00 78.19 336 SER A N 1
ATOM 2817 C CA . SER A 1 336 ? 6.488 28.513 1.443 1.00 78.19 336 SER A CA 1
ATOM 2818 C C . SER A 1 336 ? 7.392 29.696 1.089 1.00 78.19 336 SER A C 1
ATOM 2820 O O . SER A 1 336 ? 8.488 29.487 0.580 1.00 78.19 336 SER A O 1
ATOM 2822 N N . SER A 1 337 ? 7.003 30.920 1.460 1.00 78.00 337 SER A N 1
ATOM 2823 C CA . SER A 1 337 ? 7.834 32.123 1.323 1.00 78.00 337 SER A CA 1
ATOM 2824 C C . SER A 1 337 ? 8.992 32.216 2.333 1.00 78.00 337 SER A C 1
ATOM 2826 O O . SER A 1 337 ? 9.879 33.054 2.186 1.00 78.00 337 SER A O 1
ATOM 2828 N N . GLN A 1 338 ? 9.030 31.369 3.370 1.00 84.94 338 GLN A N 1
ATOM 2829 C CA . GLN A 1 338 ? 10.087 31.386 4.386 1.00 84.94 338 GLN A CA 1
ATOM 2830 C C . GLN A 1 338 ? 11.294 30.520 3.996 1.00 84.94 338 GLN A C 1
ATOM 2832 O O . GLN A 1 338 ? 11.185 29.542 3.261 1.00 84.94 338 GLN A O 1
ATOM 2837 N N . LYS A 1 339 ? 12.457 30.798 4.609 1.00 78.69 339 LYS A N 1
ATOM 2838 C CA . LYS A 1 339 ? 13.687 30.000 4.438 1.00 78.69 339 LYS A CA 1
ATOM 2839 C C . LYS A 1 339 ? 13.431 28.492 4.603 1.00 78.69 339 LYS A C 1
ATOM 2841 O O . LYS A 1 339 ? 12.802 28.074 5.585 1.00 78.69 339 LYS A O 1
ATOM 2846 N N . LYS A 1 340 ? 14.014 27.697 3.694 1.00 75.25 340 LYS A N 1
ATOM 2847 C CA . LYS A 1 340 ? 13.976 26.223 3.665 1.00 75.25 340 LYS A CA 1
ATOM 2848 C C . LYS A 1 340 ? 14.231 25.621 5.054 1.00 75.25 340 LYS A C 1
ATOM 2850 O O . LYS A 1 340 ? 15.224 25.945 5.705 1.00 75.25 340 LYS A O 1
ATOM 2855 N N . GLY A 1 341 ? 13.320 24.755 5.505 1.00 75.56 341 GLY A N 1
ATOM 2856 C CA . GLY A 1 341 ? 13.386 24.079 6.809 1.00 75.56 341 GLY A CA 1
ATOM 2857 C C . GLY A 1 341 ? 12.692 24.812 7.964 1.00 75.56 341 GLY A C 1
ATOM 2858 O O . GLY A 1 341 ? 12.750 24.348 9.106 1.00 75.56 341 GLY A O 1
ATOM 2859 N N . SER A 1 342 ? 12.030 25.942 7.701 1.00 82.31 342 SER A N 1
ATOM 2860 C CA . SER A 1 342 ? 11.233 26.631 8.719 1.00 82.31 342 SER A CA 1
ATOM 2861 C C . SER A 1 342 ? 10.001 25.807 9.090 1.00 82.31 342 SER A C 1
ATOM 2863 O O . SER A 1 342 ? 9.202 25.457 8.238 1.00 82.31 342 SER A O 1
ATOM 2865 N N . LYS A 1 343 ? 9.835 25.508 10.381 1.00 86.31 343 LYS A N 1
ATOM 2866 C CA . LYS A 1 343 ? 8.715 24.685 10.880 1.00 86.31 343 LYS A CA 1
ATOM 2867 C C . LYS A 1 343 ? 7.529 25.507 11.391 1.00 86.31 343 LYS A C 1
ATOM 2869 O O . LYS A 1 343 ? 6.422 24.994 11.510 1.00 86.31 343 LYS A O 1
ATOM 2874 N N . PHE A 1 344 ? 7.772 26.771 11.725 1.00 91.38 344 PHE A N 1
ATOM 2875 C CA . PHE A 1 344 ? 6.805 27.669 12.350 1.00 91.38 344 PHE A CA 1
ATOM 2876 C C . PHE A 1 344 ? 6.722 28.979 11.576 1.00 91.38 344 PHE A C 1
ATOM 2878 O O . PHE A 1 344 ? 7.651 29.329 10.841 1.00 91.38 344 PHE A O 1
ATOM 2885 N N . LEU A 1 345 ? 5.636 29.710 11.805 1.00 91.00 345 LEU A N 1
ATOM 2886 C CA . LEU A 1 345 ? 5.461 31.069 11.317 1.00 91.00 345 LEU A CA 1
ATOM 2887 C C . LEU A 1 345 ? 6.569 31.994 11.865 1.00 91.00 345 LEU A C 1
ATOM 2889 O O . LEU A 1 345 ? 6.977 31.890 13.032 1.00 91.00 345 LEU A O 1
ATOM 2893 N N . ARG A 1 346 ? 7.076 32.879 11.010 1.00 91.38 346 ARG A N 1
ATOM 2894 C CA . ARG A 1 346 ? 8.062 33.916 11.322 1.00 91.38 346 ARG A CA 1
ATOM 2895 C C . ARG A 1 346 ? 7.430 35.296 11.198 1.00 91.38 346 ARG A C 1
ATOM 2897 O O . ARG A 1 346 ? 6.419 35.476 10.528 1.00 91.38 346 ARG A O 1
ATOM 2904 N N . GLU A 1 347 ? 8.089 36.266 11.820 1.00 91.88 347 GLU A N 1
ATOM 2905 C CA . GLU A 1 347 ? 7.641 37.658 11.870 1.00 91.88 347 GLU A CA 1
ATOM 2906 C C . GLU A 1 347 ? 7.479 38.266 10.475 1.00 91.88 347 GLU A C 1
ATOM 2908 O O . GLU A 1 347 ? 6.506 38.965 10.243 1.00 91.88 347 GLU A O 1
ATOM 2913 N N . THR A 1 348 ? 8.363 37.942 9.522 1.00 87.75 348 THR A N 1
ATOM 2914 C CA . THR A 1 348 ? 8.277 38.435 8.134 1.00 87.75 348 THR A CA 1
ATOM 2915 C C . THR A 1 348 ? 6.962 38.041 7.467 1.00 87.75 348 THR A C 1
ATOM 2917 O O . THR A 1 348 ? 6.225 38.901 7.012 1.00 87.75 348 THR A O 1
ATOM 2920 N N . THR A 1 349 ? 6.607 36.756 7.513 1.00 87.56 349 THR A N 1
ATOM 2921 C CA . THR A 1 349 ? 5.356 36.251 6.934 1.00 87.56 349 THR A CA 1
ATOM 2922 C C . THR A 1 349 ? 4.133 36.797 7.665 1.00 87.56 349 THR A C 1
ATOM 2924 O O . THR A 1 349 ? 3.098 37.024 7.054 1.00 87.56 349 THR A O 1
ATOM 2927 N N . LEU A 1 350 ? 4.236 37.043 8.973 1.00 90.19 350 LEU A N 1
ATOM 2928 C CA . LEU A 1 350 ? 3.139 37.627 9.739 1.00 90.19 350 LEU A CA 1
ATOM 2929 C C . LEU A 1 350 ? 2.952 39.131 9.456 1.00 90.19 350 LEU A C 1
ATOM 2931 O O . LEU A 1 350 ? 1.819 39.605 9.494 1.00 90.19 350 LEU A O 1
ATOM 2935 N N . ARG A 1 351 ? 4.027 39.864 9.122 1.00 91.44 351 ARG A N 1
ATOM 2936 C CA . ARG A 1 351 ? 3.939 41.234 8.582 1.00 91.44 351 ARG A CA 1
ATOM 2937 C C . ARG A 1 351 ? 3.216 41.234 7.234 1.00 91.44 351 ARG A C 1
ATOM 2939 O O . ARG A 1 351 ? 2.304 42.035 7.055 1.00 91.44 351 ARG A O 1
ATOM 2946 N N . ASP A 1 352 ? 3.549 40.294 6.349 1.00 87.50 352 ASP A N 1
ATOM 2947 C CA . ASP A 1 352 ? 2.892 40.160 5.041 1.00 87.50 352 ASP A CA 1
ATOM 2948 C C . ASP A 1 352 ? 1.401 39.821 5.184 1.00 87.50 352 ASP A C 1
ATOM 2950 O O . ASP A 1 352 ? 0.563 40.420 4.514 1.00 87.50 352 ASP A O 1
ATOM 2954 N N . ILE A 1 353 ? 1.051 38.900 6.091 1.00 88.31 353 ILE A N 1
ATOM 2955 C CA . ILE A 1 353 ? -0.346 38.544 6.390 1.00 88.31 353 ILE A CA 1
ATOM 2956 C C . ILE A 1 353 ? -1.103 39.757 6.917 1.00 88.31 353 ILE A C 1
ATOM 2958 O O . ILE A 1 353 ? -2.201 40.025 6.463 1.00 88.31 353 ILE A O 1
ATOM 2962 N N . LYS A 1 354 ? -0.519 40.544 7.822 1.00 89.56 354 LYS A N 1
ATOM 2963 C CA . LYS A 1 354 ? -1.192 41.735 8.353 1.00 89.56 354 LYS A CA 1
ATOM 2964 C C . LYS A 1 354 ? -1.575 42.744 7.261 1.00 89.56 354 LYS A C 1
ATOM 2966 O O . LYS A 1 354 ? -2.603 43.403 7.390 1.00 89.56 354 LYS A O 1
ATOM 2971 N N . ILE A 1 355 ? -0.739 42.885 6.231 1.00 88.88 355 ILE A N 1
ATOM 2972 C CA . ILE A 1 355 ? -0.967 43.813 5.115 1.00 88.88 355 ILE A CA 1
ATOM 2973 C C . ILE A 1 355 ? -1.985 43.237 4.123 1.00 88.88 355 ILE A C 1
ATOM 2975 O O . ILE A 1 355 ? -2.876 43.956 3.682 1.00 88.88 355 ILE A O 1
ATOM 2979 N N . ASN A 1 356 ? -1.854 41.953 3.781 1.00 84.62 356 ASN A N 1
ATOM 2980 C CA . ASN A 1 356 ? -2.609 41.328 2.691 1.00 84.62 356 ASN A CA 1
ATOM 2981 C C . ASN A 1 356 ? -3.909 40.635 3.140 1.00 84.62 356 ASN A C 1
ATOM 2983 O O . ASN A 1 356 ? -4.784 40.399 2.314 1.00 84.62 356 ASN A O 1
ATOM 2987 N N . ASP A 1 357 ? -4.027 40.286 4.423 1.00 84.88 357 ASP A N 1
ATOM 2988 C CA . ASP A 1 357 ? -5.136 39.531 5.017 1.00 84.88 357 ASP A CA 1
ATOM 2989 C C . ASP A 1 357 ? -5.325 39.932 6.498 1.00 84.88 357 ASP A C 1
ATOM 2991 O O . ASP A 1 357 ? -4.878 39.269 7.446 1.00 84.88 357 ASP A O 1
ATOM 2995 N N . SER A 1 358 ? -5.959 41.094 6.694 1.00 89.06 358 SER A N 1
ATOM 2996 C CA . SER A 1 358 ? -6.169 41.685 8.022 1.00 89.06 358 SER A CA 1
ATOM 2997 C C . SER A 1 358 ? -7.030 40.799 8.930 1.00 89.06 358 SER A C 1
ATOM 2999 O O . SER A 1 358 ? -6.772 40.718 10.134 1.00 89.06 358 SER A O 1
ATOM 3001 N N . ASP A 1 359 ? -7.996 40.078 8.356 1.00 90.50 359 ASP A N 1
ATOM 3002 C CA . ASP A 1 359 ? -8.905 39.198 9.092 1.00 90.50 359 ASP A CA 1
ATOM 3003 C C . ASP A 1 359 ? -8.152 38.001 9.685 1.00 90.50 359 ASP A C 1
ATOM 3005 O O . ASP A 1 359 ? -8.268 37.718 10.884 1.00 90.50 359 ASP A O 1
ATOM 3009 N N . LEU A 1 360 ? -7.284 37.358 8.894 1.00 88.00 360 LEU A N 1
ATOM 3010 C CA . LEU A 1 360 ? -6.425 36.277 9.380 1.00 88.00 360 LEU A CA 1
ATOM 3011 C C . LEU A 1 360 ? -5.466 36.760 10.479 1.00 88.00 360 LEU A C 1
ATOM 3013 O O . LEU A 1 360 ? -5.207 36.047 11.455 1.00 88.00 360 LEU A O 1
ATOM 3017 N N . PHE A 1 361 ? -4.948 37.986 10.368 1.00 92.06 361 PHE A N 1
ATOM 3018 C CA . PHE A 1 361 ? -4.110 38.570 11.415 1.00 92.06 361 PHE A CA 1
ATOM 3019 C C . PHE A 1 361 ? -4.881 38.799 12.728 1.00 92.06 361 PHE A C 1
ATOM 3021 O O . PHE A 1 361 ? -4.339 38.545 13.813 1.00 92.06 361 PHE A O 1
ATOM 3028 N N . GLN A 1 362 ? -6.144 39.231 12.660 1.00 90.06 362 GLN A N 1
ATOM 3029 C CA . GLN A 1 362 ? -7.002 39.390 13.841 1.00 90.06 362 GLN A CA 1
ATOM 3030 C C . GLN A 1 362 ? -7.374 38.046 14.477 1.00 90.06 362 GLN A C 1
ATOM 3032 O O . GLN A 1 362 ? -7.378 37.932 15.709 1.00 90.06 362 GLN A O 1
ATOM 3037 N N . GLU A 1 363 ? -7.602 37.003 13.673 1.00 91.88 363 GLU A N 1
ATOM 3038 C CA . GLU A 1 363 ? -7.824 35.642 14.174 1.00 91.88 363 GLU A CA 1
ATOM 3039 C C . GLU A 1 363 ? -6.600 35.145 14.960 1.00 91.88 363 GLU A C 1
ATOM 3041 O O . GLU A 1 363 ? -6.711 34.696 16.107 1.00 91.88 363 GLU A O 1
ATOM 3046 N N . LEU A 1 364 ? -5.404 35.282 14.377 1.00 91.75 364 LEU A N 1
ATOM 3047 C CA . LEU A 1 364 ? -4.149 34.894 15.024 1.00 91.75 364 LEU A CA 1
ATOM 3048 C C . LEU A 1 364 ? -3.896 35.692 16.306 1.00 91.75 364 LEU A C 1
ATOM 3050 O O . LEU A 1 364 ? -3.469 35.118 17.312 1.00 91.75 364 LEU A O 1
ATOM 3054 N N . SER A 1 365 ? -4.193 36.990 16.292 1.00 90.38 365 SER A N 1
ATOM 3055 C CA . SER A 1 365 ? -4.076 37.860 17.464 1.00 90.38 365 SER A CA 1
ATOM 3056 C C . SER A 1 365 ? -5.025 37.427 18.581 1.00 90.38 365 SER A C 1
ATOM 3058 O O . SER A 1 365 ? -4.609 37.301 19.730 1.00 90.38 365 SER A O 1
ATOM 3060 N N . SER A 1 366 ? -6.279 37.122 18.252 1.00 90.06 366 SER A N 1
ATOM 3061 C CA . SER A 1 366 ? -7.281 36.663 19.222 1.00 90.06 366 SER A CA 1
ATOM 3062 C C . SER A 1 366 ? -6.927 35.307 19.827 1.00 90.06 366 SER A C 1
ATOM 3064 O O . SER A 1 366 ? -7.169 35.070 21.009 1.00 90.06 366 SER A O 1
ATOM 3066 N N . ARG A 1 367 ? -6.323 34.425 19.026 1.00 90.62 367 ARG A N 1
ATOM 3067 C CA . ARG A 1 367 ? -5.989 33.057 19.425 1.00 90.62 367 ARG A CA 1
ATOM 3068 C C . ARG A 1 367 ? -4.691 32.939 20.218 1.00 90.62 367 ARG A C 1
ATOM 3070 O O . ARG A 1 367 ? -4.593 32.067 21.079 1.00 90.62 367 ARG A O 1
ATOM 3077 N N . TYR A 1 368 ? -3.686 33.755 19.903 1.00 92.62 368 TYR A N 1
ATOM 3078 C CA . TYR A 1 368 ? -2.333 33.600 20.445 1.00 92.62 368 TYR A CA 1
ATOM 3079 C C . TYR A 1 368 ? -1.864 34.764 21.319 1.00 92.62 368 TYR A C 1
ATOM 3081 O O . TYR A 1 368 ? -0.771 34.659 21.865 1.00 92.62 368 TYR A O 1
ATOM 3089 N N . LEU A 1 369 ? -2.629 35.845 21.504 1.00 92.25 369 LEU A N 1
ATOM 3090 C CA . LEU A 1 369 ? -2.278 36.927 22.434 1.00 92.25 369 LEU A CA 1
ATOM 3091 C C . LEU A 1 369 ? -3.203 36.960 23.652 1.00 92.25 369 LEU A C 1
ATOM 3093 O O . LEU A 1 369 ? -4.408 36.747 23.550 1.00 92.25 369 LEU A O 1
ATOM 3097 N N . THR A 1 370 ? -2.631 37.300 24.807 1.00 89.94 370 THR A N 1
ATOM 3098 C CA . THR A 1 370 ? -3.395 37.700 25.997 1.00 89.94 370 THR A CA 1
ATOM 3099 C C . THR A 1 370 ? -3.925 39.122 25.832 1.00 89.94 370 THR A C 1
ATOM 3101 O O . THR A 1 370 ? -3.437 39.868 24.982 1.00 89.94 370 THR A O 1
ATOM 3104 N N . ASP A 1 371 ? -4.870 39.544 26.670 1.00 85.69 371 ASP A N 1
ATOM 3105 C CA . ASP A 1 371 ? -5.443 40.894 26.571 1.00 85.69 371 ASP A CA 1
ATOM 3106 C C . ASP A 1 371 ? -4.392 41.996 26.766 1.00 85.69 371 ASP A C 1
ATOM 3108 O O . ASP A 1 371 ? -4.356 42.956 26.000 1.00 85.69 371 ASP A O 1
ATOM 3112 N N . HIS A 1 372 ? -3.429 41.789 27.670 1.00 84.56 372 HIS A N 1
ATOM 3113 C CA . HIS A 1 372 ? -2.248 42.651 27.782 1.00 84.56 372 HIS A CA 1
ATOM 3114 C C . HIS A 1 372 ? -1.377 42.621 26.510 1.00 84.56 372 HIS A C 1
ATOM 3116 O O . HIS A 1 372 ? -0.851 43.645 26.080 1.00 84.56 372 HIS A O 1
ATOM 3122 N N . GLY A 1 373 ? -1.225 41.453 25.876 1.00 82.56 373 GLY A N 1
ATOM 3123 C CA . GLY A 1 373 ? -0.499 41.304 24.612 1.00 82.56 373 GLY A CA 1
ATOM 3124 C C . GLY A 1 373 ? -1.155 42.044 23.441 1.00 82.56 373 GLY A C 1
ATOM 3125 O O . GLY A 1 373 ? -0.444 42.568 22.586 1.00 82.56 373 GLY A O 1
ATOM 3126 N N . LYS A 1 374 ? -2.490 42.149 23.421 1.00 87.12 374 LYS A N 1
ATOM 3127 C CA . LYS A 1 374 ? -3.254 42.881 22.392 1.00 87.12 374 LYS A CA 1
ATOM 3128 C C . LYS A 1 374 ? -3.091 44.402 22.483 1.00 87.12 374 LYS A C 1
ATOM 3130 O O . LYS A 1 374 ? -3.284 45.079 21.476 1.00 87.12 374 LYS A O 1
ATOM 3135 N N . GLN A 1 375 ? -2.706 44.928 23.647 1.00 87.62 375 GLN A N 1
ATOM 3136 C CA . GLN A 1 375 ? -2.473 46.362 23.885 1.00 87.62 375 GLN A CA 1
ATOM 3137 C C . GLN A 1 375 ? -1.045 46.820 23.535 1.00 87.62 375 GLN A C 1
ATOM 3139 O O . GLN A 1 375 ? -0.732 48.002 23.628 1.00 87.62 375 GLN A O 1
ATOM 3144 N N . GLN A 1 376 ? -0.163 45.898 23.144 1.00 89.44 376 GLN A N 1
ATOM 3145 C CA . GLN A 1 376 ? 1.223 46.215 22.789 1.00 89.44 376 GLN A CA 1
ATOM 3146 C C . GLN A 1 376 ? 1.333 46.871 21.405 1.00 89.44 376 GLN A C 1
ATOM 3148 O O . GLN A 1 376 ? 0.379 46.871 20.630 1.00 89.44 376 GLN A O 1
ATOM 3153 N N . SER A 1 377 ? 2.518 47.384 21.058 1.00 91.38 377 SER A N 1
ATOM 3154 C CA . SER A 1 377 ? 2.798 47.847 19.694 1.00 91.38 377 SER A CA 1
ATOM 3155 C C . SER A 1 377 ? 2.666 46.708 18.679 1.00 91.38 377 SER A C 1
ATOM 3157 O O . SER A 1 377 ? 2.863 45.536 19.004 1.00 91.38 377 SER A O 1
ATOM 3159 N N . ASP A 1 378 ? 2.357 47.037 17.429 1.00 86.69 378 ASP A N 1
ATOM 3160 C CA . ASP A 1 378 ? 2.109 46.030 16.395 1.00 86.69 378 ASP A CA 1
ATOM 3161 C C . ASP A 1 378 ? 3.298 45.100 16.147 1.00 86.69 378 ASP A C 1
ATOM 3163 O O . ASP A 1 378 ? 3.129 43.889 16.016 1.00 86.69 378 ASP A O 1
ATOM 3167 N N . GLU A 1 379 ? 4.511 45.643 16.171 1.00 88.75 379 GLU A N 1
ATOM 3168 C CA . GLU A 1 379 ? 5.733 44.853 16.047 1.00 88.75 379 GLU A CA 1
ATOM 3169 C C . GLU A 1 379 ? 5.892 43.886 17.233 1.00 88.75 379 GLU A C 1
ATOM 3171 O O . GLU A 1 379 ? 6.248 42.713 17.082 1.00 88.75 379 GLU A O 1
ATOM 3176 N N . ARG A 1 380 ? 5.511 44.336 18.434 1.00 89.25 380 ARG A N 1
ATOM 3177 C CA . ARG A 1 380 ? 5.512 43.494 19.627 1.00 89.25 380 ARG A CA 1
ATOM 3178 C C . ARG A 1 380 ? 4.431 42.413 19.572 1.00 89.25 380 ARG A C 1
ATOM 3180 O O . ARG A 1 380 ? 4.701 41.293 20.009 1.00 89.25 380 ARG A O 1
ATOM 3187 N N . LYS A 1 381 ? 3.250 42.696 19.010 1.00 91.56 381 LYS A N 1
ATOM 3188 C CA . LYS A 1 381 ? 2.190 41.695 18.778 1.00 91.56 381 LYS A CA 1
ATOM 3189 C C . LYS A 1 381 ? 2.676 40.584 17.856 1.00 91.56 381 LYS A C 1
ATOM 3191 O O . LYS A 1 381 ? 2.526 39.413 18.195 1.00 91.56 381 LYS A O 1
ATOM 3196 N N . ILE A 1 382 ? 3.312 40.940 16.741 1.00 92.94 382 ILE A N 1
ATOM 3197 C CA . ILE A 1 382 ? 3.853 39.989 15.759 1.00 92.94 382 ILE A CA 1
ATOM 3198 C C . ILE A 1 382 ? 4.864 39.048 16.425 1.00 92.94 382 ILE A C 1
ATOM 3200 O O . ILE A 1 382 ? 4.724 37.824 16.337 1.00 92.94 382 ILE A O 1
ATOM 3204 N N . TYR A 1 383 ? 5.829 39.605 17.162 1.00 94.25 383 TYR A N 1
ATOM 3205 C CA . TYR A 1 383 ? 6.792 38.814 17.929 1.00 94.25 383 TYR A CA 1
ATOM 3206 C C . TYR A 1 383 ? 6.100 37.848 18.907 1.00 94.25 383 TYR A C 1
ATOM 3208 O O . TYR A 1 383 ? 6.425 36.658 18.953 1.00 94.25 383 TYR A O 1
ATOM 3216 N N . LEU A 1 384 ? 5.133 38.345 19.690 1.00 92.44 384 LEU A N 1
ATOM 3217 C CA . LEU A 1 384 ? 4.432 37.553 20.704 1.00 92.44 384 LEU A CA 1
ATOM 3218 C C . LEU A 1 384 ? 3.600 36.425 20.082 1.00 92.44 384 LEU A C 1
ATOM 3220 O O . LEU A 1 384 ? 3.640 35.308 20.592 1.00 92.44 384 LEU A O 1
ATOM 3224 N N . ILE A 1 385 ? 2.921 36.671 18.958 1.00 92.75 385 ILE A N 1
ATOM 3225 C CA . ILE A 1 385 ? 2.190 35.639 18.208 1.00 92.75 385 ILE A CA 1
ATOM 3226 C C . ILE A 1 385 ? 3.159 34.541 17.759 1.00 92.75 385 ILE A C 1
ATOM 3228 O O . ILE A 1 385 ? 2.939 33.364 18.047 1.00 92.75 385 ILE A O 1
ATOM 3232 N N . CYS A 1 386 ? 4.269 34.903 17.105 1.00 93.19 386 CYS A N 1
ATOM 3233 C CA . CYS A 1 386 ? 5.264 33.927 16.660 1.00 93.19 386 CYS A CA 1
ATOM 3234 C C . CYS A 1 386 ? 5.866 33.126 17.823 1.00 93.19 386 CYS A C 1
ATOM 3236 O O . CYS A 1 386 ? 6.080 31.918 17.689 1.00 93.19 386 CYS A O 1
ATOM 3238 N N . LYS A 1 387 ? 6.136 33.777 18.961 1.00 93.19 387 LYS A N 1
ATOM 3239 C CA . LYS A 1 387 ? 6.632 33.120 20.175 1.00 93.19 387 LYS A CA 1
ATOM 3240 C C . LYS A 1 387 ? 5.605 32.130 20.727 1.00 93.19 387 LYS A C 1
ATOM 3242 O O . LYS A 1 387 ? 5.926 30.956 20.886 1.00 93.19 387 LYS A O 1
ATOM 3247 N N . ASN A 1 388 ? 4.365 32.567 20.925 1.00 92.75 388 ASN A N 1
ATOM 3248 C CA . ASN A 1 388 ? 3.316 31.746 21.524 1.00 92.75 388 ASN A CA 1
ATOM 3249 C C . ASN A 1 388 ? 2.958 30.544 20.640 1.00 92.75 388 ASN A C 1
ATOM 3251 O O . ASN A 1 388 ? 2.763 29.446 21.153 1.00 92.75 388 ASN A O 1
ATOM 3255 N N . ILE A 1 389 ? 2.990 30.701 19.311 1.00 91.25 389 ILE A N 1
ATOM 3256 C CA . ILE A 1 389 ? 2.867 29.588 18.358 1.00 91.25 389 ILE A CA 1
ATOM 3257 C C . ILE A 1 389 ? 3.947 28.521 18.604 1.00 91.25 389 ILE A C 1
ATOM 3259 O O . ILE A 1 389 ? 3.642 27.329 18.617 1.00 91.25 389 ILE A O 1
ATOM 3263 N N . ARG A 1 390 ? 5.210 28.913 18.817 1.00 90.62 390 ARG A N 1
ATOM 3264 C CA . ARG A 1 390 ? 6.299 27.959 19.111 1.00 90.62 390 ARG A CA 1
ATOM 3265 C C . ARG A 1 390 ? 6.125 27.317 20.484 1.00 90.62 390 ARG A C 1
ATOM 3267 O O . ARG A 1 390 ? 6.385 26.122 20.637 1.00 90.62 390 ARG A O 1
ATOM 3274 N N . ASP A 1 391 ? 5.648 28.083 21.457 1.00 87.00 391 ASP A N 1
ATOM 3275 C CA . ASP A 1 391 ? 5.427 27.601 22.817 1.00 87.00 391 ASP A CA 1
ATOM 3276 C C . ASP A 1 391 ? 4.309 26.552 22.884 1.00 87.00 391 ASP A C 1
ATOM 3278 O O . ASP A 1 391 ? 4.412 25.629 23.688 1.00 87.00 391 ASP A O 1
ATOM 3282 N N . VAL A 1 392 ? 3.310 26.578 21.989 1.00 85.81 392 VAL A N 1
ATOM 3283 C CA . VAL A 1 392 ? 2.319 25.484 21.871 1.00 85.81 392 VAL A CA 1
ATOM 3284 C C . VAL A 1 392 ? 2.998 24.131 21.623 1.00 85.81 392 VAL A C 1
ATOM 3286 O O . VAL A 1 392 ? 2.631 23.124 22.237 1.00 85.81 392 VAL A O 1
ATOM 3289 N N . ASP A 1 393 ? 4.012 24.090 20.757 1.00 83.81 393 ASP A N 1
ATOM 3290 C CA . ASP A 1 393 ? 4.758 22.861 20.478 1.00 83.81 393 ASP A CA 1
ATOM 3291 C C . ASP A 1 393 ? 5.701 22.481 21.631 1.00 83.81 393 ASP A C 1
ATOM 3293 O O . ASP A 1 393 ? 5.766 21.317 22.040 1.00 83.81 393 ASP A O 1
ATOM 3297 N N . SER A 1 394 ? 6.417 23.461 22.188 1.00 79.38 394 SER A N 1
ATOM 3298 C CA . SER A 1 394 ? 7.357 23.250 23.298 1.00 79.38 394 SER A CA 1
ATOM 3299 C C . SER A 1 394 ? 6.649 22.787 24.576 1.00 79.38 394 SER A C 1
ATOM 3301 O O . SER A 1 394 ? 7.081 21.819 25.202 1.00 79.38 394 SER A O 1
ATOM 3303 N N . ASN A 1 395 ? 5.514 23.393 24.931 1.00 79.19 395 ASN A N 1
ATOM 3304 C CA . ASN A 1 395 ? 4.741 23.056 26.129 1.00 79.19 395 ASN A CA 1
ATOM 3305 C C . ASN A 1 395 ? 4.116 21.663 26.034 1.00 79.19 395 ASN A C 1
ATOM 3307 O O . ASN A 1 395 ? 4.073 20.931 27.022 1.00 79.19 395 ASN A O 1
ATOM 3311 N N . LYS A 1 396 ? 3.710 21.232 24.833 1.00 70.94 396 LYS A N 1
ATOM 3312 C CA . LYS A 1 396 ? 3.252 19.855 24.602 1.00 70.94 396 LYS A CA 1
ATOM 3313 C C . LYS A 1 396 ? 4.360 18.824 24.854 1.00 70.94 396 LYS A C 1
ATOM 3315 O O . LYS A 1 396 ? 4.083 17.728 25.348 1.00 70.94 396 LYS A O 1
ATOM 3320 N N . ARG A 1 397 ? 5.612 19.169 24.529 1.00 65.06 397 ARG A N 1
ATOM 3321 C CA . ARG A 1 397 ? 6.793 18.311 24.729 1.00 65.06 397 ARG A CA 1
ATOM 3322 C C . ARG A 1 397 ? 7.314 18.329 26.173 1.00 65.06 397 ARG A C 1
ATOM 3324 O O . ARG A 1 397 ? 7.785 17.294 26.648 1.00 65.06 397 ARG A O 1
ATOM 3331 N N . ASN A 1 398 ? 7.175 19.456 26.870 1.00 65.50 398 ASN A N 1
ATOM 3332 C CA . ASN A 1 398 ? 7.765 19.694 28.192 1.00 65.50 398 ASN A CA 1
ATOM 3333 C C . ASN A 1 398 ? 6.762 19.661 29.358 1.00 65.50 398 ASN A C 1
ATOM 3335 O O . ASN A 1 398 ? 7.141 19.953 30.489 1.00 65.50 398 ASN A O 1
ATOM 3339 N N . CYS A 1 399 ? 5.496 19.291 29.139 1.00 71.75 399 CYS A N 1
ATOM 3340 C CA . CYS A 1 399 ? 4.542 19.200 30.244 1.00 71.75 399 CYS A CA 1
ATOM 3341 C C . CYS A 1 399 ? 4.868 18.032 31.191 1.00 71.75 399 CYS A C 1
ATOM 3343 O O . CYS A 1 399 ? 5.273 16.945 30.764 1.00 71.75 399 CYS A O 1
ATOM 3345 N N . ARG A 1 400 ? 4.635 18.245 32.493 1.00 65.69 400 ARG A N 1
ATOM 3346 C CA . ARG A 1 400 ? 4.908 17.272 33.562 1.00 65.69 400 ARG A CA 1
ATOM 3347 C C . ARG A 1 400 ? 4.266 15.905 33.306 1.00 65.69 400 ARG A C 1
ATOM 3349 O O . ARG A 1 400 ? 4.936 14.893 33.446 1.00 65.69 400 ARG A O 1
ATOM 3356 N N . LYS A 1 401 ? 3.047 15.871 32.757 1.00 66.88 401 LYS A N 1
ATOM 3357 C CA . LYS A 1 401 ? 2.368 14.627 32.341 1.00 66.88 401 LYS A CA 1
ATOM 3358 C C . LYS A 1 401 ? 3.133 13.858 31.250 1.00 66.88 401 LYS A C 1
ATOM 3360 O O . LYS A 1 401 ? 3.199 12.632 31.282 1.00 66.88 401 LYS A O 1
ATOM 3365 N N . SER A 1 402 ? 3.729 14.561 30.282 1.00 63.97 402 SER A N 1
ATOM 3366 C CA . SER A 1 402 ? 4.577 13.958 29.238 1.00 63.97 402 SER A CA 1
ATOM 3367 C C . SER A 1 402 ? 5.950 13.537 29.770 1.00 63.97 402 SER A C 1
ATOM 3369 O O . SER A 1 402 ? 6.559 12.618 29.224 1.00 63.97 402 SER A O 1
ATOM 3371 N N . PHE A 1 403 ? 6.468 14.200 30.807 1.00 68.12 403 PHE A N 1
ATOM 3372 C CA . PHE A 1 403 ? 7.666 13.761 31.523 1.00 68.12 403 PHE A CA 1
ATOM 3373 C C . PHE A 1 403 ? 7.385 12.490 32.333 1.00 68.12 403 PHE A C 1
ATOM 3375 O O . PHE A 1 403 ? 8.098 11.503 32.180 1.00 68.12 403 PHE A O 1
ATOM 3382 N N . GLU A 1 404 ? 6.306 12.474 33.112 1.00 70.75 404 GLU A N 1
ATOM 3383 C CA . GLU A 1 404 ? 5.936 11.347 33.967 1.00 70.75 404 GLU A CA 1
ATOM 3384 C C . GLU A 1 404 ? 5.638 10.091 33.142 1.00 70.75 404 GLU A C 1
ATOM 3386 O O . GLU A 1 404 ? 6.158 9.022 33.440 1.00 70.75 404 GLU A O 1
ATOM 3391 N N . LYS A 1 405 ? 4.919 10.230 32.020 1.00 69.69 405 LYS A N 1
ATOM 3392 C CA . LYS A 1 405 ? 4.637 9.122 31.091 1.00 69.69 405 LYS A CA 1
ATOM 3393 C C . LYS A 1 405 ? 5.884 8.537 30.414 1.00 69.69 405 LYS A C 1
ATOM 3395 O O . LYS A 1 405 ? 5.844 7.402 29.946 1.00 69.69 405 LYS A O 1
ATOM 3400 N N . ARG A 1 406 ? 6.962 9.319 30.284 1.00 72.56 406 ARG A N 1
ATOM 3401 C CA . ARG A 1 406 ? 8.227 8.859 29.686 1.00 72.56 406 ARG A CA 1
ATOM 3402 C C . ARG A 1 406 ? 9.152 8.201 30.703 1.00 72.56 406 ARG A C 1
ATOM 3404 O O . ARG A 1 406 ? 9.904 7.318 30.310 1.00 72.56 406 ARG A O 1
ATOM 3411 N N . ASN A 1 407 ? 9.120 8.654 31.955 1.00 72.19 407 ASN A N 1
ATOM 3412 C CA . ASN A 1 407 ? 10.134 8.309 32.951 1.00 72.19 407 ASN A CA 1
ATOM 3413 C C . ASN A 1 407 ? 9.627 7.395 34.074 1.00 72.19 407 ASN A C 1
ATOM 3415 O O . ASN A 1 407 ? 10.452 6.780 34.740 1.00 72.19 407 ASN A O 1
ATOM 3419 N N . TYR A 1 408 ? 8.312 7.267 34.276 1.00 73.06 408 TYR A N 1
ATOM 3420 C CA . TYR A 1 408 ? 7.742 6.387 35.298 1.00 73.06 408 TYR A CA 1
ATOM 3421 C C . TYR A 1 408 ? 6.885 5.288 34.674 1.00 73.06 408 TYR A C 1
ATOM 3423 O O . TYR A 1 408 ? 6.145 5.508 33.711 1.00 73.06 408 TYR A O 1
ATOM 3431 N N . ASN A 1 409 ? 6.982 4.085 35.239 1.00 69.31 409 ASN A N 1
ATOM 3432 C CA . ASN A 1 409 ? 6.169 2.947 34.822 1.00 69.31 409 ASN A CA 1
ATOM 3433 C C . ASN A 1 409 ? 4.726 3.107 35.331 1.00 69.31 409 ASN A C 1
ATOM 3435 O O . ASN A 1 409 ? 4.514 3.633 36.420 1.00 69.31 409 ASN A O 1
ATOM 3439 N N . ALA A 1 410 ? 3.730 2.616 34.585 1.00 69.88 410 ALA A N 1
ATOM 3440 C CA . ALA A 1 410 ? 2.310 2.818 34.923 1.00 69.88 410 ALA A CA 1
ATOM 3441 C C . ALA A 1 410 ? 1.900 2.242 36.296 1.00 69.88 410 ALA A C 1
ATOM 3443 O O . ALA A 1 410 ? 0.930 2.706 36.884 1.00 69.88 410 ALA A O 1
ATOM 3444 N N . ASN A 1 411 ? 2.661 1.268 36.806 1.00 74.38 411 ASN A N 1
ATOM 3445 C CA . ASN A 1 411 ? 2.429 0.604 38.094 1.00 74.38 411 ASN A CA 1
ATOM 3446 C C . ASN A 1 411 ? 3.411 1.059 39.189 1.00 74.38 411 ASN A C 1
ATOM 3448 O O . ASN A 1 411 ? 3.487 0.440 40.246 1.00 74.38 411 ASN A O 1
ATOM 3452 N N . GLN A 1 412 ? 4.221 2.086 38.927 1.00 72.56 412 GLN A N 1
ATOM 3453 C CA . GLN A 1 412 ? 5.187 2.592 39.894 1.00 72.56 412 GLN A CA 1
ATOM 3454 C C . GLN A 1 412 ? 4.465 3.472 40.921 1.00 72.56 412 GLN A C 1
ATOM 3456 O O . GLN A 1 412 ? 3.811 4.444 40.546 1.00 72.56 412 GLN A O 1
ATOM 3461 N N . LEU A 1 413 ? 4.587 3.131 42.209 1.00 59.09 413 LEU A N 1
ATOM 3462 C CA . LEU A 1 413 ? 4.065 3.935 43.317 1.00 59.09 413 LEU A CA 1
ATOM 3463 C C . LEU A 1 413 ? 4.629 5.360 43.232 1.00 59.09 413 LEU A C 1
ATOM 3465 O O . LEU A 1 413 ? 5.845 5.555 43.239 1.00 59.09 413 LEU A O 1
ATOM 3469 N N . GLN A 1 414 ? 3.740 6.348 43.126 1.00 64.31 414 GLN A N 1
ATOM 3470 C CA . GLN A 1 414 ? 4.100 7.763 43.118 1.00 64.31 414 GLN A CA 1
ATOM 3471 C C . GLN A 1 414 ? 3.785 8.366 44.485 1.00 64.31 414 GLN A C 1
ATOM 3473 O O . GLN A 1 414 ? 2.636 8.360 44.924 1.00 64.31 414 GLN A O 1
ATOM 3478 N N . PHE A 1 415 ? 4.804 8.895 45.157 1.00 58.19 415 PHE A N 1
ATOM 3479 C CA . PHE A 1 415 ? 4.624 9.636 46.400 1.00 58.19 415 PHE A CA 1
ATOM 3480 C C . PHE A 1 415 ?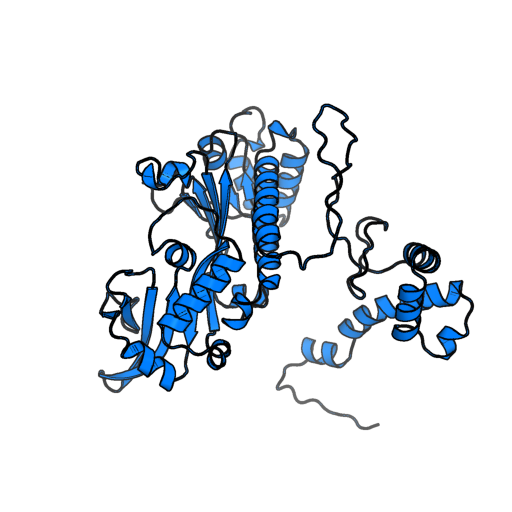 4.275 11.089 46.071 1.00 58.19 415 PHE A C 1
ATOM 3482 O O . PHE A 1 415 ? 5.081 11.822 45.496 1.00 58.19 415 PHE A O 1
ATOM 3489 N N . CYS A 1 416 ? 3.064 11.514 46.430 1.00 54.44 416 CYS A N 1
ATOM 3490 C CA . CYS A 1 416 ? 2.694 12.925 46.426 1.00 54.44 416 CYS A CA 1
ATOM 3491 C C . CYS A 1 416 ? 3.116 13.546 47.757 1.00 54.44 416 CYS A C 1
ATOM 3493 O O . CYS A 1 416 ? 2.420 13.397 48.759 1.00 54.44 416 CYS A O 1
ATOM 3495 N N . PHE A 1 417 ? 4.229 14.274 47.761 1.00 47.91 417 PHE A N 1
ATOM 3496 C CA . PHE A 1 417 ? 4.527 15.184 48.860 1.00 47.91 417 PHE A CA 1
ATOM 3497 C C . PHE A 1 417 ? 3.579 16.380 48.746 1.00 47.91 417 PHE A C 1
ATOM 3499 O O . PHE A 1 417 ? 3.640 17.134 47.773 1.00 47.91 417 PHE A O 1
ATOM 3506 N N . ARG A 1 418 ? 2.644 16.500 49.695 1.00 45.31 418 ARG A N 1
ATOM 3507 C CA . ARG A 1 418 ? 1.841 17.714 49.861 1.00 45.31 418 ARG A CA 1
ATOM 3508 C C . ARG A 1 418 ? 2.749 18.772 50.487 1.00 45.31 418 ARG A C 1
ATOM 3510 O O . ARG A 1 418 ? 3.273 18.535 51.571 1.00 45.31 418 ARG A O 1
ATOM 3517 N N . THR A 1 419 ? 2.957 19.872 49.775 1.00 44.16 419 THR A N 1
ATOM 3518 C CA . THR A 1 419 ? 3.474 21.131 50.330 1.00 44.16 419 THR A CA 1
ATOM 3519 C C . THR A 1 419 ? 2.331 21.957 50.871 1.00 44.16 419 THR A C 1
ATOM 3521 O O . THR A 1 419 ? 1.310 22.022 50.142 1.00 44.16 419 THR A O 1
#

Sequence (419 aa):
MIDNTKFLLDNRPIIERLYCHPDFIVCKPQNNRYFSLSHKRYGVKLRLDFRTIMLKGAVIGYRHVEINISPHYHKNNYQHNGDDFTPLQAIKSIKDVLCYLNIKESEYSYLKVVNLEFGVNIILHDDIKNIMNGLYYHNKDQFIIPDERYIYSKRSDTTKYKQIKVYAKGIQFATNPGYRIDPNTLRFEVKSKESKYIRTQKIYTALDLLNVFKYEKFADTLLLEWERVLVINLISKTRKEHNSEYWSNLITNEKRNIFRDNKIKYYDGLIRHDNIHLQVKLKLIDKIYQLLNNAISTQKTTINPGFLINDTTSTKEINVENAYLHRCIITGIDISSQKKGSKFLRETTLRDIKINDSDLFQELSSRYLTDHGKQQSDERKIYLICKNIRDVDSNKRNCRKSFEKRNYNANQLQFCFRT

pLDDT: mean 85.03, std 16.76, range [25.89, 98.19]

Secondary structure (DSSP, 8-state):
-EEEEEEEE--HHHHHHHHT-TTEEEE--SSTTEEEEEETTTEEEEEEEEEEEEETTEEEEEEEEEEEE-HHHHHTTT--------HHHHHHHHHHHHHHTT--GGGGGG-EEEEEEEEEEEE-SS-HHHHHHHEEEETTEEPB-S-GGGTTEEE----SSEEEEEEEHHHHTTT-GGG---TTEEEEEEEESSHHHHHHTT--BHHHHT-GGGHHHHHHHHHHHHTTEEE--TT-TTSGGGSHHHHHHHHHSS-TTHHHHHHHHHHHTS-TTT-HHHHHHHHHHHHHHHHHHTTS------------------------TT----B-TTT--B-TTS-TT--S--HHHHHHHHHH-HHHHHHHHHHH--HHHHTS-HHHHHHHHHHHHHHHHHHHHH-HHHHHHHHS-TTSPP-----

Foldseek 3Di:
DWFKWKWKFQDPVLQVLLVPQPQWDWDDAPDPQWTKIAGVPQGPQWIKTFGFDDDPRDGPGGRIIMTMHGLVCQLVVNDAAQDDQFLVSSLVSLVVSCVSSVHDPVNQQRTWTWKTKDKDKFAAPDQLVQQLVQFADQQLFGWDDPDPVQSQWTKTPPDLFKMKIKGQPLCVCVVPCVRVHHSRIIMIMMITNGSVVVVVLVGTTSVLSNDLVSVVSVLVVSLVRLLRIGGARCVPPPDPVNDPVVLNVQSPDPPPCSSVVVSVVVQVPDDPVRNPSVSVSVRSVVRSCVSSVVVPPPPDPPDDPDDDDDDDDDDPDPVPPDPDQQAAPQPRHRPVVPPPPDNHDDLVVLVVCCVPPVPVNVVLLVVQDDPVLNPDDPSSVSVSSRVSSVVVVVCVCPPPVNVCVVPDDPPDDDDDDDD